Protein AF-A0A954T0S0-F1 (afdb_monomer)

Nearest PDB structures (foldseek):
  3t0p-assembly1_A  TM=7.468E-01  e=2.288E-16  Agathobacter rectalis ATCC 33656
  7ybd-assembly1_A-2  TM=7.151E-01  e=1.445E-16  Clostridioides difficile
  3t0p-assembly1_B  TM=7.329E-01  e=1.059E-15  Agathobacter rectalis ATCC 33656
  5ah2-assembly2_A  TM=7.182E-01  e=3.428E-15  Mycolicibacterium smegmatis
  4tr7-assembly1_A  TM=7.042E-01  e=6.658E-15  Mycobacterium tuberculosis CDC1551

Mean predicted aligned error: 12.74 Å

Solvent-accessible surface area (backbone atoms only — not comparable to full-atom values): 28153 Å² total; per-residue (Å²): 115,68,65,62,54,51,55,48,52,60,49,52,78,72,55,91,55,71,71,59,53,57,53,50,60,73,66,45,91,80,60,71,76,67,66,63,46,51,51,54,48,52,52,43,55,51,51,51,51,36,52,55,48,42,50,50,49,51,51,41,26,51,52,6,47,52,51,51,56,53,52,73,76,47,59,95,80,46,56,70,63,53,40,71,72,47,100,53,54,58,68,55,53,52,50,21,33,51,42,34,78,46,39,50,72,45,61,76,40,56,88,57,46,51,78,39,51,73,67,48,47,52,48,56,60,48,70,55,32,57,75,81,67,90,45,89,35,42,47,40,50,67,51,50,49,53,56,52,58,72,29,46,78,4,47,35,91,69,81,84,46,62,60,10,46,24,44,30,32,44,95,33,26,42,35,20,40,48,94,57,29,40,17,34,30,74,46,78,48,91,50,73,29,24,33,50,38,71,58,53,53,52,50,57,74,68,47,92,58,57,56,34,35,51,48,72,58,89,60,25,39,34,42,37,41,94,89,50,75,48,77,40,72,36,37,82,77,68,56,86,60,83,84,56,81,79,77,72,72,72,35,67,48,48,76,60,47,27,59,50,40,44,60,27,45,74,29,28,42,91,55,81,87,48,65,76,28,18,26,32,36,44,35,38,60,27,38,34,13,36,29,96,51,36,32,39,39,33,61,39,70,43,84,48,88,67,64,41,26,34,47,41,75,56,33,53,50,44,29,71,61,50,48,44,28,39,19,78,56,100,56,32,43,30,33,30,22,82,34,51,40,34,42,34,31,54,38,43,46,73,71,64,44,72,84,74,59,59,67,63,62,42,61,74,62,41,83,84,44,52,68,65,52,50,52,52,51,51,50,52,57,56,34,67,79,70,50,92,68,58,77,58,55,67,62,70,69,46,70,71,44,72,47,50,84,50,74,67,53,68,77,45,47,69,60,34,47,63,34,5,58,55,37,101,77,68,49,43,32,37,42,34,42,35,74,44,32,35,33,46,34,14,58,24,77,90,43,75,45,76,50,75,45,72,33,54,35,89,64,78,75,43,60,32,36,36,46,59,68,58,53,52,50,59,74,69,56,87,49,55,36,25,38,37,92,55,27,39,36,38,36,45,97,52,38,42,34,39,38,51,32,48,60,64,87,61,75,57,71,69,57,53,60,62,73,75,107

Structure (mmCIF, N/CA/C/O backbone):
data_AF-A0A954T0S0-F1
#
_entry.id   AF-A0A954T0S0-F1
#
loop_
_atom_site.group_PDB
_atom_site.id
_atom_site.type_symbol
_atom_site.label_atom_id
_atom_site.label_alt_id
_atom_site.label_comp_id
_atom_site.label_asym_id
_atom_site.label_entity_id
_atom_site.label_seq_id
_atom_site.pdbx_PDB_ins_code
_atom_site.Cartn_x
_atom_site.Cartn_y
_atom_site.Cartn_z
_atom_site.occupancy
_atom_site.B_iso_or_equiv
_atom_site.auth_seq_id
_atom_site.auth_comp_id
_atom_site.auth_asym_id
_atom_site.auth_atom_id
_atom_site.pdbx_PDB_model_num
ATOM 1 N N . MET A 1 1 ? -18.775 37.976 8.788 1.00 49.72 1 MET A N 1
ATOM 2 C CA . MET A 1 1 ? -18.351 38.132 7.376 1.00 49.72 1 MET A CA 1
ATOM 3 C C . MET A 1 1 ? -18.021 36.768 6.762 1.00 49.72 1 MET A C 1
ATOM 5 O O . MET A 1 1 ? -18.696 36.395 5.817 1.00 49.72 1 MET A O 1
ATOM 9 N N . ASN A 1 2 ? -17.138 35.961 7.373 1.00 56.69 2 ASN A N 1
ATOM 10 C CA . ASN A 1 2 ? -16.816 34.594 6.910 1.00 56.69 2 ASN A CA 1
ATOM 11 C C . ASN A 1 2 ? -17.993 33.603 6.864 1.00 56.69 2 ASN A C 1
ATOM 13 O O . ASN A 1 2 ? -18.060 32.794 5.948 1.00 56.69 2 ASN A O 1
ATOM 17 N N . GLU A 1 3 ? -18.949 33.673 7.793 1.00 63.47 3 GLU A N 1
ATOM 18 C CA . GLU A 1 3 ? -20.069 32.713 7.825 1.00 63.47 3 GLU A CA 1
ATOM 19 C C . GLU A 1 3 ? -21.028 32.851 6.635 1.00 63.47 3 GLU A C 1
ATOM 21 O O . GLU A 1 3 ? -21.560 31.854 6.158 1.00 63.47 3 GLU A O 1
ATOM 26 N N . ARG A 1 4 ? -21.211 34.070 6.104 1.00 65.56 4 ARG A N 1
ATOM 27 C CA . ARG A 1 4 ? -22.057 34.301 4.919 1.00 65.56 4 ARG A CA 1
ATOM 28 C C . ARG A 1 4 ? -21.414 33.742 3.654 1.00 65.56 4 ARG A C 1
ATOM 30 O O . ARG A 1 4 ? -22.103 33.143 2.838 1.00 65.56 4 ARG A O 1
ATOM 37 N N . PHE A 1 5 ? -20.100 33.914 3.518 1.00 63.47 5 PHE A N 1
ATOM 38 C CA . PHE A 1 5 ? -19.340 33.365 2.399 1.00 63.47 5 PHE A CA 1
ATOM 39 C C . PHE A 1 5 ? -19.268 31.832 2.467 1.00 63.47 5 PHE A C 1
ATOM 41 O O . PHE A 1 5 ? -19.479 31.168 1.459 1.00 63.47 5 PHE A O 1
ATOM 48 N N . ALA A 1 6 ? -19.081 31.259 3.662 1.00 66.62 6 ALA A N 1
ATOM 49 C CA . ALA A 1 6 ? -19.105 29.811 3.869 1.00 66.62 6 ALA A CA 1
ATOM 50 C C . ALA A 1 6 ? -20.480 29.193 3.551 1.00 66.62 6 ALA A C 1
ATOM 52 O O . ALA A 1 6 ? -20.549 28.224 2.803 1.00 66.62 6 ALA A O 1
ATOM 53 N N . ALA A 1 7 ? -21.576 29.789 4.038 1.00 69.25 7 ALA A N 1
ATOM 54 C CA . ALA A 1 7 ? -22.931 29.324 3.730 1.00 69.25 7 ALA A CA 1
ATOM 55 C C . ALA A 1 7 ? -23.251 29.401 2.226 1.00 69.25 7 ALA A C 1
ATOM 57 O O . ALA A 1 7 ? -23.952 28.543 1.695 1.00 69.25 7 ALA A O 1
ATOM 58 N N . MET A 1 8 ? -22.712 30.407 1.531 1.00 66.06 8 MET A N 1
ATOM 59 C CA . MET A 1 8 ? -22.835 30.541 0.081 1.00 66.06 8 MET A CA 1
ATOM 60 C C . MET A 1 8 ? -22.044 29.461 -0.667 1.00 66.06 8 MET A C 1
ATOM 62 O O . MET A 1 8 ? -22.587 28.882 -1.601 1.00 66.06 8 MET A O 1
ATOM 66 N N . LEU A 1 9 ? -20.808 29.149 -0.256 1.00 62.09 9 LEU A N 1
ATOM 67 C CA . LEU A 1 9 ? -20.013 28.068 -0.858 1.00 62.09 9 LEU A CA 1
ATOM 68 C C . LEU A 1 9 ? -20.718 26.711 -0.742 1.00 62.09 9 LEU A C 1
ATOM 70 O O . LEU A 1 9 ? -20.841 26.004 -1.736 1.00 62.09 9 LEU A O 1
ATOM 74 N N . THR A 1 10 ? -21.289 26.402 0.424 1.00 68.75 10 THR A N 1
ATOM 75 C CA . THR A 1 10 ? -22.089 25.182 0.623 1.00 68.75 10 THR A CA 1
ATOM 76 C C . THR A 1 10 ? -23.334 25.141 -0.279 1.00 68.75 10 THR A C 1
ATOM 78 O O . THR A 1 10 ? -23.756 24.076 -0.734 1.00 68.75 10 THR A O 1
ATOM 81 N N . LEU A 1 11 ? -23.930 26.300 -0.584 1.00 64.25 11 LEU A N 1
ATOM 82 C CA . LEU A 1 11 ? -25.062 26.392 -1.511 1.00 64.25 11 LEU A CA 1
ATOM 83 C C . LEU A 1 11 ? -24.634 26.226 -2.982 1.00 64.25 11 LEU A C 1
ATOM 85 O O . LEU A 1 11 ? -25.382 25.666 -3.777 1.00 64.25 11 LEU A O 1
ATOM 89 N N . VAL A 1 12 ? -23.439 26.704 -3.346 1.00 61.97 12 VAL A N 1
ATOM 90 C CA . VAL A 1 12 ? -22.853 26.553 -4.692 1.00 61.97 12 VAL A CA 1
ATOM 91 C C . VAL A 1 12 ? -22.516 25.093 -4.983 1.00 61.97 12 VAL A C 1
ATOM 93 O O . VAL A 1 12 ? -22.784 24.615 -6.080 1.00 61.97 12 VAL A O 1
ATOM 96 N N . GLU A 1 13 ? -21.993 24.366 -3.998 1.00 60.62 13 GLU A N 1
ATOM 97 C CA . GLU A 1 13 ? -21.667 22.940 -4.136 1.00 60.62 13 GLU A CA 1
ATOM 98 C C . GLU A 1 13 ? -22.908 22.053 -4.341 1.00 60.62 13 GLU A C 1
ATOM 100 O O . GLU A 1 13 ? -22.795 20.951 -4.875 1.00 60.62 13 GLU A O 1
ATOM 105 N N . SER A 1 14 ? -24.097 22.528 -3.954 1.00 66.56 14 SER A N 1
ATOM 106 C CA . SER A 1 14 ? -25.339 21.745 -3.965 1.00 66.56 14 SER A CA 1
ATOM 107 C C . SER A 1 14 ? -26.308 22.074 -5.109 1.00 66.56 14 SER A C 1
ATOM 109 O O . SER A 1 14 ? -27.322 21.388 -5.239 1.00 66.56 14 SER A O 1
ATOM 111 N N . ASN A 1 15 ? -26.037 23.083 -5.950 1.00 58.69 15 ASN A N 1
ATOM 112 C CA . ASN A 1 15 ? -27.026 23.600 -6.905 1.00 58.69 15 ASN A CA 1
ATOM 113 C C . ASN A 1 15 ? -26.470 23.729 -8.337 1.00 58.69 15 ASN A C 1
ATOM 115 O O . ASN A 1 15 ? -25.592 24.545 -8.605 1.00 58.69 15 ASN A O 1
ATOM 119 N N . THR A 1 16 ? -27.017 22.956 -9.280 1.00 56.66 16 THR A N 1
ATOM 120 C CA . THR A 1 16 ? -26.580 22.900 -10.693 1.00 56.66 16 THR A CA 1
ATOM 121 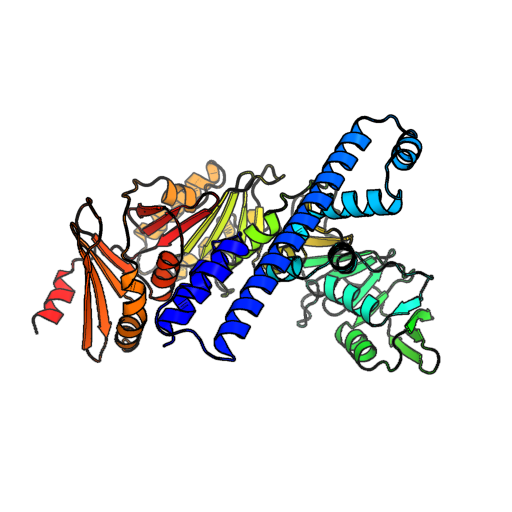C C . THR A 1 16 ? -27.235 23.951 -11.598 1.00 56.66 16 THR A C 1
ATOM 123 O O . THR A 1 16 ? -26.937 24.013 -12.788 1.00 56.66 16 THR A O 1
ATOM 126 N N . ASN A 1 17 ? -28.146 24.782 -11.074 1.00 64.62 17 ASN A N 1
ATOM 127 C CA . ASN A 1 17 ? -28.930 25.705 -11.896 1.00 64.62 17 ASN A CA 1
ATOM 128 C C . ASN A 1 17 ? -28.375 27.143 -11.887 1.00 64.62 17 ASN A C 1
ATOM 130 O O . ASN A 1 17 ? -28.616 27.922 -10.959 1.00 64.62 17 ASN A O 1
ATOM 134 N N . GLN A 1 18 ? -27.694 27.503 -12.977 1.00 59.12 18 GLN A N 1
ATOM 135 C CA . GLN A 1 18 ? -27.039 28.797 -13.210 1.00 59.12 18 GLN A CA 1
ATOM 136 C C . GLN A 1 18 ? -27.992 30.002 -13.051 1.00 59.12 18 GLN A C 1
ATOM 138 O O . GLN A 1 18 ? -27.597 31.051 -12.537 1.00 59.12 18 GLN A O 1
ATOM 143 N N . SER A 1 19 ? -29.276 29.866 -13.424 1.00 60.97 19 SER A N 1
ATOM 144 C CA . SER A 1 19 ? -30.238 30.978 -13.338 1.00 60.97 19 SER A CA 1
ATOM 145 C C . SER A 1 19 ? -30.670 31.280 -11.903 1.00 60.97 19 SER A C 1
ATOM 147 O O . SER A 1 19 ? -30.919 32.436 -11.564 1.00 60.97 19 SER A O 1
ATOM 149 N N . ALA A 1 20 ? -30.751 30.252 -11.055 1.00 66.31 20 ALA A N 1
ATOM 150 C CA . ALA A 1 20 ? -31.187 30.388 -9.670 1.00 66.31 20 ALA A CA 1
ATOM 151 C C . ALA A 1 20 ? -30.113 31.063 -8.803 1.00 66.31 20 ALA A C 1
ATOM 153 O O . ALA A 1 20 ? -30.442 31.869 -7.935 1.00 66.31 20 ALA A O 1
ATOM 154 N N . PHE A 1 21 ? -28.832 30.791 -9.074 1.00 65.94 21 PHE A N 1
ATOM 155 C CA . PHE A 1 21 ? -27.716 31.386 -8.338 1.00 65.94 21 PHE A CA 1
ATOM 156 C C . PHE A 1 21 ? -27.587 32.896 -8.583 1.00 65.94 21 PHE A C 1
ATOM 158 O O . PHE A 1 21 ? -27.499 33.669 -7.629 1.00 65.94 21 PHE A O 1
ATOM 165 N N . VAL A 1 22 ? -27.639 33.332 -9.848 1.00 62.56 22 VAL A N 1
ATOM 166 C CA . VAL A 1 22 ? -27.561 34.761 -10.208 1.00 62.56 22 VAL A CA 1
ATOM 167 C C . VAL A 1 22 ? -28.740 35.535 -9.617 1.00 62.56 22 VAL A C 1
ATOM 169 O O . VAL A 1 22 ? -28.546 36.583 -9.004 1.00 62.56 22 VAL A O 1
ATOM 172 N N . GLN A 1 23 ? -29.952 34.979 -9.712 1.00 69.31 23 GLN A N 1
ATOM 173 C CA . GLN A 1 23 ? -31.152 35.582 -9.127 1.00 69.31 23 GLN A CA 1
ATOM 174 C C . GLN A 1 23 ? -31.078 35.667 -7.596 1.00 69.31 23 GLN A C 1
ATOM 176 O O . GLN A 1 23 ? -31.499 36.667 -7.021 1.00 69.31 23 GLN A O 1
ATOM 181 N N . PHE A 1 24 ? -30.517 34.654 -6.928 1.00 69.44 24 PHE A N 1
ATOM 182 C CA . PHE A 1 24 ? -30.355 34.646 -5.473 1.00 69.44 24 PHE A CA 1
ATOM 183 C C . PHE A 1 24 ? -29.288 35.643 -4.991 1.00 69.44 24 PHE A C 1
ATOM 185 O O . PHE A 1 24 ? -29.514 36.365 -4.019 1.00 69.44 24 PHE A O 1
ATOM 192 N N . ALA A 1 25 ? -28.151 35.728 -5.688 1.00 64.75 25 ALA A N 1
ATOM 193 C CA . ALA A 1 25 ? -27.084 36.679 -5.380 1.00 64.75 25 ALA A CA 1
ATOM 194 C C . ALA A 1 25 ? -27.536 38.140 -5.552 1.00 64.75 25 ALA A C 1
ATOM 196 O O . ALA A 1 25 ? -27.150 38.998 -4.756 1.00 64.75 25 ALA A O 1
ATOM 197 N N . ASP A 1 26 ? -28.384 38.414 -6.548 1.00 66.81 26 ASP A N 1
ATOM 198 C CA . ASP A 1 26 ? -28.950 39.746 -6.793 1.00 66.81 26 ASP A CA 1
ATOM 199 C C . ASP A 1 26 ? -30.125 40.093 -5.852 1.00 66.81 26 ASP A C 1
ATOM 201 O O . ASP A 1 26 ? -30.422 41.271 -5.651 1.00 66.81 26 ASP A O 1
ATOM 205 N N . ALA A 1 27 ? -30.767 39.097 -5.228 1.00 69.62 27 ALA A N 1
ATOM 206 C CA . ALA A 1 27 ? -31.906 39.286 -4.323 1.00 69.62 27 ALA A CA 1
ATOM 207 C C . ALA A 1 27 ? -31.530 39.487 -2.837 1.00 69.62 27 ALA A C 1
ATOM 209 O O . ALA A 1 27 ? -32.401 39.809 -2.025 1.00 69.62 27 ALA A O 1
ATOM 210 N N . MET A 1 28 ? -30.262 39.306 -2.444 1.00 67.31 28 MET A N 1
ATOM 211 C CA . MET A 1 28 ? -29.833 39.461 -1.045 1.00 67.31 28 MET A CA 1
ATOM 212 C C . MET A 1 28 ? -29.738 40.944 -0.615 1.00 67.31 28 MET A C 1
ATOM 214 O O . MET A 1 28 ? -29.040 41.729 -1.264 1.00 67.31 28 MET A O 1
ATOM 218 N N . PRO A 1 29 ? -30.360 41.357 0.512 1.00 47.91 29 PRO A N 1
ATOM 219 C CA . PRO A 1 29 ? -30.262 42.729 1.016 1.00 47.91 29 PRO A CA 1
ATOM 220 C C . PRO A 1 29 ? -28.837 43.057 1.498 1.00 47.91 29 PRO A C 1
ATOM 222 O O . PRO A 1 29 ? -28.319 42.408 2.408 1.00 47.91 29 PRO A O 1
ATOM 225 N N . GLY A 1 30 ? -28.218 44.092 0.916 1.00 61.19 30 GLY A N 1
ATOM 226 C CA . GLY A 1 30 ? -26.815 44.465 1.159 1.00 61.19 30 GLY A CA 1
ATOM 227 C C . GLY A 1 30 ? -25.854 43.869 0.128 1.00 61.19 30 GLY A C 1
ATOM 228 O O . GLY A 1 30 ? -24.881 43.225 0.509 1.00 61.19 30 GLY A O 1
ATOM 229 N N . SER A 1 31 ? -26.170 44.061 -1.160 1.00 54.88 31 SER A N 1
ATOM 230 C CA . SER A 1 31 ? -25.482 43.496 -2.328 1.00 54.88 31 SER A CA 1
ATOM 231 C C . SER A 1 31 ? -23.963 43.442 -2.165 1.00 54.88 31 SER A C 1
ATOM 233 O O . SER A 1 31 ? -23.338 44.467 -1.894 1.00 54.88 31 SER A O 1
ATOM 235 N N . PHE A 1 32 ? -23.371 42.273 -2.403 1.00 57.06 32 PHE A N 1
ATOM 236 C CA . PHE A 1 32 ? -21.931 42.125 -2.590 1.00 57.06 32 PHE A CA 1
ATOM 237 C C . PHE A 1 32 ? -21.463 43.103 -3.682 1.00 57.06 32 PHE A C 1
ATOM 239 O O . PHE A 1 32 ? -21.814 42.942 -4.853 1.00 57.06 32 PHE A O 1
ATOM 246 N N . VAL A 1 33 ? -20.714 44.147 -3.315 1.00 62.25 33 VAL A N 1
ATOM 247 C CA . VAL A 1 33 ? -20.169 45.117 -4.278 1.00 62.25 33 VAL A CA 1
ATOM 248 C C . VAL A 1 33 ? -18.722 44.738 -4.590 1.00 62.25 33 VAL A C 1
ATOM 250 O O . VAL A 1 33 ? -17.891 44.639 -3.692 1.00 62.25 33 VAL A O 1
ATOM 253 N N . GLY A 1 34 ? -18.398 44.556 -5.872 1.00 75.12 34 GLY A N 1
ATOM 254 C CA . GLY A 1 34 ? -17.018 44.374 -6.336 1.00 75.12 34 GLY A CA 1
ATOM 255 C C . GLY A 1 34 ? -16.524 42.921 -6.337 1.00 75.12 34 GLY A C 1
ATOM 256 O O . GLY A 1 34 ? -17.122 42.059 -6.978 1.00 75.12 34 GLY A O 1
ATOM 257 N N . ILE A 1 35 ? -15.386 42.669 -5.678 1.00 71.12 35 ILE A N 1
ATOM 258 C CA . ILE A 1 35 ? -14.568 41.446 -5.829 1.00 71.12 35 ILE A CA 1
ATOM 259 C C . ILE A 1 35 ? -15.270 40.181 -5.309 1.00 71.12 35 ILE A C 1
ATOM 261 O O . ILE A 1 35 ? -15.116 39.117 -5.899 1.00 71.12 35 ILE A O 1
ATOM 265 N N . GLU A 1 36 ? -16.078 40.281 -4.255 1.00 72.19 36 GLU A N 1
ATOM 266 C CA . GLU A 1 36 ? -16.729 39.122 -3.621 1.00 72.19 36 GLU A CA 1
ATOM 267 C C . GLU A 1 36 ? -17.782 38.470 -4.536 1.00 72.19 36 GLU A C 1
ATOM 269 O O . GLU A 1 36 ? -17.870 37.243 -4.611 1.00 72.19 36 GLU A O 1
ATOM 274 N N . LYS A 1 37 ? -18.524 39.279 -5.312 1.00 72.94 37 LYS A N 1
ATOM 275 C CA . LYS A 1 37 ? -19.463 38.783 -6.335 1.00 72.94 37 LYS A CA 1
ATOM 276 C C . LYS A 1 37 ? -18.721 38.038 -7.448 1.00 72.94 37 LYS A C 1
ATOM 278 O O . LYS A 1 37 ? -19.163 36.972 -7.869 1.00 72.94 37 LYS A O 1
ATOM 283 N N . LEU A 1 38 ? -17.574 38.566 -7.881 1.00 72.31 38 LEU A N 1
ATOM 284 C CA . LEU A 1 38 ? -16.728 37.914 -8.884 1.00 72.31 38 LEU A CA 1
ATOM 285 C C . LEU A 1 38 ? -16.129 36.605 -8.356 1.00 72.31 38 LEU A C 1
ATOM 287 O O . LEU A 1 38 ? -16.127 35.616 -9.078 1.00 72.31 38 LEU A O 1
ATOM 291 N N . GLN A 1 39 ? -15.674 36.558 -7.101 1.00 68.75 39 GLN A N 1
ATOM 292 C CA . GLN A 1 39 ? -15.170 35.326 -6.483 1.00 68.75 39 GLN A CA 1
ATOM 293 C C . GLN A 1 39 ? -16.243 34.235 -6.433 1.00 68.75 39 GLN A C 1
ATOM 295 O O . GLN A 1 39 ? -15.970 33.096 -6.802 1.00 68.75 39 GLN A O 1
ATOM 300 N N . ALA A 1 40 ? -17.468 34.586 -6.036 1.00 69.88 40 ALA A N 1
ATOM 301 C CA . ALA A 1 40 ? -18.591 33.655 -6.005 1.00 69.88 40 ALA A CA 1
ATOM 302 C C . ALA A 1 40 ? -18.923 33.099 -7.402 1.00 69.88 40 ALA A C 1
ATOM 304 O O . ALA A 1 40 ? -19.107 31.894 -7.561 1.00 69.88 40 ALA A O 1
ATOM 305 N N . GLN A 1 41 ? -18.940 33.967 -8.421 1.00 72.75 41 GLN A N 1
ATOM 306 C CA . GLN A 1 41 ? -19.145 33.572 -9.817 1.00 72.75 41 GLN A CA 1
ATOM 307 C C . GLN A 1 41 ? -18.007 32.686 -10.340 1.00 72.75 41 GLN A C 1
ATOM 309 O O . GLN A 1 41 ? -18.283 31.673 -10.968 1.00 72.75 41 GLN A O 1
ATOM 314 N N . ILE A 1 42 ? -16.744 33.006 -10.038 1.00 74.56 42 ILE A N 1
ATOM 315 C CA . ILE A 1 42 ? -15.587 32.185 -10.431 1.00 74.56 42 ILE A CA 1
ATOM 316 C C . ILE A 1 42 ? -15.682 30.787 -9.817 1.00 74.56 42 ILE A C 1
ATOM 318 O O . ILE A 1 42 ? -15.500 29.804 -10.530 1.00 74.56 42 ILE A O 1
ATOM 322 N N . VAL A 1 43 ? -15.979 30.682 -8.517 1.00 73.44 43 VAL A N 1
ATOM 323 C CA . VAL A 1 43 ? -16.120 29.378 -7.849 1.00 73.44 43 VAL A CA 1
ATOM 324 C C . VAL A 1 43 ? -17.284 28.585 -8.442 1.00 73.44 43 VAL A C 1
ATOM 326 O O . VAL A 1 43 ? -17.141 27.386 -8.675 1.00 73.44 43 VAL A O 1
ATOM 329 N N . HIS A 1 44 ? -18.411 29.239 -8.731 1.00 76.38 44 HIS A N 1
ATOM 330 C CA . HIS A 1 44 ? -19.567 28.599 -9.354 1.00 76.38 44 HIS A CA 1
ATOM 331 C C . HIS A 1 44 ? -19.255 28.070 -10.761 1.00 76.38 44 HIS A C 1
ATOM 333 O O . HIS A 1 44 ? -19.420 26.877 -11.007 1.00 76.38 44 HIS A O 1
ATOM 339 N N . GLU A 1 45 ? -18.732 28.915 -11.653 1.00 79.12 45 GLU A N 1
ATOM 340 C CA . GLU A 1 45 ? -18.370 28.525 -13.025 1.00 79.12 45 GLU A CA 1
ATOM 341 C C . GLU A 1 45 ? -17.277 27.443 -13.036 1.00 79.12 45 GLU A C 1
ATOM 343 O O . GLU A 1 45 ? -17.344 26.494 -13.815 1.00 79.12 45 GLU A O 1
ATOM 348 N N . HIS A 1 46 ? -16.301 27.517 -12.122 1.00 77.19 46 HIS A N 1
ATOM 349 C CA . HIS A 1 46 ? -15.299 26.463 -11.947 1.00 77.19 46 HIS A CA 1
ATOM 350 C C . HIS A 1 46 ? -15.929 25.133 -11.507 1.00 77.19 46 HIS A C 1
ATOM 352 O O . HIS A 1 46 ? -15.585 24.080 -12.044 1.00 77.19 46 HIS A O 1
ATOM 358 N N . THR A 1 47 ? -16.866 25.171 -10.556 1.00 73.50 47 THR A N 1
ATOM 359 C CA . THR A 1 47 ? -17.557 23.975 -10.050 1.00 73.50 47 THR A CA 1
ATOM 360 C C . THR A 1 47 ? -18.396 23.316 -11.144 1.00 73.50 47 THR A C 1
ATOM 362 O O . THR A 1 47 ? -18.302 22.100 -11.319 1.00 73.50 47 THR A O 1
ATOM 365 N N . ILE A 1 48 ? -19.146 24.103 -11.928 1.00 77.19 48 ILE A N 1
ATOM 366 C CA . ILE A 1 48 ? -19.901 23.609 -13.091 1.00 77.19 48 ILE A CA 1
ATOM 367 C C . ILE A 1 48 ? -18.949 22.989 -14.114 1.00 77.19 48 ILE A C 1
ATOM 369 O O . ILE A 1 48 ? -19.136 21.835 -14.495 1.00 77.19 48 ILE A O 1
ATOM 373 N N . GLY A 1 49 ? -17.888 23.704 -14.503 1.00 77.62 49 GLY A N 1
ATOM 374 C CA . GLY A 1 49 ? -16.917 23.200 -15.474 1.00 77.62 49 GLY A CA 1
ATOM 375 C C . GLY A 1 49 ? -16.302 21.865 -15.045 1.00 77.62 49 GLY A C 1
ATOM 376 O O . GLY A 1 49 ? -16.204 20.939 -15.847 1.00 77.62 49 GLY A O 1
ATOM 377 N N . LYS A 1 50 ? -15.970 21.717 -13.758 1.00 77.38 50 LYS A N 1
ATOM 378 C CA . LYS A 1 50 ? -15.454 20.468 -13.181 1.00 77.38 50 LYS A CA 1
ATOM 379 C C . LYS A 1 50 ? -16.472 19.322 -13.257 1.00 77.38 50 LYS A C 1
ATOM 381 O O . LYS A 1 50 ? -16.112 18.197 -13.606 1.00 77.38 50 LYS A O 1
ATOM 386 N N . GLN A 1 51 ? -17.741 19.596 -12.950 1.00 76.38 51 GLN A N 1
ATOM 387 C CA . GLN A 1 51 ? -18.823 18.607 -13.012 1.00 76.38 51 GLN A CA 1
ATOM 388 C C . GLN A 1 51 ? -19.118 18.155 -14.448 1.00 76.38 51 GLN A C 1
ATOM 390 O O . GLN A 1 51 ? -19.240 16.953 -14.700 1.00 76.38 51 GLN A O 1
ATOM 395 N N . GLU A 1 52 ? -19.203 19.089 -15.398 1.00 82.19 52 GLU A N 1
ATOM 396 C CA . GLU A 1 52 ? -19.420 18.777 -16.816 1.00 82.19 52 GLU A CA 1
ATOM 397 C C . GLU A 1 52 ? -18.267 17.949 -17.384 1.00 82.19 52 GLU A C 1
ATOM 399 O O . GLU A 1 52 ? -18.477 16.979 -18.115 1.00 82.19 52 GLU A O 1
ATOM 404 N N . HIS A 1 53 ? -17.042 18.279 -16.985 1.00 80.06 53 HIS A N 1
ATOM 405 C CA . HIS A 1 53 ? -15.844 17.573 -17.409 1.00 80.06 53 HIS A CA 1
ATOM 406 C C . HIS A 1 53 ? -15.782 16.130 -16.890 1.00 80.06 53 HIS A C 1
ATOM 408 O O . HIS A 1 53 ? -15.528 15.195 -17.656 1.00 80.06 53 HIS A O 1
ATOM 414 N N . LEU A 1 54 ? -16.098 15.919 -15.608 1.00 79.44 54 LEU A N 1
ATOM 415 C CA . LEU A 1 54 ? -16.214 14.581 -15.021 1.00 79.44 54 LEU A CA 1
ATOM 416 C C . LEU A 1 54 ? -17.351 13.772 -15.666 1.00 79.44 54 LEU A C 1
ATOM 418 O O . LEU A 1 54 ? -17.194 12.578 -15.950 1.00 79.44 54 LEU A O 1
ATOM 422 N N . SER A 1 55 ? -18.478 14.428 -15.953 1.00 84.62 55 SER A N 1
ATOM 423 C CA . SER A 1 55 ? -19.608 13.817 -16.660 1.00 84.62 55 SER A CA 1
ATOM 424 C C . SER A 1 55 ? -19.196 13.378 -18.068 1.00 84.62 55 SER A C 1
ATOM 426 O O . SER A 1 55 ? -19.485 12.252 -18.476 1.00 84.62 55 SER A O 1
ATOM 428 N N . ALA A 1 56 ? -18.430 14.201 -18.791 1.00 88.62 56 ALA A N 1
ATOM 429 C CA . ALA A 1 56 ? -17.897 13.851 -20.105 1.00 88.62 56 ALA A CA 1
ATOM 430 C C . ALA A 1 56 ? -16.983 12.614 -20.053 1.00 88.62 56 ALA A C 1
ATOM 432 O O . ALA A 1 56 ? -17.155 11.691 -20.854 1.00 88.62 56 ALA A O 1
ATOM 433 N N . LEU A 1 57 ? -16.057 12.540 -19.087 1.00 88.69 57 LEU A N 1
ATOM 434 C CA . LEU A 1 57 ? -15.218 11.350 -18.885 1.00 88.69 57 LEU A CA 1
ATOM 435 C C . LEU A 1 57 ? -16.051 10.099 -18.578 1.00 88.69 57 LEU A C 1
ATOM 437 O O . LEU A 1 57 ? -15.783 9.036 -19.138 1.00 88.69 57 LEU A O 1
ATOM 441 N N . THR A 1 58 ? -17.090 10.234 -17.755 1.00 88.62 58 THR A N 1
ATOM 442 C CA . THR A 1 58 ? -18.017 9.140 -17.427 1.00 88.62 58 THR A CA 1
ATOM 443 C C . THR A 1 58 ? -18.750 8.631 -18.671 1.00 88.62 58 THR A C 1
ATOM 445 O O . THR A 1 58 ? -18.864 7.419 -18.884 1.00 88.62 58 THR A O 1
ATOM 448 N N . HIS A 1 59 ? -19.185 9.532 -19.556 1.00 91.56 59 HIS A N 1
ATOM 449 C CA . HIS A 1 59 ? -19.774 9.155 -20.841 1.00 91.56 59 HIS A CA 1
ATOM 450 C C . HIS A 1 59 ? -18.769 8.451 -21.761 1.00 91.56 59 HIS A C 1
ATOM 452 O O . HIS A 1 59 ? -19.113 7.440 -22.375 1.00 91.56 59 HIS A O 1
ATOM 458 N N . PHE A 1 60 ? -17.519 8.919 -21.831 1.00 94.50 60 PHE A N 1
ATOM 459 C CA . PHE A 1 60 ? -16.468 8.253 -22.609 1.00 94.50 60 PHE A CA 1
ATOM 460 C C . PHE A 1 60 ? -16.127 6.863 -22.065 1.00 94.50 60 PHE A C 1
ATOM 462 O O . PHE A 1 60 ? -15.932 5.932 -22.849 1.00 94.50 60 PHE A O 1
ATOM 469 N N . LYS A 1 61 ? -16.111 6.693 -20.739 1.00 93.88 61 LYS A N 1
ATOM 470 C CA . LYS A 1 61 ? -15.975 5.386 -20.090 1.00 93.88 61 LYS A CA 1
ATOM 471 C C . LYS A 1 61 ? -17.137 4.466 -20.456 1.00 93.88 61 LYS A C 1
ATOM 473 O O . LYS A 1 61 ? -16.895 3.356 -20.917 1.00 93.88 61 LYS A O 1
ATOM 478 N N . THR A 1 62 ? -18.374 4.947 -20.351 1.00 93.12 62 THR A N 1
ATOM 479 C CA . THR A 1 62 ? -19.579 4.172 -20.705 1.00 93.12 62 THR A CA 1
ATOM 480 C C . THR A 1 62 ? -19.551 3.739 -22.174 1.00 93.12 62 THR A C 1
ATOM 482 O O . THR A 1 62 ? -19.810 2.582 -22.498 1.00 93.12 62 THR A O 1
ATOM 485 N N . ALA A 1 63 ? -19.157 4.637 -23.084 1.00 93.19 63 ALA A N 1
ATOM 486 C CA . ALA A 1 63 ? -18.952 4.293 -24.489 1.00 93.19 63 ALA A CA 1
ATOM 487 C C . ALA A 1 63 ? -17.879 3.202 -24.658 1.00 93.19 63 ALA A C 1
ATOM 489 O O . ALA A 1 63 ? -18.044 2.292 -25.467 1.00 93.19 63 ALA A O 1
ATOM 490 N N . GLY A 1 64 ? -16.798 3.262 -23.876 1.00 94.69 64 GLY A N 1
ATOM 491 C CA . GLY A 1 64 ? -15.761 2.234 -23.831 1.00 94.69 64 GLY A CA 1
ATOM 492 C C . GLY A 1 64 ? -16.266 0.866 -23.372 1.00 94.69 64 GLY A C 1
ATOM 493 O O . GLY A 1 64 ? -15.9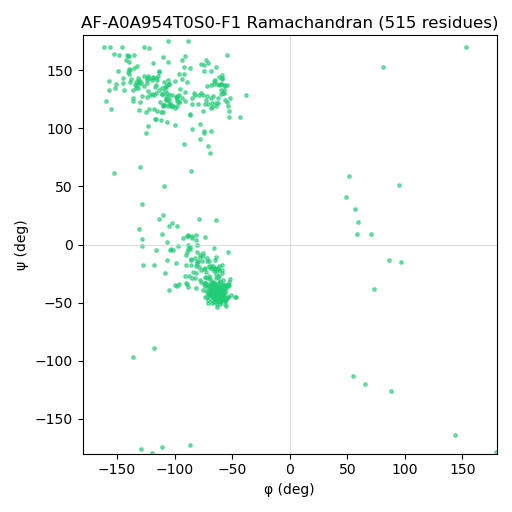06 -0.137 -23.985 1.00 94.69 64 GLY A O 1
ATOM 494 N N . GLU A 1 65 ? -17.124 0.815 -22.353 1.00 92.56 65 GLU A N 1
ATOM 495 C CA . GLU A 1 65 ? -17.754 -0.424 -21.871 1.00 92.56 65 GLU A CA 1
ATOM 496 C C . GLU A 1 65 ? -18.661 -1.047 -22.932 1.00 92.56 65 GLU A C 1
ATOM 498 O O . GLU A 1 65 ? -18.542 -2.235 -23.226 1.00 92.56 65 GLU A O 1
ATOM 503 N N . LEU A 1 66 ? -19.495 -0.234 -23.584 1.00 94.12 66 LEU A N 1
ATOM 504 C CA . LEU A 1 66 ? -20.346 -0.687 -24.687 1.00 94.12 66 LEU A CA 1
ATOM 505 C C . LEU A 1 66 ? -19.521 -1.211 -25.871 1.00 94.12 66 LEU A C 1
ATOM 507 O O . LEU A 1 66 ? -19.895 -2.196 -26.502 1.00 94.12 66 LEU A O 1
ATOM 511 N N . LEU A 1 67 ? -18.374 -0.591 -26.165 1.00 92.81 67 LEU A N 1
ATOM 512 C CA . LEU A 1 67 ? -17.451 -1.075 -27.195 1.00 92.81 67 LEU A CA 1
ATOM 513 C C . LEU A 1 67 ? -16.805 -2.416 -26.820 1.00 92.81 67 LEU A C 1
ATOM 515 O O . LEU A 1 67 ? -16.574 -3.238 -27.706 1.00 92.81 67 LEU A O 1
ATOM 519 N N . ILE A 1 68 ? -16.510 -2.647 -25.536 1.00 90.81 68 ILE A N 1
ATOM 520 C CA . ILE A 1 68 ? -15.998 -3.933 -25.035 1.00 90.81 68 ILE A CA 1
ATOM 521 C C . ILE A 1 68 ? -17.067 -5.018 -25.188 1.00 90.81 68 ILE A C 1
ATOM 523 O O . ILE A 1 68 ? -16.786 -6.033 -25.821 1.00 90.81 68 ILE A O 1
ATOM 527 N N . GLN A 1 69 ? -18.297 -4.754 -24.743 1.00 88.50 69 GLN A N 1
ATOM 528 C CA . GLN A 1 69 ? -19.428 -5.677 -24.899 1.00 88.50 69 GLN A CA 1
ATOM 529 C C . GLN A 1 69 ? -19.716 -5.992 -26.376 1.00 88.50 69 GLN A C 1
ATOM 531 O O . GLN A 1 69 ? -19.899 -7.147 -26.751 1.00 88.50 69 GLN A O 1
ATOM 536 N N . ALA A 1 70 ? -19.707 -4.978 -27.249 1.00 89.31 70 ALA A N 1
ATOM 537 C CA . ALA A 1 70 ? -19.892 -5.180 -28.686 1.00 89.31 70 ALA A CA 1
ATOM 538 C C . ALA A 1 70 ? -18.782 -6.054 -29.288 1.00 89.31 70 ALA A C 1
ATOM 540 O O . ALA A 1 70 ? -19.052 -6.897 -30.140 1.00 89.31 70 ALA A O 1
ATOM 541 N N . LYS A 1 71 ? -17.531 -5.881 -28.841 1.00 92.44 71 LYS A N 1
ATOM 542 C CA . LYS A 1 71 ? -16.398 -6.690 -29.305 1.00 92.44 71 LYS A CA 1
ATOM 543 C C . LYS A 1 71 ? -16.536 -8.165 -28.917 1.00 92.44 71 LYS A C 1
ATOM 545 O O . LYS A 1 71 ? -16.114 -9.013 -29.695 1.00 92.44 71 LYS A O 1
ATOM 550 N N . GLU A 1 72 ? -17.110 -8.464 -27.755 1.00 89.44 72 GLU A N 1
ATOM 551 C CA . GLU A 1 72 ? -17.336 -9.836 -27.271 1.00 89.44 72 GLU A CA 1
ATOM 552 C C . GLU A 1 72 ? -18.414 -10.585 -28.067 1.00 89.44 72 GLU A C 1
ATOM 554 O O . GLU A 1 72 ? -18.359 -11.806 -28.176 1.00 89.44 72 GLU A O 1
ATOM 559 N N . GLN A 1 73 ? -19.368 -9.863 -28.662 1.00 90.31 73 GLN A N 1
ATOM 560 C CA . GLN A 1 73 ? -20.456 -10.447 -29.458 1.00 90.31 73 GLN A CA 1
ATOM 561 C C . GLN A 1 73 ? -20.089 -10.689 -30.933 1.00 90.31 73 GLN A C 1
ATOM 563 O O . GLN A 1 73 ? -20.831 -11.359 -31.650 1.00 90.31 73 GLN A O 1
ATOM 568 N N . LEU A 1 74 ? -18.975 -10.126 -31.407 1.00 87.31 74 LEU A N 1
ATOM 569 C CA . LEU A 1 74 ? -18.548 -10.197 -32.807 1.00 87.31 74 LEU A CA 1
ATOM 570 C C . LEU A 1 74 ? -17.623 -11.392 -33.059 1.00 87.31 74 LEU A C 1
ATOM 572 O O . LEU A 1 74 ? -16.806 -11.755 -32.211 1.00 87.31 74 LEU A O 1
ATOM 576 N N . GLN A 1 75 ? -17.695 -11.976 -34.258 1.00 89.56 75 GLN A N 1
ATOM 577 C CA . GLN A 1 75 ? -16.798 -13.071 -34.629 1.00 89.56 75 GLN A CA 1
ATOM 578 C C . GLN A 1 75 ? -15.369 -12.563 -34.880 1.00 89.56 75 GLN A C 1
ATOM 580 O O . GLN A 1 75 ? -15.124 -11.384 -35.167 1.00 89.56 75 GLN A O 1
ATOM 585 N N . HIS A 1 76 ? -14.389 -13.469 -34.789 1.00 80.00 76 HIS A N 1
ATOM 586 C CA . HIS A 1 76 ? -12.989 -13.133 -35.039 1.00 80.00 76 HIS A CA 1
ATOM 587 C C . HIS A 1 76 ? -12.815 -12.527 -36.444 1.00 80.00 76 HIS A C 1
ATOM 589 O O . HIS A 1 76 ? -13.196 -13.129 -37.443 1.00 80.00 76 HIS A O 1
ATOM 595 N N . GLY A 1 77 ? -12.237 -11.324 -36.517 1.00 89.62 77 GLY A N 1
ATOM 596 C CA . GLY A 1 77 ? -12.031 -10.578 -37.767 1.00 89.62 77 GLY A CA 1
ATOM 597 C C . GLY A 1 77 ? -13.101 -9.526 -38.094 1.00 89.62 77 GLY A C 1
ATOM 598 O O . GLY A 1 77 ? -12.829 -8.622 -38.883 1.00 89.62 77 GLY A O 1
ATOM 599 N N . GLU A 1 78 ? -14.272 -9.546 -37.449 1.00 93.12 78 GLU A N 1
ATOM 600 C CA . GLU A 1 78 ? -15.352 -8.582 -37.736 1.00 93.12 78 GLU A CA 1
ATOM 601 C C . GLU A 1 78 ? -15.164 -7.221 -37.042 1.00 93.12 78 GLU A C 1
ATOM 603 O O . GLU A 1 78 ? -15.726 -6.205 -37.468 1.00 93.12 78 GLU A O 1
ATOM 608 N N . TRP A 1 79 ? -14.326 -7.170 -36.002 1.00 92.75 79 TRP A N 1
ATOM 609 C CA . TRP A 1 79 ? -14.124 -5.981 -35.166 1.00 92.75 79 TRP A CA 1
ATOM 610 C C . TRP A 1 79 ? -13.664 -4.742 -35.949 1.00 92.75 79 TRP A C 1
ATOM 612 O O . TRP A 1 79 ? -14.169 -3.638 -35.738 1.00 92.75 79 TRP A O 1
ATOM 622 N N . GLU A 1 80 ? -12.735 -4.904 -36.893 1.00 91.00 80 GLU A N 1
ATOM 623 C CA . GLU A 1 80 ? -12.241 -3.781 -37.701 1.00 91.00 80 GLU A CA 1
ATOM 624 C C . GLU A 1 80 ? -13.319 -3.223 -38.639 1.00 91.00 80 GLU A C 1
ATOM 626 O O . GLU A 1 80 ? -13.374 -2.015 -38.880 1.00 91.00 80 GLU A O 1
ATOM 631 N N . GLY A 1 81 ? -14.208 -4.083 -39.144 1.00 92.31 81 GLY A N 1
ATOM 632 C CA . GLY A 1 81 ? -15.363 -3.670 -39.939 1.00 92.31 81 GLY A CA 1
ATOM 633 C C . GLY A 1 81 ? -16.389 -2.906 -39.103 1.00 92.31 81 GLY A C 1
ATOM 634 O O . GLY A 1 81 ? -16.922 -1.897 -39.562 1.00 92.31 81 GLY A O 1
ATOM 635 N N . PHE A 1 82 ? -16.620 -3.345 -37.863 1.00 92.50 82 PHE A N 1
ATOM 636 C CA . PHE A 1 82 ? -17.500 -2.664 -36.916 1.00 92.50 82 PHE A CA 1
ATOM 637 C C . PHE A 1 82 ? -16.980 -1.270 -36.543 1.00 92.50 82 PHE A C 1
ATOM 639 O O . PHE A 1 82 ? -17.718 -0.295 -36.682 1.00 92.50 82 PHE A O 1
ATOM 646 N N . LYS A 1 83 ? -15.695 -1.136 -36.169 1.00 91.50 83 LYS A N 1
ATOM 647 C CA . LYS A 1 83 ? -15.095 0.165 -35.808 1.00 91.50 83 LYS A CA 1
ATOM 648 C C . LYS A 1 83 ? -15.262 1.222 -36.904 1.00 91.50 83 LYS A C 1
ATOM 650 O O . LYS A 1 83 ? -15.487 2.386 -36.595 1.00 91.50 83 LYS A O 1
ATOM 655 N N . LYS A 1 84 ? -15.182 0.830 -38.181 1.00 92.50 84 LYS A N 1
ATOM 656 C CA . LYS A 1 84 ? -15.344 1.742 -39.330 1.00 92.50 84 LYS A CA 1
ATOM 657 C C . LYS A 1 84 ? -16.767 2.286 -39.503 1.00 92.50 84 LYS A C 1
ATOM 659 O O . LYS A 1 84 ? -16.935 3.270 -40.212 1.00 92.50 84 LYS A O 1
ATOM 664 N N . LYS A 1 85 ? -17.776 1.650 -38.897 1.00 93.56 85 LYS A N 1
ATOM 665 C CA . LYS A 1 85 ? -19.179 2.096 -38.940 1.00 93.56 85 LYS A CA 1
ATOM 666 C C . LYS A 1 85 ? -19.508 3.130 -37.858 1.00 93.56 85 LYS A C 1
ATOM 668 O O . LYS A 1 85 ? -20.578 3.728 -37.908 1.00 93.56 85 LYS A O 1
ATOM 673 N N . LEU A 1 86 ? -18.627 3.320 -36.876 1.00 91.75 86 LEU A N 1
ATOM 674 C CA . LEU A 1 86 ? -18.835 4.269 -35.786 1.00 91.75 86 LEU A CA 1
ATOM 675 C C . LEU A 1 86 ? -18.625 5.712 -36.277 1.00 91.75 86 LEU A C 1
ATOM 677 O O . LEU A 1 86 ? -17.791 5.945 -37.154 1.00 91.75 86 LEU A O 1
ATOM 681 N N . PRO A 1 87 ? -19.318 6.706 -35.693 1.00 92.12 87 PRO A N 1
ATOM 682 C CA . PRO A 1 87 ? -19.191 8.112 -36.091 1.00 92.12 87 PRO A CA 1
ATOM 683 C C . PRO A 1 87 ? -17.870 8.765 -35.638 1.00 92.12 87 PRO A C 1
ATOM 685 O O . PRO A 1 87 ? -17.687 9.970 -35.786 1.00 92.12 87 PRO A O 1
ATOM 688 N N . PHE A 1 88 ? -16.945 7.991 -35.071 1.00 92.62 88 PHE A N 1
ATOM 689 C CA . PHE A 1 88 ? -15.642 8.436 -34.593 1.00 92.62 88 PHE A CA 1
ATOM 690 C C . PHE A 1 88 ? -14.545 7.461 -35.020 1.00 92.62 88 PHE A C 1
ATOM 692 O O . PHE A 1 88 ? -14.800 6.323 -35.410 1.00 92.62 88 PHE A O 1
ATOM 699 N N . SER A 1 89 ? -13.294 7.918 -34.957 1.00 94.38 89 SER A N 1
ATOM 700 C CA . SER A 1 89 ? -12.164 7.146 -35.471 1.00 94.38 89 SER A CA 1
ATOM 701 C C . SER A 1 89 ? -11.950 5.827 -34.706 1.00 94.38 89 SER A C 1
ATOM 703 O O . SER A 1 89 ? -12.199 5.771 -33.497 1.00 94.38 89 SER A O 1
ATOM 705 N N . PRO A 1 90 ? -11.374 4.789 -35.345 1.00 90.88 90 PRO A N 1
ATOM 706 C CA . PRO A 1 90 ? -10.961 3.567 -34.651 1.00 90.88 90 PRO A CA 1
ATOM 707 C C . PRO A 1 90 ? -10.043 3.834 -33.449 1.00 90.88 90 PRO A C 1
ATOM 709 O O . PRO A 1 90 ? -10.163 3.179 -32.418 1.00 90.88 90 PRO A O 1
ATOM 712 N N . ARG A 1 91 ? -9.175 4.850 -33.551 1.00 90.12 91 ARG A N 1
ATOM 713 C CA . ARG A 1 91 ? -8.298 5.287 -32.457 1.00 90.12 91 ARG A CA 1
ATOM 714 C C . ARG A 1 91 ? -9.092 5.851 -31.277 1.00 90.12 91 ARG A C 1
ATOM 716 O O . ARG A 1 91 ? -8.738 5.593 -30.134 1.00 90.12 91 ARG A O 1
ATOM 723 N N . THR A 1 92 ? -10.162 6.599 -31.541 1.00 90.94 92 THR A N 1
ATOM 724 C CA . THR A 1 92 ? -11.072 7.111 -30.505 1.00 90.94 92 THR A CA 1
ATOM 725 C C . THR A 1 92 ? -11.796 5.963 -29.802 1.00 90.94 92 THR A C 1
ATOM 727 O O . THR A 1 92 ? -11.862 5.953 -28.577 1.00 90.94 92 THR A O 1
ATOM 730 N N . ALA A 1 93 ? -12.254 4.958 -30.558 1.00 89.25 93 ALA A N 1
ATOM 731 C CA . ALA A 1 93 ? -12.861 3.754 -29.993 1.00 89.25 93 ALA A CA 1
ATOM 732 C C . ALA A 1 93 ? -11.894 3.031 -29.037 1.00 89.25 93 ALA A C 1
ATOM 734 O O . ALA A 1 93 ? -12.249 2.709 -27.907 1.00 89.25 93 ALA A O 1
ATOM 735 N N . GLU A 1 94 ? -10.642 2.839 -29.460 1.00 88.50 94 GLU A N 1
ATOM 736 C CA . GLU A 1 94 ? -9.596 2.223 -28.634 1.00 88.50 94 GLU A CA 1
ATOM 737 C C . GLU A 1 94 ? -9.274 3.046 -27.384 1.00 88.50 94 GLU A C 1
ATOM 739 O O . GLU A 1 94 ? -9.097 2.481 -26.307 1.00 88.50 94 GLU A O 1
ATOM 744 N N . SER A 1 95 ? -9.238 4.373 -27.510 1.00 89.88 95 SER A N 1
ATOM 745 C CA . SER A 1 95 ? -9.078 5.297 -26.388 1.00 89.88 95 SER A CA 1
ATOM 746 C C . SER A 1 95 ? -10.198 5.156 -25.351 1.00 89.88 95 SER A C 1
ATOM 748 O O . SER A 1 95 ? -9.904 5.086 -24.160 1.00 89.88 95 SER A O 1
ATOM 750 N N . TYR A 1 96 ? -11.461 5.061 -25.779 1.00 94.00 96 TYR A N 1
ATOM 751 C CA . TYR A 1 96 ? -12.598 4.849 -24.875 1.00 94.00 96 TYR A CA 1
ATOM 752 C C . TYR A 1 96 ? -12.550 3.486 -24.192 1.00 94.00 96 TYR A C 1
ATOM 754 O O . TYR A 1 96 ? -12.694 3.402 -22.976 1.00 94.00 96 TYR A O 1
ATOM 762 N N . MET A 1 97 ? -12.277 2.414 -24.940 1.00 92.31 97 MET A N 1
ATOM 763 C CA . MET A 1 97 ? -12.115 1.080 -24.352 1.00 92.31 97 MET A CA 1
ATOM 764 C C . MET A 1 97 ? -10.954 1.035 -23.353 1.00 92.31 97 MET A C 1
ATOM 766 O O . MET A 1 97 ? -11.042 0.367 -22.326 1.00 92.31 97 MET A O 1
ATOM 770 N N . TYR A 1 98 ? -9.853 1.733 -23.648 1.00 86.00 98 TYR A N 1
ATOM 771 C CA . TYR A 1 98 ? -8.719 1.828 -22.736 1.00 86.00 98 TYR A CA 1
ATOM 772 C C . TYR A 1 98 ? -9.098 2.558 -21.449 1.00 86.00 98 TYR A C 1
ATOM 774 O O . TYR A 1 98 ? -8.816 2.039 -20.371 1.00 86.00 98 TYR A O 1
ATOM 782 N N . LEU A 1 99 ? -9.781 3.700 -21.571 1.00 91.38 99 LEU A N 1
ATOM 783 C CA . LEU A 1 99 ? -10.313 4.452 -20.439 1.00 91.38 99 LEU A CA 1
ATOM 784 C C . LEU A 1 99 ? -11.226 3.579 -19.567 1.00 91.38 99 LEU A C 1
ATOM 786 O O . LEU A 1 99 ? -11.050 3.550 -18.357 1.00 91.38 99 LEU A O 1
ATOM 790 N N . ALA A 1 100 ? -12.145 2.823 -20.175 1.00 88.88 100 ALA A N 1
ATOM 791 C CA . ALA A 1 100 ? -13.074 1.954 -19.456 1.00 88.88 100 ALA A CA 1
ATOM 792 C C . ALA A 1 100 ? -12.369 0.857 -18.646 1.00 88.88 100 ALA A C 1
ATOM 794 O O . ALA A 1 100 ? -12.671 0.665 -17.474 1.00 88.88 100 ALA A O 1
ATOM 795 N N . ARG A 1 101 ? -11.381 0.175 -19.239 1.00 85.19 101 ARG A N 1
ATOM 796 C CA . ARG A 1 101 ? -10.630 -0.900 -18.560 1.00 85.19 101 ARG A CA 1
ATOM 797 C C . ARG A 1 101 ? -9.826 -0.426 -17.356 1.00 85.19 101 ARG A C 1
ATOM 799 O O . ARG A 1 101 ? -9.574 -1.214 -16.457 1.00 85.19 101 ARG A O 1
ATOM 806 N N . HIS A 1 102 ? -9.396 0.830 -17.370 1.00 84.62 102 HIS A N 1
ATOM 807 C CA . HIS A 1 102 ? -8.544 1.407 -16.328 1.00 84.62 102 HIS A CA 1
ATOM 808 C C . HIS A 1 102 ? -9.297 2.492 -15.554 1.00 84.62 102 HIS A C 1
ATOM 810 O O . HIS A 1 102 ? -8.682 3.370 -14.955 1.00 84.62 102 HIS A O 1
ATOM 816 N N . TRP A 1 103 ? -10.633 2.459 -15.584 1.00 88.88 103 TRP A N 1
ATOM 817 C CA . TRP A 1 103 ? -11.454 3.477 -14.941 1.00 88.88 103 TRP A CA 1
ATOM 818 C C . TRP A 1 103 ? -11.203 3.530 -13.437 1.00 88.88 103 TRP A C 1
ATOM 820 O O . TRP A 1 103 ? -11.033 4.611 -12.886 1.00 88.88 103 TRP A O 1
ATOM 830 N N . ALA A 1 104 ? -11.083 2.363 -12.803 1.00 79.00 104 ALA A N 1
ATOM 831 C CA . ALA A 1 104 ? -10.817 2.263 -11.376 1.00 79.00 104 ALA A CA 1
ATOM 832 C C . ALA A 1 104 ? -9.484 2.896 -10.954 1.00 79.00 104 ALA A C 1
ATOM 834 O O . ALA A 1 104 ? -9.427 3.563 -9.927 1.00 79.00 104 ALA A O 1
ATOM 835 N N . VAL A 1 105 ? -8.448 2.750 -11.786 1.00 75.88 105 VAL A N 1
ATOM 836 C CA . VAL A 1 105 ? -7.124 3.369 -11.595 1.00 75.88 105 VAL A CA 1
ATOM 837 C C . VAL A 1 105 ? -7.195 4.897 -11.678 1.00 75.88 105 VAL A C 1
ATOM 839 O O . VAL A 1 105 ? -6.473 5.608 -10.990 1.00 75.88 105 VAL A O 1
ATOM 842 N N . LEU A 1 106 ? -8.084 5.443 -12.511 1.00 81.75 106 LEU A N 1
ATOM 843 C CA . LEU A 1 106 ? -8.338 6.882 -12.499 1.00 81.75 106 LEU A CA 1
ATOM 844 C C . LEU A 1 106 ? -9.100 7.277 -11.229 1.00 81.75 106 LEU A C 1
ATOM 846 O O . LEU A 1 106 ? -8.693 8.196 -10.522 1.00 81.75 106 LEU A O 1
ATOM 850 N N . THR A 1 107 ? -10.194 6.585 -10.905 1.00 80.38 107 THR A N 1
ATOM 851 C CA . THR A 1 107 ? -11.055 6.959 -9.773 1.00 80.38 107 THR A CA 1
ATOM 852 C C . THR A 1 107 ? -10.423 6.734 -8.400 1.00 80.38 107 THR A C 1
ATOM 854 O O . THR A 1 107 ? -10.858 7.376 -7.450 1.00 80.38 107 THR A O 1
ATOM 857 N N . SER A 1 108 ? -9.378 5.908 -8.286 1.00 68.81 108 SER A N 1
ATOM 858 C CA . SER A 1 108 ? -8.568 5.759 -7.066 1.00 68.81 108 SER A CA 1
ATOM 859 C C . SER A 1 108 ? -7.799 7.042 -6.698 1.00 68.81 108 SER A C 1
ATOM 861 O O . SER A 1 108 ? -7.332 7.174 -5.568 1.00 68.81 108 SER A O 1
ATOM 863 N N . HIS A 1 109 ? -7.715 8.023 -7.611 1.00 65.75 109 HIS A N 1
ATOM 864 C CA . HIS A 1 109 ? -7.076 9.326 -7.395 1.00 65.75 109 HIS A CA 1
ATOM 865 C C . HIS A 1 109 ? -7.989 10.503 -7.819 1.00 65.75 109 HIS A C 1
ATOM 867 O O . HIS A 1 109 ? -7.654 11.250 -8.751 1.00 65.75 109 HIS A O 1
ATOM 873 N N . PRO A 1 110 ? -9.125 10.747 -7.125 1.00 57.34 110 PRO A N 1
ATOM 874 C CA . PRO A 1 110 ? -10.192 11.656 -7.573 1.00 57.34 110 PRO A CA 1
ATOM 875 C C . PRO A 1 110 ? -9.748 13.109 -7.772 1.00 57.34 110 PRO A C 1
ATOM 877 O O . PRO A 1 110 ? -10.263 13.808 -8.647 1.00 57.34 110 PRO A O 1
ATOM 880 N N . GLN A 1 111 ? -8.772 13.565 -6.977 1.00 57.16 111 GLN A N 1
ATOM 881 C CA . GLN A 1 111 ? -8.218 14.919 -7.078 1.00 57.16 111 GLN A CA 1
ATOM 882 C C . GLN A 1 111 ? -7.478 15.160 -8.401 1.00 57.16 111 GLN A C 1
ATOM 884 O O . GLN A 1 111 ? -7.381 16.305 -8.818 1.00 57.16 111 GLN A O 1
ATOM 889 N N . SER A 1 112 ? -7.000 14.109 -9.076 1.00 59.69 112 SER A N 1
ATOM 890 C CA . SER A 1 112 ? -6.324 14.228 -10.373 1.00 59.69 112 SER A CA 1
ATOM 891 C C . SER A 1 112 ? -7.294 14.165 -11.556 1.00 59.69 112 SER A C 1
ATOM 893 O O . SER A 1 112 ? -7.121 14.883 -12.532 1.00 59.69 112 SER A O 1
ATOM 895 N N . VAL A 1 113 ? -8.350 13.348 -11.473 1.00 62.22 113 VAL A N 1
ATOM 896 C CA . VAL A 1 113 ? -9.237 13.060 -12.618 1.00 62.22 113 VAL A CA 1
ATOM 897 C C . VAL A 1 113 ? -10.094 14.253 -13.010 1.00 62.22 113 VAL A C 1
ATOM 899 O O . VAL A 1 113 ? -10.349 14.469 -14.193 1.00 62.22 113 VAL A O 1
ATOM 902 N N . ALA A 1 114 ? -10.529 15.036 -12.028 1.00 62.06 114 ALA A N 1
ATOM 903 C CA . ALA A 1 114 ? -11.447 16.138 -12.268 1.00 62.06 114 ALA A CA 1
ATOM 904 C C . ALA A 1 114 ? -10.837 17.278 -13.109 1.00 62.06 114 ALA A C 1
ATOM 906 O O . ALA A 1 114 ? -11.581 18.042 -13.718 1.00 62.06 114 ALA A O 1
ATOM 907 N N . ASP A 1 115 ? -9.504 17.329 -13.203 1.00 70.94 115 ASP A N 1
ATOM 908 C CA . ASP A 1 115 ? -8.766 18.332 -13.975 1.00 70.94 115 ASP A CA 1
ATOM 909 C C . ASP A 1 115 ? -8.235 17.784 -15.320 1.00 70.94 115 ASP A C 1
ATOM 911 O O . ASP A 1 115 ? -7.660 18.520 -16.126 1.00 70.94 115 ASP A O 1
ATOM 915 N N . LEU A 1 116 ? -8.410 16.486 -15.607 1.00 80.75 116 LEU A N 1
ATOM 916 C CA . LEU A 1 116 ? -7.802 15.826 -16.768 1.00 80.75 116 LEU A CA 1
ATOM 917 C C . LEU A 1 116 ? -8.777 15.689 -17.930 1.00 80.75 116 LEU A C 1
ATOM 919 O O . LEU A 1 116 ? -9.760 14.964 -17.842 1.00 80.75 116 LEU A O 1
ATOM 923 N N . SER A 1 117 ? -8.505 16.319 -19.078 1.00 86.56 117 SER A N 1
ATOM 924 C CA . SER A 1 117 ? -9.231 16.011 -20.330 1.00 86.56 117 SER A CA 1
ATOM 925 C C . SER A 1 117 ? -9.184 14.523 -20.674 1.00 86.56 117 SER A C 1
ATOM 927 O O . SER A 1 117 ? -8.303 13.822 -20.198 1.00 86.56 117 SER A O 1
ATOM 929 N N . LEU A 1 118 ? -10.054 14.031 -21.566 1.00 83.44 118 LEU A N 1
ATOM 930 C CA . LEU A 1 118 ? -9.964 12.650 -22.073 1.00 83.44 118 LEU A CA 1
ATOM 931 C C . LEU A 1 118 ? -8.528 12.276 -22.479 1.00 83.44 118 LEU A C 1
ATOM 933 O O . LEU A 1 118 ? -8.036 11.206 -22.134 1.00 83.44 118 LEU A O 1
ATOM 937 N N . ASN A 1 119 ? -7.845 13.173 -23.194 1.00 84.25 119 ASN A N 1
ATOM 938 C CA . ASN A 1 119 ? -6.455 12.961 -23.585 1.00 84.25 119 ASN A CA 1
ATOM 939 C C . ASN A 1 119 ? -5.509 13.001 -22.381 1.00 84.25 119 ASN A C 1
ATOM 941 O O . ASN A 1 119 ? -4.598 12.185 -22.327 1.00 84.25 119 ASN A O 1
ATOM 945 N N . GLY A 1 120 ? -5.737 13.899 -21.419 1.00 85.44 120 GLY A N 1
ATOM 946 C CA . GLY A 1 120 ? -4.980 13.957 -20.166 1.00 85.44 120 GLY A CA 1
ATOM 947 C C . GLY A 1 120 ? -5.130 12.687 -19.324 1.00 85.44 120 GLY A C 1
ATOM 948 O O . GLY A 1 120 ? -4.132 12.141 -18.873 1.00 85.44 120 GLY A O 1
ATOM 949 N N . ALA A 1 121 ? -6.349 12.164 -19.191 1.00 84.56 121 ALA A N 1
ATOM 950 C CA . ALA A 1 121 ? -6.649 10.928 -18.477 1.00 84.56 121 ALA A CA 1
ATOM 951 C C . ALA A 1 121 ? -5.993 9.721 -19.160 1.00 84.56 121 ALA A C 1
ATOM 953 O O . ALA A 1 121 ? -5.364 8.892 -18.509 1.00 84.56 121 ALA A O 1
ATOM 954 N N . ILE A 1 122 ? -6.069 9.646 -20.493 1.00 84.06 122 ILE A N 1
ATOM 955 C CA . ILE A 1 122 ? -5.391 8.596 -21.263 1.00 84.06 122 ILE A CA 1
ATOM 956 C C . ILE A 1 122 ? -3.871 8.707 -21.146 1.00 84.06 122 ILE A C 1
ATOM 958 O O . ILE A 1 122 ? -3.200 7.678 -21.098 1.00 84.06 122 ILE A O 1
ATOM 962 N N . GLU A 1 123 ? -3.319 9.919 -21.138 1.00 81.50 123 GLU A N 1
ATOM 963 C CA . GLU A 1 123 ? -1.877 10.122 -21.023 1.00 81.50 123 GLU A CA 1
ATOM 964 C C . GLU A 1 123 ? -1.374 9.771 -19.623 1.00 81.50 123 GLU A C 1
ATOM 966 O O . GLU A 1 123 ? -0.407 9.027 -19.515 1.00 81.50 123 GLU A O 1
ATOM 971 N N . TYR A 1 124 ? -2.089 10.171 -18.570 1.00 81.50 124 TYR A N 1
ATOM 972 C CA . TYR A 1 124 ? -1.835 9.717 -17.201 1.00 81.50 124 TYR A CA 1
ATOM 973 C C . TYR A 1 124 ? -1.860 8.185 -17.104 1.00 81.50 124 TYR A C 1
ATOM 975 O O . TYR A 1 124 ? -0.911 7.555 -16.652 1.00 81.50 124 TYR A O 1
ATOM 983 N N . LEU A 1 125 ? -2.881 7.537 -17.666 1.00 80.12 125 LEU A N 1
ATOM 984 C CA . LEU A 1 125 ? -2.927 6.076 -17.722 1.00 80.12 125 LEU A CA 1
ATOM 985 C C . LEU A 1 125 ? -1.789 5.454 -18.548 1.00 80.12 125 LEU A C 1
ATOM 987 O O . LEU A 1 125 ? -1.503 4.266 -18.408 1.00 80.12 125 LEU A O 1
ATOM 991 N N . ARG A 1 126 ? -1.164 6.194 -19.467 1.00 75.94 126 ARG A N 1
ATOM 992 C CA . ARG A 1 126 ? 0.004 5.724 -20.226 1.00 75.94 126 ARG A CA 1
ATOM 993 C C . ARG A 1 126 ? 1.307 5.936 -19.480 1.00 75.94 126 ARG A C 1
ATOM 995 O O . ARG A 1 126 ? 2.204 5.129 -19.698 1.00 75.94 126 ARG A O 1
ATOM 1002 N N . THR A 1 127 ? 1.419 6.944 -18.616 1.00 69.62 127 THR A N 1
ATOM 1003 C CA . THR A 1 127 ? 2.596 7.083 -17.745 1.00 69.62 127 THR A CA 1
ATOM 1004 C C . THR A 1 127 ? 2.690 5.933 -16.744 1.00 69.62 127 THR A C 1
ATOM 1006 O O . THR A 1 127 ? 3.780 5.635 -16.272 1.00 69.62 127 THR A O 1
ATOM 1009 N N . LEU A 1 128 ? 1.572 5.251 -16.476 1.00 64.56 128 LEU A N 1
ATOM 1010 C CA . LEU A 1 128 ? 1.524 4.018 -15.686 1.00 64.56 128 LEU A CA 1
ATOM 1011 C C . LEU A 1 128 ? 1.940 2.756 -16.466 1.00 64.56 128 LEU A C 1
ATOM 1013 O O . LEU A 1 128 ? 2.186 1.725 -15.853 1.00 64.56 128 LEU A O 1
ATOM 1017 N N . ARG A 1 129 ? 2.021 2.786 -17.805 1.00 62.34 129 ARG A N 1
ATOM 1018 C CA . ARG A 1 129 ? 2.533 1.652 -18.603 1.00 62.34 129 ARG A CA 1
ATOM 1019 C C . ARG A 1 129 ? 4.063 1.604 -18.528 1.00 62.34 129 ARG A C 1
ATOM 1021 O O . ARG A 1 129 ? 4.675 2.661 -18.367 1.00 62.34 129 ARG A O 1
ATOM 1028 N N . PRO A 1 130 ? 4.715 0.438 -18.736 1.00 51.50 130 PRO A N 1
ATOM 1029 C CA . PRO A 1 130 ? 6.160 0.471 -18.876 1.00 51.50 130 PRO A CA 1
ATOM 1030 C C . PRO A 1 130 ? 6.493 1.259 -20.157 1.00 51.50 130 PRO A C 1
ATOM 1032 O O . PRO A 1 130 ? 5.763 1.154 -21.158 1.00 51.50 130 PRO A O 1
ATOM 1035 N N . PRO A 1 131 ? 7.556 2.075 -20.152 1.00 51.91 131 PRO A N 1
ATOM 1036 C CA . PRO A 1 131 ? 7.918 2.880 -21.308 1.00 51.91 131 PRO A CA 1
ATOM 1037 C C . PRO A 1 131 ? 8.143 1.997 -22.543 1.00 51.91 131 PRO A C 1
ATOM 1039 O O . PRO A 1 131 ? 8.810 0.964 -22.492 1.00 51.91 131 PRO A O 1
ATOM 1042 N N . LYS A 1 132 ? 7.554 2.392 -23.680 1.00 46.94 132 LYS A N 1
ATOM 1043 C CA . LYS A 1 132 ? 7.761 1.710 -24.966 1.00 46.94 132 LYS A CA 1
ATOM 1044 C C . LYS A 1 132 ? 9.019 2.261 -25.629 1.00 46.94 132 LYS A C 1
ATOM 1046 O O . LYS A 1 132 ? 8.953 3.301 -26.286 1.00 46.94 132 LYS A O 1
ATOM 1051 N N . PHE A 1 133 ? 10.139 1.554 -25.518 1.00 49.59 133 PHE A N 1
ATOM 1052 C CA . PHE A 1 133 ? 11.385 1.969 -26.164 1.00 49.59 133 PHE A CA 1
ATOM 1053 C C . PHE A 1 133 ? 11.242 1.870 -27.691 1.00 49.59 133 PHE A C 1
ATOM 1055 O O . PHE A 1 133 ? 10.991 0.806 -28.254 1.00 49.59 133 PHE A O 1
ATOM 1062 N N . LYS A 1 134 ? 11.369 3.002 -28.394 1.00 47.06 134 LYS A N 1
ATOM 1063 C CA . LYS A 1 134 ? 11.156 3.069 -29.853 1.00 47.06 134 LYS A CA 1
ATOM 1064 C C . LYS A 1 134 ? 12.334 2.527 -30.674 1.00 47.06 134 LYS A C 1
ATOM 1066 O O . LYS A 1 134 ? 12.190 2.381 -31.888 1.00 47.06 134 LYS A O 1
ATOM 1071 N N . ARG A 1 135 ? 13.495 2.256 -30.060 1.00 57.72 135 ARG A N 1
ATOM 1072 C CA . ARG A 1 135 ? 14.701 1.705 -30.711 1.00 57.72 135 ARG A CA 1
ATOM 1073 C C . ARG A 1 135 ? 15.515 0.876 -29.710 1.00 57.72 135 ARG A C 1
ATOM 1075 O O . ARG A 1 135 ? 15.691 1.313 -28.579 1.00 57.72 135 ARG A O 1
ATOM 1082 N N . LYS A 1 136 ? 16.031 -0.286 -30.138 1.00 65.50 136 LYS A N 1
ATOM 1083 C CA . LYS A 1 136 ? 16.840 -1.204 -29.311 1.00 65.50 136 LYS A CA 1
ATOM 1084 C C . LYS A 1 136 ? 18.013 -0.442 -28.671 1.00 65.50 136 LYS A C 1
ATOM 1086 O O . LYS A 1 136 ? 18.863 0.075 -29.391 1.00 65.50 136 LYS A O 1
ATOM 1091 N N . GLY A 1 137 ? 18.017 -0.342 -27.342 1.00 71.75 137 GLY A N 1
ATOM 1092 C CA . GLY A 1 137 ? 19.064 0.322 -26.556 1.00 71.75 137 GLY A CA 1
ATOM 1093 C C . GLY A 1 137 ? 18.918 1.836 -26.357 1.00 71.75 137 GLY A C 1
ATOM 1094 O O . GLY A 1 137 ? 19.593 2.361 -25.483 1.00 71.75 137 GLY A O 1
ATOM 1095 N N . ASN A 1 138 ? 18.045 2.550 -27.079 1.00 86.12 138 ASN A N 1
ATOM 1096 C CA . ASN A 1 138 ? 17.846 3.990 -26.845 1.00 86.12 138 ASN A CA 1
ATOM 1097 C C . ASN A 1 138 ? 16.724 4.219 -25.829 1.00 86.12 138 ASN A C 1
ATOM 1099 O O . ASN A 1 138 ? 15.624 3.693 -25.997 1.00 86.12 138 ASN A O 1
ATOM 1103 N N . THR A 1 139 ? 16.982 5.058 -24.831 1.00 92.50 139 THR A N 1
ATOM 1104 C CA . THR A 1 139 ? 16.026 5.430 -23.780 1.00 92.50 139 THR A CA 1
ATOM 1105 C C . THR A 1 139 ? 16.163 6.908 -23.445 1.00 92.50 139 THR A C 1
ATOM 1107 O O . THR A 1 139 ? 17.182 7.533 -23.756 1.00 92.50 139 THR A O 1
ATOM 1110 N N . THR A 1 140 ? 15.151 7.466 -22.787 1.00 93.69 140 THR A N 1
ATOM 1111 C CA . THR A 1 140 ? 15.331 8.716 -22.047 1.00 93.69 140 THR A CA 1
ATOM 1112 C C . THR A 1 140 ? 15.730 8.461 -20.596 1.00 93.69 140 THR A C 1
ATOM 1114 O O . THR A 1 140 ? 15.526 7.368 -20.051 1.00 93.69 140 THR A O 1
ATOM 1117 N N . ARG A 1 141 ? 16.270 9.493 -19.946 1.00 93.56 141 ARG A N 1
ATOM 1118 C CA . ARG A 1 141 ? 16.560 9.509 -18.513 1.00 93.56 141 ARG A CA 1
ATOM 1119 C C . ARG A 1 141 ? 15.298 9.254 -17.697 1.00 93.56 141 ARG A C 1
ATOM 1121 O O . ARG A 1 141 ? 15.323 8.432 -16.786 1.00 93.56 141 ARG A O 1
ATOM 1128 N N . SER A 1 142 ? 14.201 9.932 -18.032 1.00 89.19 142 SER A N 1
ATOM 1129 C CA . SER A 1 142 ? 12.919 9.779 -17.338 1.00 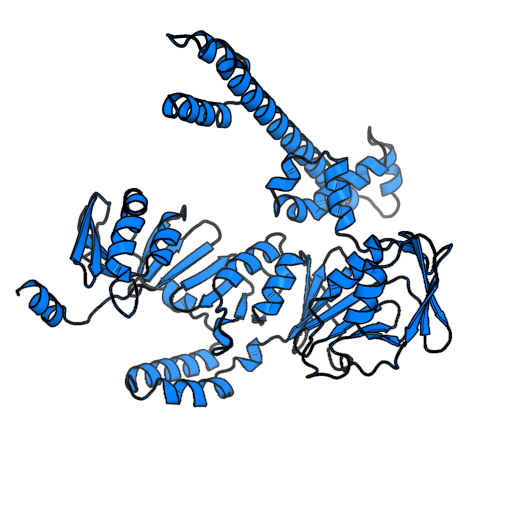89.19 142 SER A CA 1
ATOM 1130 C C . SER A 1 142 ? 12.335 8.374 -17.484 1.00 89.19 142 SER A C 1
ATOM 1132 O O . SER A 1 142 ? 11.852 7.824 -16.498 1.00 89.19 142 SER A O 1
ATOM 1134 N N . GLU A 1 143 ? 12.418 7.768 -18.672 1.00 90.56 143 GLU A N 1
ATOM 1135 C CA . GLU A 1 143 ? 11.956 6.392 -18.907 1.00 90.56 143 GLU A CA 1
ATOM 1136 C C . GLU A 1 143 ? 12.752 5.381 -18.072 1.00 90.56 143 GLU A C 1
ATOM 1138 O O . GLU A 1 143 ? 12.164 4.537 -17.390 1.00 90.56 143 GLU A O 1
ATOM 1143 N N . LEU A 1 144 ? 14.086 5.496 -18.067 1.00 94.31 144 LEU A N 1
ATOM 1144 C CA . LEU A 1 144 ? 14.937 4.609 -17.280 1.00 94.31 144 LEU A CA 1
ATOM 1145 C C . LEU A 1 144 ? 14.717 4.817 -15.776 1.00 94.31 144 LEU A C 1
ATOM 1147 O O . LEU A 1 144 ? 14.533 3.839 -15.060 1.00 94.31 144 LEU A O 1
ATOM 1151 N N . HIS A 1 145 ? 14.651 6.060 -15.287 1.00 93.69 145 HIS A N 1
ATOM 1152 C CA . HIS A 1 145 ? 14.342 6.325 -13.878 1.00 93.69 145 HIS A CA 1
ATOM 1153 C C . HIS A 1 145 ? 12.988 5.762 -13.455 1.00 93.69 145 HIS A C 1
ATOM 1155 O O . HIS A 1 145 ? 12.903 5.173 -12.380 1.00 93.69 145 HIS A O 1
ATOM 1161 N N . ALA A 1 146 ? 11.948 5.911 -14.279 1.00 89.69 146 ALA A N 1
ATOM 1162 C CA . ALA A 1 146 ? 10.637 5.342 -13.989 1.00 89.69 146 ALA A CA 1
ATOM 1163 C C . ALA A 1 146 ? 10.720 3.813 -13.865 1.00 89.69 146 ALA A C 1
ATOM 1165 O O . ALA A 1 146 ? 10.224 3.247 -12.894 1.00 89.69 146 ALA A O 1
ATOM 1166 N N . MET A 1 147 ? 11.422 3.150 -14.789 1.00 93.94 147 MET A N 1
ATOM 1167 C CA . MET A 1 147 ? 11.622 1.699 -14.753 1.00 93.94 147 MET A CA 1
ATOM 1168 C C . MET A 1 147 ? 12.414 1.243 -13.513 1.00 93.94 147 MET A C 1
ATOM 1170 O O . MET A 1 147 ? 12.014 0.286 -12.852 1.00 93.94 147 MET A O 1
ATOM 1174 N N . LEU A 1 148 ? 13.499 1.941 -13.160 1.00 96.19 148 LEU A N 1
ATOM 1175 C CA . LEU A 1 148 ? 14.290 1.659 -11.954 1.00 96.19 148 LEU A CA 1
ATOM 1176 C C . LEU A 1 148 ? 13.472 1.894 -10.672 1.00 96.19 148 LEU A C 1
ATOM 1178 O O . LEU A 1 148 ? 13.581 1.127 -9.718 1.00 96.19 148 LEU A O 1
ATOM 1182 N N . ALA A 1 149 ? 12.615 2.918 -10.654 1.00 92.94 149 ALA A N 1
ATOM 1183 C CA . ALA A 1 149 ? 11.743 3.222 -9.524 1.00 92.94 149 ALA A CA 1
ATOM 1184 C C . ALA A 1 149 ? 10.678 2.139 -9.285 1.00 92.94 149 ALA A C 1
ATOM 1186 O O . ALA A 1 149 ? 10.336 1.887 -8.131 1.00 92.94 149 ALA A O 1
ATOM 1187 N N . LEU A 1 150 ? 10.191 1.469 -10.340 1.00 93.88 150 LEU A N 1
ATOM 1188 C CA . LEU A 1 150 ? 9.240 0.354 -10.217 1.00 93.88 150 LEU A CA 1
ATOM 1189 C C . LEU A 1 150 ? 9.827 -0.834 -9.447 1.00 93.88 150 LEU A C 1
ATOM 1191 O O . LEU A 1 150 ? 9.118 -1.479 -8.682 1.00 93.88 150 LEU A O 1
ATOM 1195 N N . VAL A 1 151 ? 11.119 -1.115 -9.626 1.00 97.19 151 VAL A N 1
ATOM 1196 C CA . VAL A 1 151 ? 11.797 -2.242 -8.964 1.00 97.19 151 VAL A CA 1
ATOM 1197 C C . VAL A 1 151 ? 12.553 -1.833 -7.697 1.00 97.19 151 VAL A C 1
ATOM 1199 O O . VAL A 1 151 ? 13.100 -2.677 -6.998 1.00 97.19 151 VAL A O 1
ATOM 1202 N N . ASN A 1 152 ? 12.560 -0.550 -7.339 1.00 95.69 152 ASN A N 1
ATOM 1203 C CA . ASN A 1 152 ? 13.198 -0.069 -6.114 1.00 95.69 152 ASN A CA 1
ATOM 1204 C C . ASN A 1 152 ? 12.758 -0.793 -4.817 1.00 95.69 152 ASN A C 1
ATOM 1206 O O . ASN A 1 152 ? 13.602 -0.933 -3.937 1.00 95.69 152 ASN A O 1
ATOM 1210 N N . PRO A 1 153 ? 11.509 -1.287 -4.667 1.00 96.00 153 PRO A N 1
ATOM 1211 C CA . PRO A 1 153 ? 11.107 -2.016 -3.458 1.00 96.00 153 PRO A CA 1
ATOM 1212 C C . PRO A 1 153 ? 11.873 -3.323 -3.199 1.00 96.00 153 PRO A C 1
ATOM 1214 O O . PRO A 1 153 ? 11.882 -3.805 -2.075 1.00 96.00 153 PRO A O 1
ATOM 1217 N N . GLY A 1 154 ? 12.499 -3.909 -4.224 1.00 96.31 154 GLY A N 1
ATOM 1218 C CA . GLY A 1 154 ? 13.343 -5.098 -4.072 1.00 96.31 154 GLY A CA 1
ATOM 1219 C C . GLY A 1 154 ? 14.804 -4.772 -3.752 1.00 96.31 154 GLY A C 1
ATOM 1220 O O . GLY A 1 154 ? 15.639 -5.665 -3.793 1.00 96.31 154 GLY A O 1
ATOM 1221 N N . LEU A 1 155 ? 15.156 -3.507 -3.495 1.00 96.62 155 LEU A N 1
ATOM 1222 C CA . LEU A 1 155 ? 16.511 -3.116 -3.100 1.00 96.62 155 LEU A CA 1
ATOM 1223 C C . LEU A 1 155 ? 16.636 -2.992 -1.580 1.00 96.62 155 LEU A C 1
ATOM 1225 O O . LEU A 1 155 ? 15.723 -2.520 -0.907 1.00 96.62 155 LEU A O 1
ATOM 1229 N N . GLU A 1 156 ? 17.812 -3.318 -1.049 1.00 93.69 156 GLU A N 1
ATOM 1230 C CA . GLU A 1 156 ? 18.176 -3.065 0.346 1.00 93.69 156 GLU A CA 1
ATOM 1231 C C . GLU A 1 156 ? 19.614 -2.541 0.447 1.00 93.69 156 GLU A C 1
ATOM 1233 O O . GLU A 1 156 ? 20.517 -2.927 -0.291 1.00 93.69 156 GLU A O 1
ATOM 1238 N N . SER A 1 157 ? 19.824 -1.602 1.365 1.00 84.94 157 SER A N 1
ATOM 1239 C CA . SER A 1 157 ? 21.108 -0.963 1.640 1.00 84.94 157 SER A CA 1
ATOM 1240 C C . SER A 1 157 ? 22.021 -1.783 2.552 1.00 84.94 157 SER A C 1
ATOM 1242 O O . SER A 1 157 ? 23.245 -1.655 2.466 1.00 84.94 157 SER A O 1
ATOM 1244 N N . LYS A 1 158 ? 21.432 -2.597 3.432 1.00 84.31 158 LYS A N 1
ATOM 1245 C CA . LYS A 1 158 ? 22.137 -3.563 4.272 1.00 84.31 158 LYS A CA 1
ATOM 1246 C C . LYS A 1 158 ? 22.297 -4.855 3.480 1.00 84.31 158 LYS A C 1
ATOM 1248 O O . LYS A 1 158 ? 21.314 -5.523 3.190 1.00 84.31 158 LYS A O 1
ATOM 1253 N N . VAL A 1 159 ? 23.534 -5.195 3.132 1.00 73.00 159 VAL A N 1
ATOM 1254 C CA . VAL A 1 159 ? 23.839 -6.410 2.364 1.00 73.00 159 VAL A CA 1
ATOM 1255 C C . VAL A 1 159 ? 23.619 -7.636 3.252 1.00 73.00 159 VAL A C 1
ATOM 1257 O O . VAL A 1 159 ? 24.539 -8.102 3.917 1.00 73.00 159 VAL A O 1
ATOM 1260 N N . LEU A 1 160 ? 22.368 -8.092 3.320 1.00 81.81 160 LEU A N 1
ATOM 1261 C CA . LEU A 1 160 ? 21.967 -9.368 3.918 1.00 81.81 160 LEU A CA 1
ATOM 1262 C C . LEU A 1 160 ? 22.002 -10.485 2.871 1.00 81.81 160 LEU A C 1
ATOM 1264 O O . LEU A 1 160 ? 22.365 -11.615 3.181 1.00 81.81 160 LEU A O 1
ATOM 1268 N N . VAL A 1 161 ? 21.677 -10.129 1.627 1.00 88.56 161 VAL A N 1
ATOM 1269 C CA . VAL A 1 161 ? 21.661 -11.006 0.458 1.00 88.56 161 VAL A CA 1
ATOM 1270 C C . VAL A 1 161 ? 22.651 -10.475 -0.576 1.00 88.56 161 VAL A C 1
ATOM 1272 O O . VAL A 1 161 ? 22.787 -9.262 -0.763 1.00 88.56 161 VAL A O 1
ATOM 1275 N N . GLU A 1 162 ? 23.356 -11.383 -1.249 1.00 93.81 162 GLU A N 1
ATOM 1276 C CA . GLU A 1 162 ? 24.306 -11.025 -2.302 1.00 93.81 162 GLU A CA 1
ATOM 1277 C C . GLU A 1 162 ? 23.600 -10.212 -3.397 1.00 93.81 162 GLU A C 1
ATOM 1279 O O . GLU A 1 162 ? 22.534 -10.584 -3.882 1.00 93.81 162 GLU A O 1
ATOM 1284 N N . GLN A 1 163 ? 24.189 -9.074 -3.770 1.00 95.38 163 GLN A N 1
ATOM 1285 C CA . GLN A 1 163 ? 23.646 -8.150 -4.772 1.00 95.38 163 GLN A CA 1
ATOM 1286 C C . GLN A 1 163 ? 22.248 -7.556 -4.480 1.00 95.38 163 GLN A C 1
ATOM 1288 O O . GLN A 1 163 ? 21.647 -6.983 -5.390 1.00 95.38 163 GLN A O 1
ATOM 1293 N N . CYS A 1 164 ? 21.755 -7.560 -3.234 1.00 95.81 164 CYS A N 1
ATOM 1294 C CA . CYS A 1 164 ? 20.469 -6.922 -2.891 1.00 95.81 164 CYS A CA 1
ATOM 1295 C C . CYS A 1 164 ? 20.445 -5.390 -3.083 1.00 95.81 164 CYS A C 1
ATOM 1297 O O . CYS A 1 164 ? 19.393 -4.760 -3.027 1.00 95.81 164 CYS A O 1
ATOM 1299 N N . ASP A 1 165 ? 21.603 -4.767 -3.315 1.00 97.25 165 ASP A N 1
ATOM 1300 C CA . ASP A 1 165 ? 21.764 -3.348 -3.645 1.00 97.25 165 ASP A CA 1
ATOM 1301 C C . ASP A 1 165 ? 22.079 -3.101 -5.139 1.00 97.25 165 ASP A C 1
ATOM 1303 O O . ASP A 1 165 ? 22.554 -2.018 -5.510 1.00 97.25 165 ASP A O 1
ATOM 1307 N N . HIS A 1 166 ? 21.854 -4.097 -6.003 1.00 98.12 166 HIS A N 1
ATOM 1308 C CA . HIS A 1 166 ? 22.093 -4.026 -7.446 1.00 98.12 166 HIS A CA 1
ATOM 1309 C C . HIS A 1 166 ? 20.794 -4.097 -8.253 1.00 98.12 166 HIS A C 1
ATOM 1311 O O . HIS A 1 166 ? 19.836 -4.774 -7.896 1.00 98.12 166 HIS A O 1
ATOM 1317 N N . PHE A 1 167 ? 20.807 -3.434 -9.405 1.00 98.38 167 PHE A N 1
ATOM 1318 C CA . PHE A 1 167 ? 19.884 -3.712 -10.495 1.00 98.38 167 PHE A CA 1
ATOM 1319 C C . PHE A 1 167 ? 20.449 -4.852 -11.339 1.00 98.38 167 PHE A C 1
ATOM 1321 O O . PHE A 1 167 ? 21.583 -4.759 -11.817 1.00 98.38 167 PHE A O 1
ATOM 1328 N N . VAL A 1 168 ? 19.664 -5.907 -11.538 1.00 98.38 168 VAL A N 1
ATOM 1329 C CA . VAL A 1 168 ? 20.036 -7.059 -12.362 1.00 98.38 168 VAL A CA 1
ATOM 1330 C C . VAL A 1 168 ? 19.288 -6.998 -13.687 1.00 98.38 168 VAL A C 1
ATOM 1332 O O . VAL A 1 168 ? 18.062 -7.009 -13.714 1.00 98.38 168 VAL A O 1
ATOM 1335 N N . PHE A 1 169 ? 20.021 -6.960 -14.795 1.00 97.94 169 PHE A N 1
ATOM 1336 C CA . PHE A 1 169 ? 19.472 -7.134 -16.138 1.00 97.94 169 PHE A CA 1
ATOM 1337 C C . PHE A 1 169 ? 19.668 -8.598 -16.537 1.00 97.94 169 PHE A C 1
ATOM 1339 O O . PHE A 1 169 ? 20.798 -9.085 -16.500 1.00 97.94 169 PHE A O 1
ATOM 1346 N N . LYS A 1 170 ? 18.595 -9.323 -16.866 1.00 97.00 170 LYS A N 1
ATOM 1347 C CA . LYS A 1 170 ? 18.649 -10.728 -17.322 1.00 97.00 170 LYS A CA 1
ATOM 1348 C C . LYS A 1 170 ? 17.407 -11.060 -18.133 1.00 97.00 170 LYS A C 1
ATOM 1350 O O . LYS A 1 170 ? 16.322 -10.634 -17.745 1.00 97.00 170 LYS A O 1
ATOM 1355 N N . ASN A 1 171 ? 17.524 -11.831 -19.216 1.00 94.56 171 ASN A N 1
ATOM 1356 C CA . ASN A 1 171 ? 16.363 -12.301 -19.990 1.00 94.56 171 ASN A CA 1
ATOM 1357 C C . ASN A 1 171 ? 15.345 -11.193 -20.346 1.00 94.56 171 ASN A C 1
ATOM 1359 O O . ASN A 1 171 ? 14.135 -11.397 -20.234 1.00 94.56 171 ASN A O 1
ATOM 1363 N N . ARG A 1 172 ? 15.826 -9.998 -20.731 1.00 95.06 172 ARG A N 1
ATOM 1364 C CA . ARG A 1 172 ? 14.981 -8.819 -21.018 1.00 95.06 172 ARG A CA 1
ATOM 1365 C C . ARG A 1 172 ? 14.076 -8.400 -19.848 1.00 95.06 172 ARG A C 1
ATOM 1367 O O . ARG A 1 172 ? 12.988 -7.857 -20.044 1.00 95.06 172 ARG A O 1
ATOM 1374 N N . LYS A 1 173 ? 14.529 -8.639 -18.620 1.00 96.31 173 LYS A N 1
ATOM 1375 C CA . LYS A 1 173 ? 13.918 -8.164 -17.378 1.00 96.31 173 LYS A CA 1
ATOM 1376 C C . LYS A 1 173 ? 14.936 -7.357 -16.581 1.00 96.31 173 LYS A C 1
ATOM 1378 O O . LYS A 1 173 ? 16.127 -7.668 -16.574 1.00 96.31 173 LYS A O 1
ATOM 1383 N N . LEU A 1 174 ? 14.440 -6.335 -15.900 1.00 97.81 174 LEU A N 1
ATOM 1384 C CA . LEU A 1 174 ? 15.124 -5.668 -14.805 1.00 97.81 174 LEU A CA 1
ATOM 1385 C C . LEU A 1 174 ? 14.613 -6.275 -13.494 1.00 97.81 174 LEU A C 1
ATOM 1387 O O . LEU A 1 174 ? 13.404 -6.362 -13.296 1.00 97.81 174 LEU A O 1
ATOM 1391 N N . ILE A 1 175 ? 15.528 -6.704 -12.631 1.00 98.44 175 ILE A N 1
ATOM 1392 C CA . ILE A 1 175 ? 15.252 -7.521 -11.449 1.00 98.44 175 ILE A CA 1
ATOM 1393 C C . ILE A 1 175 ? 15.951 -6.917 -10.226 1.00 98.44 175 ILE A C 1
ATOM 1395 O O . ILE A 1 175 ? 17.095 -6.463 -10.319 1.00 98.44 175 ILE A O 1
ATOM 1399 N N . THR A 1 176 ? 15.271 -6.939 -9.083 1.00 98.31 176 THR A N 1
ATOM 1400 C CA . THR A 1 176 ? 15.816 -6.628 -7.752 1.00 98.31 176 THR A CA 1
ATOM 1401 C C . THR A 1 176 ? 15.218 -7.591 -6.727 1.00 98.31 176 THR A C 1
ATOM 1403 O O . THR A 1 176 ? 14.085 -8.049 -6.891 1.00 98.31 176 THR A O 1
ATOM 1406 N N . PHE A 1 177 ? 15.980 -7.929 -5.689 1.00 97.19 177 PHE A N 1
ATOM 1407 C CA . PHE A 1 177 ? 15.532 -8.831 -4.632 1.00 97.19 177 PHE A CA 1
ATOM 1408 C C . PHE A 1 177 ? 16.230 -8.522 -3.301 1.00 97.19 177 PHE A C 1
ATOM 1410 O O . PHE A 1 177 ? 17.449 -8.342 -3.272 1.00 97.19 177 PHE A O 1
ATOM 1417 N N . ASN A 1 178 ? 15.465 -8.480 -2.207 1.00 94.56 178 ASN A N 1
ATOM 1418 C CA . ASN A 1 178 ? 15.956 -8.154 -0.863 1.00 94.56 178 ASN A CA 1
ATOM 1419 C C . ASN A 1 178 ? 15.567 -9.190 0.204 1.00 94.56 178 ASN A C 1
ATOM 1421 O O . ASN A 1 178 ? 15.305 -8.816 1.344 1.00 94.56 178 ASN A O 1
ATOM 1425 N N . ASP A 1 179 ? 15.516 -10.472 -0.163 1.00 90.81 179 ASP A N 1
ATOM 1426 C CA . ASP A 1 179 ? 15.062 -11.597 0.681 1.00 90.81 179 ASP A CA 1
ATOM 1427 C C . ASP A 1 179 ? 13.542 -11.651 0.909 1.00 90.81 179 ASP A C 1
ATOM 1429 O O . ASP A 1 179 ? 12.937 -12.718 0.869 1.00 90.81 179 ASP A O 1
ATOM 1433 N N . ALA A 1 180 ? 12.892 -10.497 1.073 1.00 90.50 180 ALA A N 1
ATOM 1434 C CA . ALA A 1 180 ? 11.452 -10.412 1.325 1.00 90.50 180 ALA A CA 1
ATOM 1435 C C . ALA A 1 180 ? 10.618 -10.166 0.056 1.00 90.50 180 ALA A C 1
ATOM 1437 O O . ALA A 1 180 ? 9.467 -10.603 -0.048 1.00 90.50 180 ALA A O 1
ATOM 1438 N N . VAL A 1 181 ? 11.177 -9.412 -0.894 1.00 95.62 181 VAL A N 1
ATOM 1439 C CA . VAL A 1 181 ? 10.468 -8.893 -2.065 1.00 95.62 181 VAL A CA 1
ATOM 1440 C C . VAL A 1 181 ? 11.318 -9.058 -3.314 1.00 95.62 181 VAL A C 1
ATOM 1442 O O . VAL A 1 181 ? 12.422 -8.520 -3.396 1.00 95.62 181 VAL A O 1
ATOM 1445 N N . LEU A 1 182 ? 10.766 -9.741 -4.317 1.00 97.69 182 LEU A N 1
ATOM 1446 C CA . LEU A 1 182 ? 11.300 -9.813 -5.676 1.00 97.69 182 LEU A CA 1
ATOM 1447 C C . LEU A 1 182 ? 10.487 -8.891 -6.586 1.00 97.69 182 LEU A C 1
ATOM 1449 O O . LEU A 1 182 ? 9.297 -9.123 -6.805 1.00 97.69 182 LEU A O 1
ATOM 1453 N N . CYS A 1 183 ? 11.142 -7.898 -7.181 1.00 98.06 183 CYS A N 1
ATOM 1454 C CA . CYS A 1 183 ? 10.546 -7.077 -8.230 1.00 98.06 183 CYS A CA 1
ATOM 1455 C C . CYS A 1 183 ? 11.160 -7.422 -9.583 1.00 98.06 183 CYS A C 1
ATOM 1457 O O . CYS A 1 183 ? 12.380 -7.515 -9.722 1.00 98.06 183 CYS A O 1
ATOM 1459 N N . GLN A 1 184 ? 10.317 -7.556 -10.602 1.00 97.69 184 GLN A N 1
ATOM 1460 C CA . GLN A 1 184 ? 10.739 -7.775 -11.979 1.00 97.69 184 GLN A CA 1
ATOM 1461 C C . GLN A 1 184 ? 9.914 -6.894 -12.906 1.00 97.69 184 GLN A C 1
ATOM 1463 O O . GLN A 1 184 ? 8.691 -6.882 -12.815 1.00 97.69 184 GLN A O 1
ATOM 1468 N N . CYS A 1 185 ? 10.541 -6.186 -13.837 1.00 95.56 185 CYS A N 1
ATOM 1469 C CA . CYS A 1 185 ? 9.808 -5.501 -14.898 1.00 95.56 185 CYS A CA 1
ATOM 1470 C C . CYS A 1 185 ? 10.426 -5.791 -16.275 1.00 95.56 185 CYS A C 1
ATOM 1472 O O . CYS A 1 185 ? 11.649 -5.932 -16.387 1.00 95.56 185 CYS A O 1
ATOM 1474 N N . PRO A 1 186 ? 9.606 -5.925 -17.333 1.00 94.38 186 PRO A N 1
ATOM 1475 C CA . PRO A 1 186 ? 10.098 -6.079 -18.692 1.00 94.38 186 PRO A CA 1
ATOM 1476 C C . PRO A 1 186 ? 10.970 -4.900 -19.111 1.00 94.38 186 PRO A C 1
ATOM 1478 O O . PRO A 1 186 ? 10.680 -3.745 -18.798 1.00 94.38 186 PRO A O 1
ATOM 1481 N N . THR A 1 187 ? 12.007 -5.189 -19.886 1.00 93.38 187 THR A N 1
ATOM 1482 C CA . THR A 1 187 ? 12.859 -4.177 -20.496 1.00 93.38 187 THR A CA 1
ATOM 1483 C C . THR A 1 187 ? 13.226 -4.555 -21.929 1.00 93.38 187 THR A C 1
ATOM 1485 O O . THR A 1 187 ? 13.187 -5.717 -22.327 1.00 93.38 187 THR A O 1
ATOM 1488 N N . GLU A 1 188 ? 13.580 -3.561 -22.739 1.00 89.12 188 GLU A N 1
ATOM 1489 C CA . GLU A 1 188 ? 14.039 -3.766 -24.118 1.00 89.12 188 GLU A CA 1
ATOM 1490 C C . GLU A 1 188 ? 15.555 -3.997 -24.205 1.00 89.12 188 GLU A C 1
ATOM 1492 O O . GLU A 1 188 ? 16.089 -4.254 -25.289 1.00 89.12 188 GLU A O 1
ATOM 1497 N N . PHE A 1 189 ? 16.253 -3.910 -23.070 1.00 92.69 189 PHE A N 1
ATOM 1498 C CA . PHE A 1 189 ? 17.683 -4.165 -22.979 1.00 92.69 189 PHE A CA 1
ATOM 1499 C C . PHE A 1 189 ? 17.980 -5.661 -23.108 1.00 92.69 189 PHE A C 1
ATOM 1501 O O . PHE A 1 189 ? 17.458 -6.494 -22.369 1.00 92.69 189 PHE A O 1
ATOM 1508 N N . ASP A 1 190 ? 18.830 -5.981 -24.079 1.00 91.62 190 ASP A N 1
ATOM 1509 C CA . ASP A 1 190 ? 19.189 -7.340 -24.488 1.00 91.62 190 ASP A CA 1
ATOM 1510 C C . ASP A 1 190 ? 20.634 -7.648 -24.074 1.00 91.62 190 ASP A C 1
ATOM 1512 O O . ASP A 1 190 ? 21.483 -8.008 -24.886 1.00 91.62 190 ASP A O 1
ATOM 1516 N N . PHE A 1 191 ? 20.936 -7.383 -22.805 1.00 95.44 191 PHE A N 1
ATOM 1517 C CA . PHE A 1 191 ? 22.210 -7.700 -22.177 1.00 95.44 191 PHE A CA 1
ATOM 1518 C C . PHE A 1 191 ? 21.974 -8.194 -20.754 1.00 95.44 191 PHE A C 1
ATOM 1520 O O . PHE A 1 191 ? 20.923 -7.945 -20.161 1.00 95.44 191 PHE A O 1
ATOM 1527 N N . GLU A 1 192 ? 22.982 -8.863 -20.200 1.00 97.69 192 GLU A N 1
ATOM 1528 C CA . GLU A 1 192 ? 22.913 -9.405 -18.848 1.00 97.69 192 GLU A CA 1
ATOM 1529 C C . GLU A 1 192 ? 24.025 -8.883 -17.950 1.00 97.69 192 GLU A C 1
ATOM 1531 O O . GLU A 1 192 ? 25.165 -8.729 -18.400 1.00 97.69 192 GLU A O 1
ATOM 1536 N N . GLY A 1 193 ? 23.694 -8.664 -16.679 1.00 98.19 193 GLY A N 1
ATOM 1537 C CA . GLY A 1 193 ? 24.640 -8.333 -15.621 1.00 98.19 193 GLY A CA 1
ATOM 1538 C C . GLY A 1 193 ? 24.027 -7.518 -14.483 1.00 98.19 193 GLY A C 1
ATOM 1539 O O . GLY A 1 193 ? 22.898 -7.037 -14.578 1.00 98.19 193 GLY A O 1
ATOM 1540 N N . ALA A 1 194 ? 24.787 -7.363 -13.401 1.00 98.38 194 ALA A N 1
ATOM 1541 C CA . ALA A 1 194 ? 24.383 -6.631 -12.205 1.00 98.38 194 ALA A CA 1
ATOM 1542 C C . ALA A 1 194 ? 25.141 -5.301 -12.081 1.00 98.38 194 ALA A C 1
ATOM 1544 O O . ALA A 1 194 ? 26.369 -5.263 -12.186 1.00 98.38 194 ALA A O 1
ATOM 1545 N N . VAL A 1 195 ? 24.431 -4.204 -11.820 1.00 98.31 195 VAL A N 1
ATOM 1546 C CA . VAL A 1 195 ? 25.019 -2.869 -11.619 1.00 98.31 195 VAL A CA 1
ATOM 1547 C C . VAL A 1 195 ? 24.547 -2.271 -10.300 1.00 98.31 195 VAL A C 1
ATOM 1549 O O . VAL A 1 195 ? 23.372 -2.343 -9.950 1.00 98.31 195 VAL A O 1
ATOM 1552 N N . LYS A 1 196 ? 25.466 -1.664 -9.544 1.00 97.88 196 LYS A N 1
ATOM 1553 C CA . LYS A 1 196 ? 25.166 -1.103 -8.220 1.00 97.88 196 LYS A CA 1
ATOM 1554 C C . LYS A 1 196 ? 24.139 0.026 -8.322 1.00 97.88 196 LYS A C 1
ATOM 1556 O O . LYS A 1 196 ? 24.395 1.035 -8.986 1.00 97.88 196 LYS A O 1
ATOM 1561 N N . ALA A 1 197 ? 23.013 -0.113 -7.622 1.00 97.81 197 ALA A N 1
ATOM 1562 C CA . ALA A 1 197 ? 21.843 0.741 -7.808 1.00 97.81 197 ALA A CA 1
ATOM 1563 C C . ALA A 1 197 ? 22.140 2.220 -7.533 1.00 97.81 197 ALA A C 1
ATOM 1565 O O . ALA A 1 197 ? 21.888 3.078 -8.376 1.00 97.81 197 ALA A O 1
ATOM 1566 N N . LYS A 1 198 ? 22.779 2.518 -6.393 1.00 96.69 198 LYS A N 1
ATOM 1567 C CA . LYS A 1 198 ? 23.170 3.891 -6.019 1.00 96.69 198 LYS A CA 1
ATOM 1568 C C . LYS A 1 198 ? 24.093 4.549 -7.048 1.00 96.69 198 LYS A C 1
ATOM 1570 O O . LYS A 1 198 ? 23.998 5.754 -7.267 1.00 96.69 198 LYS A O 1
ATOM 1575 N N . THR A 1 199 ? 24.990 3.775 -7.658 1.00 97.81 199 THR A N 1
ATOM 1576 C CA . THR A 1 199 ? 25.923 4.288 -8.666 1.00 97.81 199 THR A CA 1
ATOM 1577 C C . THR A 1 199 ? 25.187 4.622 -9.957 1.00 97.81 199 THR A C 1
ATOM 1579 O O . THR A 1 199 ? 25.355 5.728 -10.465 1.00 97.81 199 THR A O 1
ATOM 1582 N N . LEU A 1 200 ? 24.338 3.711 -10.449 1.00 98.00 200 LEU A N 1
ATOM 1583 C CA . LEU A 1 200 ? 23.541 3.951 -11.652 1.00 98.00 200 LEU A CA 1
ATOM 1584 C C . LEU A 1 200 ? 22.625 5.168 -11.474 1.00 98.00 200 LEU A C 1
ATOM 1586 O O . LEU A 1 200 ? 22.657 6.072 -12.301 1.00 98.00 200 LEU A O 1
ATOM 1590 N N . MET A 1 201 ? 21.878 5.235 -10.367 1.00 97.00 201 MET A N 1
ATOM 1591 C CA . MET A 1 201 ? 20.960 6.348 -10.094 1.00 97.00 201 MET A CA 1
ATOM 1592 C C . MET A 1 201 ? 21.682 7.700 -10.075 1.00 97.00 201 MET A C 1
ATOM 1594 O O . MET A 1 201 ? 21.239 8.632 -10.737 1.00 97.00 201 MET A O 1
ATOM 1598 N N . ARG A 1 202 ? 22.844 7.792 -9.411 1.00 97.12 202 ARG A N 1
ATOM 1599 C CA . ARG A 1 202 ? 23.642 9.030 -9.366 1.00 97.12 202 ARG A CA 1
ATOM 1600 C C . ARG A 1 202 ? 24.152 9.452 -10.744 1.00 97.12 202 ARG A C 1
ATOM 1602 O O . ARG A 1 202 ? 24.185 10.647 -11.042 1.00 97.12 202 ARG A O 1
ATOM 1609 N N . VAL A 1 203 ? 24.576 8.489 -11.567 1.00 97.12 203 VAL A N 1
ATOM 1610 C CA . VAL A 1 203 ? 25.009 8.776 -12.941 1.00 97.12 203 VAL A CA 1
ATOM 1611 C C . VAL A 1 203 ? 23.850 9.315 -13.763 1.00 97.12 203 VAL A C 1
ATOM 1613 O O . VAL A 1 203 ? 24.035 10.317 -14.442 1.00 97.12 203 VAL A O 1
ATOM 1616 N N . LEU A 1 204 ? 22.662 8.717 -13.662 1.00 95.62 204 LEU A N 1
ATOM 1617 C CA . LEU A 1 204 ? 21.483 9.192 -14.385 1.00 95.62 204 LEU A CA 1
ATOM 1618 C C . LEU A 1 204 ? 21.064 10.599 -13.941 1.00 95.62 204 LEU A C 1
ATOM 1620 O O . LEU A 1 204 ? 20.854 11.461 -14.792 1.00 95.62 204 LEU A O 1
ATOM 1624 N N . GLU A 1 205 ? 21.033 10.870 -12.634 1.00 95.75 205 GLU A N 1
ATOM 1625 C CA . GLU A 1 205 ? 20.729 12.200 -12.082 1.00 95.75 205 GLU A CA 1
ATOM 1626 C C . GLU A 1 205 ? 21.697 13.277 -12.592 1.00 95.75 205 GLU A C 1
ATOM 1628 O O . GLU A 1 205 ? 21.283 14.392 -12.908 1.00 95.75 205 GLU A O 1
ATOM 1633 N N . SER A 1 206 ? 22.980 12.928 -12.712 1.00 95.69 206 SER A N 1
ATOM 1634 C CA . SER A 1 206 ? 24.042 13.848 -13.139 1.00 95.69 206 SER A CA 1
ATOM 1635 C C . SER A 1 206 ? 24.245 13.887 -14.658 1.00 95.69 206 SER A C 1
ATOM 1637 O O . SER A 1 206 ? 25.046 14.688 -15.140 1.00 95.69 206 SER A O 1
ATOM 1639 N N . HIS A 1 207 ? 23.565 13.025 -15.422 1.00 94.38 207 HIS A N 1
ATOM 1640 C CA . HIS A 1 207 ? 23.763 12.930 -16.864 1.00 94.38 207 HIS A CA 1
ATOM 1641 C C . HIS A 1 207 ? 23.236 14.204 -17.552 1.00 94.38 207 HIS A C 1
ATOM 1643 O O . HIS A 1 207 ? 22.075 14.572 -17.336 1.00 94.38 207 HIS A O 1
ATOM 1649 N N . PRO A 1 208 ? 24.050 14.896 -18.376 1.00 94.06 208 PRO A N 1
ATOM 1650 C CA . PRO A 1 208 ? 23.661 16.177 -18.970 1.00 94.06 208 PRO A CA 1
ATOM 1651 C C . PRO A 1 208 ? 22.610 16.029 -20.076 1.00 94.06 208 PRO A C 1
ATOM 1653 O O . PRO A 1 208 ? 21.876 16.971 -20.367 1.00 94.06 208 PRO A O 1
ATOM 1656 N N . GLU A 1 209 ? 22.532 14.851 -20.695 1.00 95.56 209 GLU A N 1
ATOM 1657 C CA . GLU A 1 209 ? 21.638 14.577 -21.816 1.00 95.56 209 GLU A CA 1
ATOM 1658 C C . GLU A 1 209 ? 20.451 13.726 -21.376 1.00 95.56 209 GLU A C 1
ATOM 1660 O O . GLU A 1 209 ? 20.610 12.755 -20.635 1.00 95.56 209 GLU A O 1
ATOM 1665 N N . ASP A 1 210 ? 19.264 14.074 -21.871 1.00 94.06 210 ASP A N 1
ATOM 1666 C CA . ASP A 1 210 ? 18.044 13.324 -21.585 1.00 94.06 210 ASP A CA 1
ATOM 1667 C C . ASP A 1 210 ? 17.935 12.042 -22.416 1.00 94.06 210 ASP A C 1
ATOM 1669 O O . ASP A 1 210 ? 17.370 11.066 -21.948 1.00 94.06 210 ASP A O 1
ATOM 1673 N N . HIS A 1 211 ? 18.495 12.025 -23.628 1.00 94.94 211 HIS A N 1
ATOM 1674 C CA . HIS A 1 211 ? 18.462 10.872 -24.525 1.00 94.94 211 HIS A CA 1
ATOM 1675 C C . HIS A 1 211 ? 19.840 10.223 -24.576 1.00 94.94 211 HIS A C 1
ATOM 1677 O O . HIS A 1 211 ? 20.834 10.902 -24.827 1.00 94.94 211 HIS A O 1
ATOM 1683 N N . PHE A 1 212 ? 19.894 8.910 -24.386 1.00 95.75 212 PHE A N 1
ATOM 1684 C CA . PHE A 1 212 ? 21.138 8.152 -24.458 1.00 95.75 212 PHE A CA 1
ATOM 1685 C C . PHE A 1 212 ? 20.875 6.705 -24.870 1.00 95.75 212 PHE A C 1
ATOM 1687 O O . PHE A 1 212 ? 19.746 6.200 -24.836 1.00 95.75 212 PHE A O 1
ATOM 1694 N N . LYS A 1 213 ? 21.946 6.034 -25.279 1.00 95.19 213 LYS A N 1
ATOM 1695 C CA . LYS A 1 213 ? 21.982 4.602 -25.523 1.00 95.19 213 LYS A CA 1
ATOM 1696 C C . LYS A 1 213 ? 22.512 3.888 -24.281 1.00 95.19 213 LYS A C 1
ATOM 1698 O O . LYS A 1 213 ? 23.521 4.302 -23.718 1.00 95.19 213 LYS A O 1
ATOM 1703 N N . LEU A 1 214 ? 21.840 2.819 -23.872 1.00 95.81 214 LEU A N 1
ATOM 1704 C CA . LEU A 1 214 ? 22.276 1.910 -22.819 1.00 95.81 214 LEU A CA 1
ATOM 1705 C C . LEU A 1 214 ? 22.661 0.567 -23.449 1.00 95.81 214 LEU A C 1
ATOM 1707 O O . LEU A 1 214 ? 21.828 -0.072 -24.096 1.00 95.81 214 LEU A O 1
ATOM 1711 N N . ASP A 1 215 ? 23.915 0.151 -23.286 1.00 95.62 215 ASP A N 1
ATOM 1712 C CA . ASP A 1 215 ? 24.436 -1.074 -23.902 1.00 95.62 215 ASP A CA 1
ATOM 1713 C C . ASP A 1 215 ? 25.509 -1.744 -23.034 1.00 95.62 215 ASP A C 1
ATOM 1715 O O . ASP A 1 215 ? 26.101 -1.114 -22.155 1.00 95.62 215 ASP A O 1
ATOM 1719 N N . ARG A 1 216 ? 25.797 -3.019 -23.300 1.00 96.25 216 ARG A N 1
ATOM 1720 C CA . ARG A 1 216 ? 26.908 -3.743 -22.671 1.00 96.25 216 ARG A CA 1
ATOM 1721 C C . ARG A 1 216 ? 28.111 -3.768 -23.608 1.00 96.25 216 ARG A C 1
ATOM 1723 O O . ARG A 1 216 ? 28.020 -4.246 -24.735 1.00 96.25 216 ARG A O 1
ATOM 1730 N N . VAL A 1 217 ? 29.267 -3.330 -23.114 1.00 96.75 217 VAL A N 1
ATOM 1731 C CA . VAL A 1 217 ? 30.544 -3.383 -23.842 1.00 96.75 217 VAL A CA 1
ATOM 1732 C C . VAL A 1 217 ? 31.562 -4.134 -22.987 1.00 96.75 217 VAL A C 1
ATOM 1734 O O . VAL A 1 217 ? 32.169 -3.569 -22.086 1.00 96.75 217 VAL A O 1
ATOM 1737 N N . GLY A 1 218 ? 31.733 -5.435 -23.230 1.00 96.06 218 GLY A N 1
ATOM 1738 C CA . GLY A 1 218 ? 32.550 -6.284 -22.354 1.00 96.06 218 GLY A CA 1
ATOM 1739 C C . GLY A 1 218 ? 31.928 -6.403 -20.959 1.00 96.06 218 GLY A C 1
ATOM 1740 O O . GLY A 1 218 ? 30.791 -6.862 -20.837 1.00 96.06 218 GLY A O 1
ATOM 1741 N N . ASP A 1 219 ? 32.654 -5.968 -19.929 1.00 97.12 219 ASP A N 1
ATOM 1742 C CA . ASP A 1 219 ? 32.222 -6.003 -18.520 1.00 97.12 219 ASP A CA 1
ATOM 1743 C C . ASP A 1 219 ? 31.758 -4.633 -17.999 1.00 97.12 219 ASP A C 1
ATOM 1745 O O . ASP A 1 219 ? 31.697 -4.398 -16.791 1.00 97.12 219 ASP A O 1
ATOM 1749 N N . VAL A 1 220 ? 31.430 -3.705 -18.905 1.00 98.00 220 VAL A N 1
ATOM 1750 C CA . VAL A 1 220 ? 30.851 -2.409 -18.543 1.00 98.00 220 VAL A CA 1
ATOM 1751 C C . VAL A 1 220 ? 29.464 -2.206 -19.145 1.00 98.00 220 VAL A C 1
ATOM 1753 O O . VAL A 1 220 ? 29.178 -2.610 -20.274 1.00 98.00 220 VAL A O 1
ATOM 1756 N N . LEU A 1 221 ? 28.604 -1.552 -18.370 1.00 98.19 221 LEU A N 1
ATOM 1757 C CA . LEU A 1 221 ? 27.362 -0.934 -18.801 1.00 98.19 221 LEU A CA 1
ATOM 1758 C C . LEU A 1 221 ? 27.679 0.478 -19.288 1.00 98.19 221 LEU A C 1
ATOM 1760 O O . LEU A 1 221 ? 28.041 1.346 -18.492 1.00 98.19 221 LEU A O 1
ATOM 1764 N N . ARG A 1 222 ? 27.549 0.696 -20.590 1.00 98.00 222 ARG A N 1
ATOM 1765 C CA . ARG A 1 222 ? 27.807 1.974 -21.243 1.00 98.00 222 ARG A CA 1
ATOM 1766 C C . ARG A 1 222 ? 26.519 2.776 -21.368 1.00 98.00 222 ARG A C 1
ATOM 1768 O O . ARG A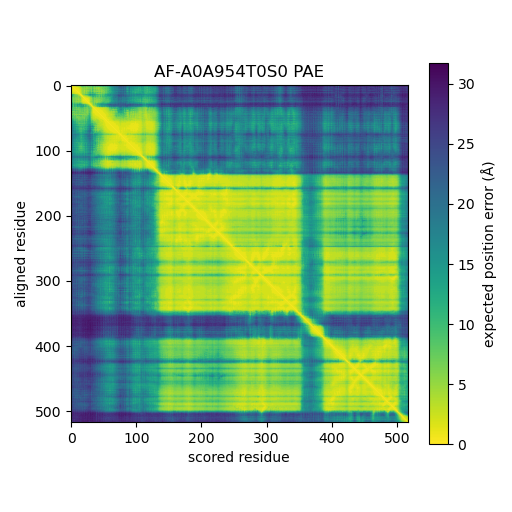 1 222 ? 25.543 2.295 -21.940 1.00 98.00 222 ARG A O 1
ATOM 1775 N N . ILE A 1 223 ? 26.555 4.005 -20.864 1.00 97.56 223 ILE A N 1
ATOM 1776 C CA . ILE A 1 223 ? 25.545 5.047 -21.054 1.00 97.56 223 ILE A CA 1
ATOM 1777 C C . ILE A 1 223 ? 26.156 6.069 -22.016 1.00 97.56 223 ILE A C 1
ATOM 1779 O O . ILE A 1 223 ? 27.072 6.800 -21.645 1.00 97.56 223 ILE A O 1
ATOM 1783 N N . GLU A 1 224 ? 25.701 6.075 -23.265 1.00 97.19 224 GLU A N 1
ATOM 1784 C CA . GLU A 1 224 ? 26.277 6.868 -24.356 1.00 97.19 224 GLU A CA 1
ATOM 1785 C C . GLU A 1 224 ? 25.266 7.905 -24.859 1.00 97.19 224 GLU A C 1
ATOM 1787 O O . GLU A 1 224 ? 24.264 7.571 -25.495 1.00 97.19 224 GLU A O 1
ATOM 1792 N N . GLY A 1 225 ? 25.519 9.173 -24.543 1.00 95.50 225 GLY A N 1
ATOM 1793 C CA . GLY A 1 225 ? 24.869 10.326 -25.157 1.00 95.50 225 GLY A CA 1
ATOM 1794 C C . GLY A 1 225 ? 25.578 10.769 -26.441 1.00 95.50 225 GLY A C 1
ATOM 1795 O O . GLY A 1 225 ? 26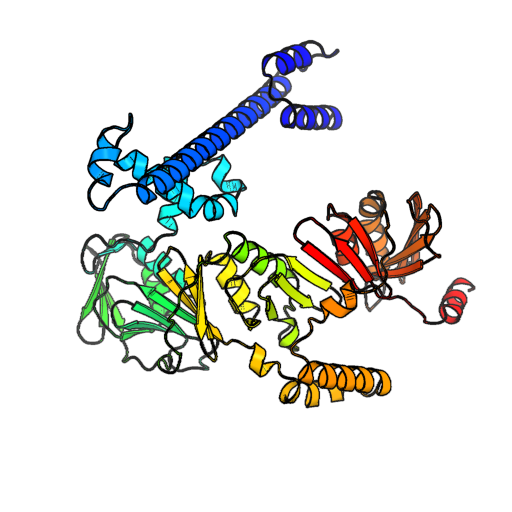.502 10.130 -26.936 1.00 95.50 225 GLY A O 1
ATOM 1796 N N . SER A 1 226 ? 25.148 11.899 -26.991 1.00 94.44 226 SER A N 1
ATOM 1797 C CA . SER A 1 226 ? 25.753 12.529 -28.171 1.00 94.44 226 SER A CA 1
ATOM 1798 C C . SER A 1 226 ? 27.101 13.204 -27.890 1.00 94.44 226 SER A C 1
ATOM 1800 O O . SER A 1 226 ? 27.934 13.311 -28.788 1.00 94.44 226 SER A O 1
ATOM 1802 N N . THR A 1 227 ? 27.320 13.661 -26.656 1.00 94.56 227 THR A N 1
ATOM 1803 C CA . THR A 1 227 ? 28.513 14.408 -26.221 1.00 94.56 227 THR A CA 1
ATOM 1804 C C . THR A 1 227 ? 29.191 13.805 -24.996 1.00 94.56 227 THR A C 1
ATOM 1806 O O . THR A 1 227 ? 30.351 14.115 -24.725 1.00 94.56 227 THR A O 1
ATOM 1809 N N . CYS A 1 228 ? 28.485 12.954 -24.251 1.00 95.56 228 CYS A N 1
ATOM 1810 C CA . CYS A 1 228 ? 28.964 12.336 -23.023 1.00 95.56 228 CYS A CA 1
ATOM 1811 C C . CYS A 1 228 ? 28.879 10.809 -23.107 1.00 95.56 228 CYS A C 1
ATOM 1813 O O . CYS A 1 228 ? 27.928 10.262 -23.657 1.00 95.56 228 CYS A O 1
ATOM 1815 N N . GLN A 1 229 ? 29.855 10.121 -22.519 1.00 97.06 229 GLN A N 1
ATOM 1816 C CA . GLN A 1 229 ? 29.826 8.676 -22.329 1.00 97.06 229 GLN A CA 1
ATOM 1817 C C . GLN A 1 229 ? 30.235 8.360 -20.892 1.00 97.06 229 GLN A C 1
ATOM 1819 O O . GLN A 1 229 ? 31.228 8.896 -20.394 1.00 97.06 229 GLN A O 1
ATOM 1824 N N . VAL A 1 230 ? 29.494 7.465 -20.242 1.00 98.06 230 VAL A N 1
ATOM 1825 C CA . VAL A 1 230 ? 29.806 6.950 -18.908 1.00 98.06 230 VAL A CA 1
ATOM 1826 C C . VAL A 1 230 ? 29.794 5.427 -18.944 1.00 98.06 230 VAL A C 1
ATOM 1828 O O . VAL A 1 230 ? 28.809 4.824 -19.359 1.00 98.06 230 VAL A O 1
ATOM 1831 N N . ASP A 1 231 ? 30.875 4.810 -18.470 1.00 98.31 231 ASP A N 1
ATOM 1832 C CA . ASP A 1 231 ? 30.996 3.357 -18.354 1.00 98.31 231 ASP A CA 1
ATOM 1833 C C . ASP A 1 231 ? 30.914 2.962 -16.869 1.00 98.31 231 ASP A C 1
ATOM 1835 O O . ASP A 1 231 ? 31.670 3.456 -16.029 1.00 98.31 231 ASP A O 1
ATOM 1839 N N . LEU A 1 232 ? 29.974 2.079 -16.534 1.00 98.38 232 LEU A N 1
ATOM 1840 C CA . LEU A 1 232 ? 29.775 1.528 -15.194 1.00 98.38 232 LEU A CA 1
ATOM 1841 C C . LEU A 1 232 ? 30.183 0.059 -15.162 1.00 98.38 232 LEU A C 1
ATOM 1843 O O . LEU A 1 232 ? 29.852 -0.687 -16.073 1.00 98.38 232 LEU A O 1
ATOM 1847 N N . ASN A 1 233 ? 30.836 -0.392 -14.092 1.00 98.00 233 ASN A N 1
ATOM 1848 C CA . ASN A 1 233 ? 31.176 -1.810 -13.950 1.00 98.00 233 ASN A CA 1
ATOM 1849 C C . ASN A 1 233 ? 29.908 -2.670 -13.886 1.00 98.00 233 ASN A C 1
ATOM 1851 O O . ASN A 1 233 ? 29.050 -2.452 -13.024 1.00 98.00 233 ASN A O 1
ATOM 1855 N N . LEU A 1 234 ? 29.834 -3.668 -14.762 1.00 97.81 234 LEU A N 1
ATOM 1856 C CA . LEU A 1 234 ? 28.773 -4.658 -14.813 1.00 97.81 234 LEU A CA 1
ATOM 1857 C C . LEU A 1 234 ? 29.316 -5.981 -14.259 1.00 97.81 234 LEU A C 1
ATOM 1859 O O . LEU A 1 234 ? 30.295 -6.530 -14.757 1.00 97.81 234 LEU A O 1
ATOM 1863 N N . ARG A 1 235 ? 28.709 -6.481 -13.184 1.00 97.75 235 ARG A N 1
ATOM 1864 C CA . ARG A 1 235 ? 29.132 -7.709 -12.500 1.00 97.75 235 ARG A CA 1
ATOM 1865 C C . ARG A 1 235 ? 28.377 -8.925 -13.024 1.00 97.75 235 ARG A C 1
ATOM 1867 O O . ARG A 1 235 ? 27.277 -8.803 -13.569 1.00 97.75 235 ARG A O 1
ATOM 1874 N N . LYS A 1 236 ? 28.953 -10.111 -12.810 1.00 97.62 236 LYS A N 1
ATOM 1875 C CA . LYS A 1 236 ? 28.232 -11.380 -12.963 1.00 97.62 236 LYS A CA 1
ATOM 1876 C C . LYS A 1 236 ? 27.027 -11.391 -12.016 1.00 97.62 236 LYS A C 1
ATOM 1878 O O . LYS A 1 236 ? 27.117 -10.868 -10.911 1.00 97.62 236 LYS A O 1
ATOM 1883 N N . ILE A 1 237 ? 25.913 -11.962 -12.461 1.00 97.88 237 ILE A N 1
ATOM 1884 C CA . ILE A 1 237 ? 24.689 -12.069 -11.662 1.00 97.88 237 ILE A CA 1
ATOM 1885 C C . ILE A 1 237 ? 24.892 -13.147 -10.593 1.00 97.88 237 ILE A C 1
ATOM 1887 O O . ILE A 1 237 ? 25.169 -14.296 -10.932 1.00 97.88 237 ILE A O 1
ATOM 1891 N N . GLU A 1 238 ? 24.757 -12.756 -9.328 1.00 96.88 238 GLU A N 1
ATOM 1892 C CA . GLU A 1 238 ? 24.869 -13.627 -8.143 1.00 96.88 238 GLU A CA 1
ATOM 1893 C C . GLU A 1 238 ? 23.658 -13.474 -7.203 1.00 96.88 238 GLU A C 1
ATOM 1895 O O . GLU A 1 238 ? 23.622 -14.072 -6.134 1.00 96.88 238 GLU A O 1
ATOM 1900 N N . LEU A 1 239 ? 22.655 -12.688 -7.614 1.00 96.25 239 LEU A N 1
ATOM 1901 C CA . LEU A 1 239 ? 21.408 -12.479 -6.880 1.00 96.25 239 LEU A CA 1
ATOM 1902 C C . LEU A 1 239 ? 20.610 -13.802 -6.778 1.00 96.25 239 LEU A C 1
ATOM 1904 O O . LEU A 1 239 ? 20.208 -14.329 -7.821 1.00 96.25 239 LEU A O 1
ATOM 1908 N N . PRO A 1 240 ? 20.332 -14.327 -5.570 1.00 94.81 240 PRO A N 1
ATOM 1909 C CA . PRO A 1 240 ? 19.715 -15.641 -5.377 1.00 94.81 240 PRO A CA 1
ATOM 1910 C C . PRO A 1 240 ? 18.180 -15.570 -5.441 1.00 94.81 240 PRO A C 1
ATOM 1912 O O . PRO A 1 240 ? 17.494 -15.816 -4.458 1.00 94.81 240 PRO A O 1
ATOM 1915 N N . TYR A 1 241 ? 17.625 -15.192 -6.595 1.00 94.44 241 TYR A N 1
ATOM 1916 C CA . TYR A 1 241 ? 16.165 -15.123 -6.790 1.00 94.44 241 TYR A CA 1
ATOM 1917 C C . TYR A 1 241 ? 15.587 -16.325 -7.553 1.00 94.44 241 TYR A C 1
ATOM 1919 O O . TYR A 1 241 ? 14.376 -16.401 -7.738 1.00 94.44 241 TYR A O 1
ATOM 1927 N N . GLU A 1 242 ? 16.436 -17.239 -8.035 1.00 92.50 242 GLU A N 1
ATOM 1928 C CA . GLU A 1 242 ? 16.019 -18.380 -8.867 1.00 92.50 242 GLU A CA 1
ATOM 1929 C C . GLU A 1 242 ? 15.202 -19.424 -8.087 1.00 92.50 242 GLU A C 1
ATOM 1931 O O . GLU A 1 242 ? 14.445 -20.174 -8.695 1.00 92.50 242 GLU A O 1
ATOM 1936 N N . ASP A 1 243 ? 15.301 -19.426 -6.755 1.00 89.25 243 ASP A N 1
ATOM 1937 C CA . ASP A 1 243 ? 14.531 -20.314 -5.875 1.00 89.25 243 ASP A CA 1
ATOM 1938 C C . ASP A 1 243 ? 13.077 -19.846 -5.669 1.00 89.25 243 ASP A C 1
ATOM 1940 O O . ASP A 1 243 ? 12.257 -20.571 -5.101 1.00 89.25 243 ASP A O 1
ATOM 1944 N N . ILE A 1 244 ? 12.734 -18.636 -6.123 1.00 93.00 244 ILE A N 1
ATOM 1945 C CA . ILE A 1 244 ? 11.373 -18.104 -6.033 1.00 93.00 244 ILE A CA 1
ATOM 1946 C C . ILE A 1 244 ? 10.540 -18.716 -7.155 1.00 93.00 244 ILE A C 1
ATOM 1948 O O . ILE A 1 244 ? 10.848 -18.542 -8.335 1.00 93.00 244 ILE A O 1
ATOM 1952 N N . ALA A 1 245 ? 9.460 -19.404 -6.779 1.00 93.12 245 ALA A N 1
ATOM 1953 C CA . ALA A 1 245 ? 8.551 -20.039 -7.724 1.00 93.12 245 ALA A CA 1
ATOM 1954 C C . ALA A 1 245 ? 8.034 -19.037 -8.773 1.00 93.12 245 ALA A C 1
ATOM 1956 O O . ALA A 1 245 ? 7.683 -17.898 -8.457 1.00 93.12 245 ALA A O 1
ATOM 1957 N N . GLU A 1 246 ? 7.983 -19.458 -10.038 1.00 93.38 246 GLU A N 1
ATOM 1958 C CA . GLU A 1 246 ? 7.420 -18.626 -11.097 1.00 93.38 246 GLU A CA 1
ATOM 1959 C C . GLU A 1 246 ? 5.895 -18.535 -10.957 1.00 93.38 246 GLU A C 1
ATOM 1961 O O . GLU A 1 246 ? 5.207 -19.531 -10.732 1.00 93.38 246 GLU A O 1
ATOM 1966 N N . ALA A 1 247 ? 5.361 -17.326 -11.131 1.00 93.94 247 ALA A N 1
ATOM 1967 C CA . ALA A 1 247 ? 3.924 -17.098 -11.158 1.00 93.94 247 ALA A CA 1
ATOM 1968 C C . ALA A 1 247 ? 3.270 -17.827 -12.344 1.00 93.94 247 ALA A C 1
ATOM 1970 O O . ALA A 1 247 ? 3.784 -17.787 -13.465 1.00 93.94 247 ALA A O 1
ATOM 1971 N N . GLY A 1 248 ? 2.112 -18.441 -12.102 1.00 89.06 248 GLY A N 1
ATOM 1972 C CA . GLY A 1 248 ? 1.396 -19.251 -13.085 1.00 89.06 248 GLY A CA 1
ATOM 1973 C C . GLY A 1 248 ? 0.025 -18.672 -13.413 1.00 89.06 248 GLY A C 1
ATOM 1974 O O . GLY A 1 248 ? -0.124 -17.890 -14.354 1.00 89.06 248 GLY A O 1
ATOM 1975 N N . ASP A 1 249 ? -0.978 -19.090 -12.643 1.00 95.19 249 ASP A N 1
ATOM 1976 C CA . ASP A 1 249 ? -2.387 -18.762 -12.863 1.00 95.19 249 ASP A CA 1
ATOM 1977 C C . ASP A 1 249 ? -2.718 -17.340 -12.380 1.00 95.19 249 ASP A C 1
ATOM 1979 O O . ASP A 1 249 ? -3.032 -17.105 -11.212 1.00 95.19 249 ASP A O 1
ATOM 1983 N N . TRP A 1 250 ? -2.590 -16.370 -13.288 1.00 97.25 250 TRP A N 1
ATOM 1984 C CA . TRP A 1 250 ? -2.907 -14.969 -13.022 1.00 97.25 250 TRP A CA 1
ATOM 1985 C C . TRP A 1 250 ? -4.417 -14.745 -13.001 1.00 97.25 250 TRP A C 1
ATOM 1987 O O . TRP A 1 250 ? -5.086 -14.831 -14.032 1.00 97.25 250 TRP A O 1
ATOM 1997 N N . LYS A 1 251 ? -4.934 -14.369 -11.835 1.00 97.56 251 LYS A N 1
ATOM 1998 C CA . LYS A 1 251 ? -6.333 -14.008 -11.625 1.00 97.56 251 LYS A CA 1
ATOM 1999 C C . LYS A 1 251 ? -6.471 -12.485 -11.491 1.00 97.56 251 LYS A C 1
ATOM 2001 O O . LYS A 1 251 ? -5.633 -11.860 -10.837 1.00 97.56 251 LYS A O 1
ATOM 2006 N N . PRO A 1 252 ? -7.495 -11.857 -12.096 1.00 96.38 252 PRO A N 1
ATOM 2007 C CA . PRO A 1 252 ? -7.716 -10.422 -11.951 1.00 96.38 252 PRO A CA 1
ATOM 2008 C C . PRO A 1 252 ? -8.078 -10.072 -10.501 1.00 96.38 252 PRO A C 1
ATOM 2010 O O . PRO A 1 252 ? -8.822 -10.801 -9.847 1.00 96.38 252 PRO A O 1
ATOM 2013 N N . LEU A 1 253 ? -7.556 -8.949 -10.013 1.00 96.38 253 LEU A N 1
ATOM 2014 C CA . LEU A 1 253 ? -7.918 -8.376 -8.719 1.00 96.38 253 LEU A CA 1
ATOM 2015 C C . LEU A 1 253 ? -9.150 -7.479 -8.849 1.00 96.38 253 LEU A C 1
ATOM 2017 O O . LEU A 1 253 ? -9.373 -6.858 -9.893 1.00 96.38 253 LEU A O 1
ATOM 2021 N N . ASP A 1 254 ? -9.918 -7.377 -7.763 1.00 95.06 254 ASP A N 1
ATOM 2022 C CA . ASP A 1 254 ? -10.974 -6.374 -7.667 1.00 95.06 254 ASP A CA 1
ATOM 2023 C C . ASP A 1 254 ? -10.366 -4.964 -7.812 1.00 95.06 254 ASP A C 1
ATOM 2025 O O . ASP A 1 254 ? -9.302 -4.693 -7.241 1.00 95.06 254 ASP A O 1
ATOM 2029 N N . PRO A 1 255 ? -11.001 -4.041 -8.554 1.00 89.12 255 PRO A N 1
ATOM 2030 C CA . PRO A 1 255 ? -10.441 -2.711 -8.748 1.00 89.12 255 PRO A CA 1
ATOM 2031 C C . PRO A 1 255 ? -10.253 -1.889 -7.458 1.00 89.12 255 PRO A C 1
ATOM 2033 O O . PRO A 1 255 ? -9.418 -0.984 -7.432 1.00 89.12 255 PRO A O 1
ATOM 2036 N N . SER A 1 256 ? -10.979 -2.217 -6.387 1.00 92.62 256 SER A N 1
ATOM 2037 C CA . SER A 1 256 ? -10.847 -1.614 -5.056 1.00 92.62 256 SER A CA 1
ATOM 2038 C C . SER A 1 256 ? -9.780 -2.291 -4.185 1.00 92.62 256 SER A C 1
ATOM 2040 O O . SER A 1 256 ? -9.489 -1.805 -3.093 1.00 92.62 256 SER A O 1
ATOM 2042 N N . PHE A 1 257 ? -9.147 -3.378 -4.648 1.00 97.19 257 PHE A N 1
ATOM 2043 C CA . PHE A 1 257 ? -8.180 -4.159 -3.865 1.00 97.19 257 PHE A CA 1
ATOM 2044 C C . PHE A 1 257 ? -7.018 -3.323 -3.332 1.00 97.19 257 PHE A C 1
ATOM 2046 O O . PHE A 1 257 ? -6.709 -3.378 -2.145 1.00 97.19 257 PHE A O 1
ATOM 2053 N N . CYS A 1 258 ? -6.382 -2.512 -4.180 1.00 96.44 258 CYS A N 1
ATOM 2054 C CA . CYS A 1 258 ? -5.237 -1.707 -3.752 1.00 96.44 258 CYS A CA 1
ATOM 2055 C C . CYS A 1 258 ? -5.618 -0.642 -2.715 1.00 96.44 258 CYS A C 1
ATOM 2057 O O . CYS A 1 258 ? -4.811 -0.347 -1.836 1.00 96.44 258 CYS A O 1
ATOM 2059 N N . GLU A 1 259 ? -6.829 -0.085 -2.794 1.00 94.88 259 GLU A N 1
ATOM 2060 C CA . GLU A 1 259 ? -7.329 0.862 -1.793 1.00 94.88 259 GLU A CA 1
ATOM 2061 C C . GLU A 1 259 ? -7.667 0.151 -0.481 1.00 94.88 259 GLU A C 1
ATOM 2063 O O . GLU A 1 259 ? -7.307 0.632 0.590 1.00 94.88 259 GLU A O 1
ATOM 2068 N N . ALA A 1 260 ? -8.262 -1.041 -0.554 1.00 97.25 260 ALA A N 1
ATOM 2069 C CA . ALA A 1 260 ? -8.517 -1.861 0.621 1.00 97.25 260 ALA A CA 1
ATOM 2070 C C . ALA A 1 260 ? -7.210 -2.251 1.336 1.00 97.25 260 ALA A C 1
ATOM 2072 O O . ALA A 1 260 ? -7.089 -2.066 2.544 1.00 97.25 260 ALA A O 1
ATOM 2073 N N . VAL A 1 261 ? -6.188 -2.699 0.597 1.00 97.81 261 VAL A N 1
ATOM 2074 C CA . VAL A 1 261 ? -4.857 -2.992 1.159 1.00 97.81 261 VAL A CA 1
ATOM 2075 C C . VAL A 1 261 ? -4.223 -1.741 1.771 1.00 97.81 261 VAL A C 1
ATOM 2077 O O . VAL A 1 261 ? -3.625 -1.830 2.839 1.00 97.81 261 VAL A O 1
ATOM 2080 N N . ARG A 1 262 ? -4.363 -0.572 1.131 1.00 96.81 262 ARG A N 1
ATOM 2081 C CA . ARG A 1 262 ? -3.861 0.707 1.658 1.00 96.81 262 ARG A CA 1
ATOM 2082 C C . ARG A 1 262 ? -4.506 1.054 2.993 1.00 96.81 262 ARG A C 1
ATOM 2084 O O . ARG A 1 262 ? -3.796 1.385 3.933 1.00 96.81 262 ARG A O 1
ATOM 2091 N N . LEU A 1 263 ? -5.829 0.945 3.072 1.00 95.75 263 LEU A N 1
ATOM 2092 C CA . LEU A 1 263 ? -6.577 1.230 4.287 1.00 95.75 263 LEU A CA 1
ATOM 2093 C C . LEU A 1 263 ? -6.256 0.216 5.396 1.00 95.75 263 LEU A C 1
ATOM 2095 O O . LEU A 1 263 ? -6.085 0.605 6.547 1.00 95.75 263 LEU A O 1
ATOM 2099 N N . ALA A 1 264 ? -6.125 -1.068 5.057 1.00 96.62 264 ALA A N 1
ATOM 2100 C CA . ALA A 1 264 ? -5.719 -2.107 5.999 1.00 96.62 264 ALA A CA 1
ATOM 2101 C C . ALA A 1 264 ? -4.282 -1.893 6.517 1.00 96.62 264 ALA A C 1
ATOM 2103 O O . ALA A 1 264 ? -4.021 -2.079 7.701 1.00 96.62 264 ALA A O 1
ATOM 2104 N N . GLU A 1 265 ? -3.354 -1.424 5.675 1.00 96.38 265 GLU A N 1
ATOM 2105 C CA . GLU A 1 265 ? -1.969 -1.110 6.068 1.00 96.38 265 GLU A CA 1
ATOM 2106 C C . GLU A 1 265 ? -1.899 -0.086 7.213 1.00 96.38 265 GLU A C 1
ATOM 2108 O O . GLU A 1 265 ? -1.049 -0.212 8.099 1.00 96.38 265 GLU A O 1
ATOM 2113 N N . GLU A 1 266 ? -2.821 0.882 7.261 1.00 93.88 266 GLU A N 1
ATOM 2114 C CA . GLU A 1 266 ? -2.890 1.887 8.333 1.00 93.88 266 GLU A CA 1
ATOM 2115 C C . GLU A 1 266 ? -3.223 1.279 9.708 1.00 93.88 266 GLU A C 1
ATOM 2117 O O . GLU A 1 266 ? -2.924 1.878 10.747 1.00 93.88 266 GLU A O 1
ATOM 2122 N N . TYR A 1 267 ? -3.793 0.071 9.708 1.00 93.31 267 TYR A N 1
ATOM 2123 C CA . TYR A 1 267 ? -4.149 -0.726 10.880 1.00 93.31 267 TYR A CA 1
ATOM 2124 C C . TYR A 1 267 ? -3.087 -1.781 11.216 1.00 93.31 267 TYR A C 1
ATOM 2126 O O . TYR A 1 267 ? -3.363 -2.686 11.991 1.00 93.31 267 TYR A O 1
ATOM 2134 N N . THR A 1 268 ? -1.874 -1.658 10.670 1.00 93.12 268 THR A N 1
ATOM 2135 C CA . THR A 1 268 ? -0.717 -2.493 11.031 1.00 93.12 268 THR A CA 1
ATOM 2136 C C . THR A 1 268 ? 0.289 -1.717 11.892 1.00 93.12 268 THR A C 1
ATOM 2138 O O . THR A 1 268 ? 0.361 -0.481 11.847 1.00 93.12 268 THR A O 1
ATOM 2141 N N . SER A 1 269 ? 1.110 -2.428 12.665 1.00 89.75 269 SER A N 1
ATOM 2142 C CA . SER A 1 269 ? 2.180 -1.879 13.498 1.00 89.75 269 SER A CA 1
ATOM 2143 C C . SER A 1 269 ? 3.321 -1.307 12.659 1.00 89.75 269 SER A C 1
ATOM 2145 O O . SER A 1 269 ? 3.731 -1.904 11.659 1.00 89.75 269 SER A O 1
ATOM 2147 N N . PRO A 1 270 ? 3.877 -0.137 13.011 1.00 88.50 270 PRO A N 1
ATOM 2148 C CA . PRO A 1 270 ? 5.158 0.303 12.469 1.00 88.50 270 PRO A CA 1
ATOM 2149 C C . PRO A 1 270 ? 6.344 -0.352 13.197 1.00 88.50 270 PRO A C 1
ATOM 2151 O O . PRO A 1 270 ? 7.465 -0.285 12.699 1.00 88.50 270 PRO A O 1
ATOM 2154 N N . ASP A 1 271 ? 6.110 -0.954 14.366 1.00 87.44 271 ASP A N 1
ATOM 2155 C CA . ASP A 1 271 ? 7.124 -1.627 15.170 1.00 87.44 271 ASP A CA 1
ATOM 2156 C C . ASP A 1 271 ? 7.358 -3.051 14.654 1.00 87.44 271 ASP A C 1
ATOM 2158 O O . ASP A 1 271 ? 6.415 -3.818 14.474 1.00 87.44 271 ASP A O 1
ATOM 2162 N N . ALA A 1 272 ? 8.627 -3.382 14.422 1.00 82.12 272 ALA A N 1
ATOM 2163 C CA . ALA A 1 272 ? 9.078 -4.685 13.946 1.00 82.12 272 ALA A CA 1
ATOM 2164 C C . ALA A 1 272 ? 9.281 -5.713 15.070 1.00 82.12 272 ALA A C 1
ATOM 2166 O O . ALA A 1 272 ? 9.792 -6.800 14.813 1.00 82.12 272 ALA A O 1
ATOM 2167 N N . SER A 1 273 ? 8.926 -5.371 16.313 1.00 79.12 273 SER A N 1
ATOM 2168 C CA . SER A 1 273 ? 8.997 -6.288 17.454 1.00 79.12 273 SER A CA 1
ATOM 2169 C C . SER A 1 273 ? 7.986 -7.437 17.366 1.00 79.12 273 SER A C 1
ATOM 2171 O O . SER A 1 273 ? 8.312 -8.550 17.767 1.00 79.12 273 SER A O 1
ATOM 2173 N N . ILE A 1 274 ? 6.797 -7.193 16.801 1.00 78.81 274 ILE A N 1
ATOM 2174 C CA . ILE A 1 274 ? 5.724 -8.185 16.660 1.00 78.81 274 ILE A CA 1
ATOM 2175 C C . ILE A 1 274 ? 5.353 -8.296 15.184 1.00 78.81 274 ILE A C 1
ATOM 2177 O O . ILE A 1 274 ? 4.650 -7.448 14.641 1.00 78.81 274 ILE A O 1
ATOM 2181 N N . PHE A 1 275 ? 5.838 -9.352 14.533 1.00 81.56 275 PHE A N 1
ATOM 2182 C CA . PHE A 1 275 ? 5.667 -9.551 13.094 1.00 81.56 275 PHE A CA 1
ATOM 2183 C C . PHE A 1 275 ? 4.189 -9.691 12.670 1.00 81.56 275 PHE A C 1
ATOM 2185 O O . PHE A 1 275 ? 3.792 -9.136 11.645 1.00 81.56 275 PHE A O 1
ATOM 2192 N N . ASP A 1 276 ? 3.360 -10.362 13.479 1.00 80.38 276 ASP A N 1
ATOM 2193 C CA . ASP A 1 276 ? 1.920 -10.552 13.212 1.00 80.38 276 ASP A CA 1
ATOM 2194 C C . ASP A 1 276 ? 1.166 -9.229 13.064 1.00 80.38 276 ASP A C 1
ATOM 2196 O O . ASP A 1 276 ? 0.310 -9.090 12.187 1.00 80.38 276 ASP A O 1
ATOM 2200 N N . ASP A 1 277 ? 1.525 -8.240 13.884 1.00 85.19 277 ASP A N 1
ATOM 2201 C CA . ASP A 1 277 ? 0.900 -6.920 13.862 1.00 85.19 277 ASP A CA 1
ATOM 2202 C C . ASP A 1 277 ? 1.317 -6.122 12.621 1.00 85.19 277 ASP A C 1
ATOM 2204 O O . ASP A 1 277 ? 0.712 -5.103 12.298 1.00 85.19 277 ASP A O 1
ATOM 2208 N N . GLN A 1 278 ? 2.362 -6.547 11.908 1.00 92.12 278 GLN A N 1
ATOM 2209 C CA . GLN A 1 278 ? 2.804 -5.926 10.664 1.00 92.12 278 GLN A CA 1
ATOM 2210 C C . GLN A 1 278 ? 2.119 -6.529 9.438 1.00 92.12 278 GLN A C 1
ATOM 2212 O O . GLN A 1 278 ? 2.523 -6.211 8.326 1.00 92.12 278 GLN A O 1
ATOM 2217 N N . CYS A 1 279 ? 1.126 -7.403 9.584 1.00 93.44 279 CYS A N 1
ATOM 2218 C CA . CYS A 1 279 ? 0.537 -8.105 8.448 1.00 93.44 279 CYS A CA 1
ATOM 2219 C C . CYS A 1 279 ? -0.849 -7.571 8.061 1.00 93.44 279 CYS A C 1
ATOM 2221 O O . CYS A 1 279 ? -1.685 -7.252 8.903 1.00 93.44 279 CYS A O 1
ATOM 2223 N N . VAL A 1 280 ? -1.091 -7.519 6.751 1.00 95.75 280 VAL A N 1
ATOM 2224 C CA . VAL A 1 280 ? -2.419 -7.412 6.141 1.00 95.75 280 VAL A CA 1
ATOM 2225 C C . VAL A 1 280 ? -2.846 -8.818 5.730 1.00 95.75 280 VAL A C 1
ATOM 2227 O O . VAL A 1 280 ? -2.140 -9.483 4.972 1.00 95.75 280 VAL A O 1
ATOM 2230 N N . TYR A 1 281 ? -3.993 -9.267 6.222 1.00 94.69 281 TYR A N 1
ATOM 2231 C CA . TYR A 1 281 ? -4.528 -10.605 5.993 1.00 94.69 281 TYR A CA 1
ATOM 2232 C C . TYR A 1 281 ? -5.553 -10.544 4.867 1.00 94.69 281 TYR A C 1
ATOM 2234 O O . TYR A 1 281 ? -6.558 -9.840 4.960 1.00 94.69 281 TYR A O 1
ATOM 2242 N N . VAL A 1 282 ? -5.295 -11.262 3.781 1.00 96.00 282 VAL A N 1
ATOM 2243 C CA . VAL A 1 282 ? -6.189 -11.310 2.624 1.00 96.00 282 VAL A CA 1
ATOM 2244 C C . VAL A 1 282 ? -6.982 -12.606 2.695 1.00 96.00 282 VAL A C 1
ATOM 2246 O O . VAL A 1 282 ? -6.404 -13.689 2.669 1.00 96.00 282 VAL A O 1
ATOM 2249 N N . HIS A 1 283 ? -8.305 -12.489 2.777 1.00 95.12 283 HIS A N 1
ATOM 2250 C CA . HIS A 1 283 ? -9.260 -13.594 2.786 1.00 95.12 283 HIS A CA 1
ATOM 2251 C C . HIS A 1 283 ? -10.067 -13.630 1.481 1.00 95.12 283 HIS A C 1
ATOM 2253 O O . HIS A 1 283 ? -10.163 -12.605 0.800 1.00 95.12 283 HIS A O 1
ATOM 2259 N N . PRO A 1 284 ? -10.713 -14.765 1.144 1.00 95.94 284 PRO A N 1
ATOM 2260 C CA . PRO A 1 284 ? -11.579 -14.867 -0.037 1.00 95.94 284 PRO A CA 1
ATOM 2261 C C . PRO A 1 284 ? -12.681 -13.796 -0.105 1.00 95.94 284 PRO A C 1
ATOM 2263 O O . PRO A 1 284 ? -13.014 -13.308 -1.180 1.00 95.94 284 PRO A O 1
ATOM 2266 N N . GLU A 1 285 ? -13.226 -13.391 1.046 1.00 96.06 285 GLU A N 1
ATOM 2267 C CA . GLU A 1 285 ? -14.382 -12.482 1.117 1.00 96.06 285 GLU A CA 1
ATOM 2268 C C . GLU A 1 285 ? -14.084 -11.129 1.781 1.00 96.06 285 GLU A C 1
ATOM 2270 O O . GLU A 1 285 ? -14.967 -10.266 1.860 1.00 96.06 285 GLU A O 1
ATOM 2275 N N . HIS A 1 286 ? -12.870 -10.937 2.304 1.00 96.00 286 HIS A N 1
ATOM 2276 C CA . HIS A 1 286 ? -12.499 -9.711 3.004 1.00 96.00 286 HIS A CA 1
ATOM 2277 C C . HIS A 1 286 ? -10.983 -9.510 3.122 1.00 96.00 286 HIS A C 1
ATOM 2279 O O . HIS A 1 286 ? -10.186 -10.401 2.846 1.00 96.00 286 HIS A O 1
ATOM 2285 N N . ILE A 1 287 ? -10.580 -8.323 3.568 1.00 97.19 287 ILE A N 1
ATOM 2286 C CA . ILE A 1 287 ? -9.212 -8.006 3.980 1.00 97.19 287 ILE A CA 1
ATOM 2287 C C . ILE A 1 287 ? -9.249 -7.532 5.427 1.00 97.19 287 ILE A C 1
ATOM 2289 O O . ILE A 1 287 ? -10.012 -6.621 5.754 1.00 97.19 287 ILE A O 1
ATOM 2293 N N . ASP A 1 288 ? -8.408 -8.130 6.263 1.00 95.25 288 ASP A N 1
ATOM 2294 C CA . ASP A 1 288 ? -8.275 -7.807 7.676 1.00 95.25 288 ASP A CA 1
ATOM 2295 C C . ASP A 1 288 ? -6.899 -7.196 7.975 1.00 95.25 288 ASP A C 1
ATOM 2297 O O . ASP A 1 288 ? -5.884 -7.539 7.369 1.00 95.25 288 ASP A O 1
ATOM 2301 N N . ALA A 1 289 ? -6.852 -6.303 8.955 1.00 92.88 289 ALA A N 1
ATOM 2302 C CA . ALA A 1 289 ? -5.618 -5.890 9.611 1.00 92.88 289 ALA A CA 1
ATOM 2303 C C . ALA A 1 289 ? -5.915 -5.529 11.062 1.00 92.88 289 ALA A C 1
ATOM 2305 O O . ALA A 1 289 ? -7.013 -5.070 11.393 1.00 92.88 289 ALA A O 1
ATOM 2306 N N . PHE A 1 290 ? -4.939 -5.743 11.935 1.00 88.06 290 PHE A N 1
ATOM 2307 C CA . PHE A 1 290 ? -5.059 -5.414 13.343 1.00 88.06 290 PHE A CA 1
ATOM 2308 C C . PHE A 1 290 ? -3.723 -4.936 13.894 1.00 88.06 290 PHE A C 1
ATOM 2310 O O . PHE A 1 290 ? -2.660 -5.441 13.541 1.00 88.06 290 PHE A O 1
ATOM 2317 N N . TRP A 1 291 ? -3.799 -3.959 14.788 1.00 84.31 291 TRP A N 1
ATOM 2318 C CA . TRP A 1 291 ? -2.665 -3.485 15.553 1.00 84.31 291 TRP A CA 1
ATOM 2319 C C . TRP A 1 291 ? -3.149 -2.813 16.829 1.00 84.31 291 TRP A C 1
ATOM 2321 O O . TRP A 1 291 ? -4.025 -1.940 16.796 1.00 84.31 291 TRP A O 1
ATOM 2331 N N . ASP A 1 292 ? -2.525 -3.178 17.947 1.00 80.31 292 ASP A N 1
ATOM 2332 C CA . ASP A 1 292 ? -2.811 -2.609 19.261 1.00 80.31 292 ASP A CA 1
ATOM 2333 C C . ASP A 1 292 ? -4.309 -2.751 19.597 1.00 80.31 292 ASP A C 1
ATOM 2335 O O . ASP A 1 292 ? -4.806 -3.870 19.737 1.00 80.31 292 ASP A O 1
ATOM 2339 N N . TRP A 1 293 ? -5.061 -1.649 19.695 1.00 81.62 293 TRP A N 1
ATOM 2340 C CA . TRP A 1 293 ? -6.509 -1.678 19.964 1.00 81.62 293 TRP A CA 1
ATOM 2341 C C . TRP A 1 293 ? -7.332 -1.254 18.752 1.00 81.62 293 TRP A C 1
ATOM 2343 O O . TRP A 1 293 ? -8.441 -0.747 18.896 1.00 81.62 293 TRP A O 1
ATOM 2353 N N . ARG A 1 294 ? -6.801 -1.409 17.542 1.00 88.06 294 ARG A N 1
ATOM 2354 C CA . ARG A 1 294 ? -7.555 -1.175 16.312 1.00 88.06 294 ARG A CA 1
ATOM 2355 C C . ARG A 1 294 ? -7.523 -2.411 15.448 1.00 88.06 294 ARG A C 1
ATOM 2357 O O . ARG A 1 294 ? -6.489 -3.047 15.283 1.00 88.06 294 ARG A O 1
ATOM 2364 N N . ALA A 1 295 ? -8.662 -2.709 14.859 1.00 91.12 295 ALA A N 1
ATOM 2365 C CA . ALA A 1 295 ? -8.771 -3.708 13.824 1.00 91.12 295 ALA A CA 1
ATOM 2366 C C . ALA A 1 295 ? -9.708 -3.198 12.736 1.00 91.12 295 ALA A C 1
ATOM 2368 O O . ALA A 1 295 ? -10.629 -2.422 13.002 1.00 91.12 295 ALA A O 1
ATOM 2369 N N . ILE A 1 296 ? -9.476 -3.630 11.509 1.00 94.38 296 ILE A N 1
ATOM 2370 C CA . ILE A 1 296 ? -10.333 -3.327 10.377 1.00 94.38 296 ILE A CA 1
ATOM 2371 C C . ILE A 1 296 ? -10.598 -4.600 9.596 1.00 94.38 296 ILE A C 1
ATOM 2373 O O . ILE A 1 296 ? -9.697 -5.407 9.397 1.00 94.38 296 ILE A O 1
ATOM 2377 N N . ARG A 1 297 ? -11.842 -4.729 9.146 1.00 96.62 297 ARG A N 1
ATOM 2378 C CA . ARG A 1 297 ? -12.283 -5.657 8.118 1.00 96.62 297 ARG A CA 1
ATOM 2379 C C . ARG A 1 297 ? -12.876 -4.874 6.964 1.00 96.62 297 ARG A C 1
ATOM 2381 O O . ARG A 1 297 ? -13.764 -4.044 7.164 1.00 96.62 297 ARG A O 1
ATOM 2388 N N . ILE A 1 298 ? -12.418 -5.165 5.760 1.00 97.38 298 ILE A N 1
ATOM 2389 C CA . ILE A 1 298 ? -12.901 -4.570 4.518 1.00 97.38 298 ILE A CA 1
ATOM 2390 C C . ILE A 1 298 ? -13.531 -5.692 3.709 1.00 97.38 298 ILE A C 1
ATOM 2392 O O . ILE A 1 298 ? -12.842 -6.632 3.326 1.00 97.38 298 ILE A O 1
ATOM 2396 N N . LYS A 1 299 ? -14.839 -5.620 3.477 1.00 97.00 299 LYS A N 1
ATOM 2397 C CA . LYS A 1 299 ? -15.562 -6.588 2.654 1.00 97.00 299 LYS A CA 1
ATOM 2398 C C . LYS A 1 299 ? -15.104 -6.423 1.214 1.00 97.00 299 LYS A C 1
ATOM 2400 O O . LYS A 1 299 ? -15.283 -5.364 0.622 1.00 97.00 299 LYS A O 1
ATOM 2405 N N . LEU A 1 300 ? -14.497 -7.466 0.669 1.00 96.31 300 LEU A N 1
ATOM 2406 C CA . LEU A 1 300 ? -13.961 -7.446 -0.680 1.00 96.31 300 LEU A CA 1
ATOM 2407 C C . LEU A 1 300 ? -13.796 -8.879 -1.166 1.00 96.31 300 LEU A C 1
ATOM 2409 O O . LEU A 1 300 ? -13.088 -9.663 -0.543 1.00 96.31 300 LEU A O 1
ATOM 2413 N N . GLN A 1 301 ? -14.421 -9.210 -2.291 1.00 96.81 301 GLN A N 1
ATOM 2414 C CA . GLN A 1 301 ? -14.209 -10.507 -2.925 1.00 96.81 301 GLN A CA 1
ATOM 2415 C C . GLN A 1 301 ? -12.817 -10.539 -3.557 1.00 96.81 301 GLN A C 1
ATOM 2417 O O . GLN A 1 301 ? -12.449 -9.647 -4.323 1.00 96.81 301 GLN A O 1
ATOM 2422 N N . THR A 1 302 ? -12.039 -11.564 -3.237 1.00 96.69 302 THR A N 1
ATOM 2423 C CA . THR A 1 302 ? -10.681 -11.745 -3.744 1.00 96.69 302 THR A CA 1
ATOM 2424 C C . THR A 1 302 ? -10.596 -13.049 -4.544 1.00 96.69 302 THR A C 1
ATOM 2426 O O . THR A 1 302 ? -11.412 -13.951 -4.366 1.00 96.69 302 THR A O 1
ATOM 2429 N N . PRO A 1 303 ? -9.636 -13.186 -5.474 1.00 96.00 303 PRO A N 1
ATOM 2430 C CA . PRO A 1 303 ? -9.568 -14.364 -6.341 1.00 96.00 303 PRO A CA 1
ATOM 2431 C C . PRO A 1 303 ? -8.890 -15.589 -5.688 1.00 96.00 303 PRO A C 1
ATOM 2433 O O . PRO A 1 303 ? -8.580 -16.567 -6.379 1.00 96.00 303 PRO A O 1
ATOM 2436 N N . ILE A 1 304 ? -8.600 -15.526 -4.387 1.00 95.06 304 ILE A N 1
ATOM 2437 C CA . ILE A 1 304 ? -7.932 -16.591 -3.631 1.00 95.06 304 ILE A CA 1
ATOM 2438 C C . ILE A 1 304 ? -8.949 -17.544 -3.003 1.00 95.06 304 ILE A C 1
ATOM 2440 O O . ILE A 1 304 ? -10.078 -17.169 -2.706 1.00 95.06 304 ILE A O 1
ATOM 2444 N N . GLU A 1 305 ? -8.522 -18.784 -2.793 1.00 91.62 305 GLU A N 1
ATOM 2445 C CA . GLU A 1 305 ? -9.328 -19.824 -2.140 1.00 91.62 305 GLU A CA 1
ATOM 2446 C C . GLU A 1 305 ? -8.935 -19.987 -0.670 1.00 91.62 305 GLU A C 1
ATOM 2448 O O . GLU A 1 305 ? -9.790 -20.201 0.188 1.00 91.62 305 GLU A O 1
ATOM 2453 N N . GLU A 1 306 ? -7.647 -19.816 -0.373 1.00 90.00 306 GLU A N 1
ATOM 2454 C CA . GLU A 1 306 ? -7.085 -19.881 0.970 1.00 90.00 306 GLU A CA 1
ATOM 2455 C C . GLU A 1 306 ? -6.519 -18.515 1.369 1.00 90.00 306 GLU A C 1
ATOM 2457 O O . GLU A 1 306 ? -5.965 -17.816 0.514 1.00 90.00 306 GLU A O 1
ATOM 2462 N N . PRO A 1 307 ? -6.674 -18.108 2.641 1.00 90.62 307 PRO A N 1
ATOM 2463 C CA . PRO A 1 307 ? -6.167 -16.833 3.117 1.00 90.62 307 PRO A CA 1
ATOM 2464 C C . PRO A 1 307 ? -4.639 -16.798 3.150 1.00 90.62 307 PRO A C 1
ATOM 2466 O O . PRO A 1 307 ? -3.997 -17.810 3.414 1.00 90.62 307 PRO A O 1
ATOM 2469 N N . PHE A 1 308 ? -4.075 -15.608 2.949 1.00 93.38 308 PHE A N 1
ATOM 2470 C CA . PHE A 1 308 ? -2.631 -15.382 3.009 1.00 93.38 308 PHE A CA 1
ATOM 2471 C C . PHE A 1 308 ? -2.297 -14.061 3.714 1.00 93.38 308 PHE A C 1
ATOM 2473 O O . PHE A 1 308 ? -3.161 -13.190 3.869 1.00 93.38 308 PHE A O 1
ATOM 2480 N N . ALA A 1 309 ? -1.048 -13.898 4.157 1.00 92.62 309 ALA A N 1
ATOM 2481 C CA . ALA A 1 309 ? -0.608 -12.711 4.894 1.00 92.62 309 ALA A CA 1
ATOM 2482 C C . ALA A 1 309 ? 0.463 -11.926 4.126 1.00 92.62 309 ALA A C 1
ATOM 2484 O O . ALA A 1 309 ? 1.476 -12.475 3.693 1.00 92.62 309 ALA A O 1
ATOM 2485 N N . ILE A 1 310 ? 0.253 -10.614 4.001 1.00 95.44 310 ILE A N 1
ATOM 2486 C CA . ILE A 1 310 ? 1.166 -9.673 3.349 1.00 95.44 310 ILE A CA 1
ATOM 2487 C C . ILE A 1 310 ? 1.807 -8.794 4.415 1.00 95.44 310 ILE A C 1
ATOM 2489 O O . ILE A 1 310 ? 1.126 -8.016 5.082 1.00 95.44 310 ILE A O 1
ATOM 2493 N N . HIS A 1 311 ? 3.130 -8.836 4.524 1.00 95.19 311 HIS A N 1
ATOM 2494 C CA . HIS A 1 311 ? 3.848 -7.922 5.406 1.00 95.19 311 HIS A CA 1
ATOM 2495 C C . HIS A 1 311 ? 3.640 -6.451 4.989 1.00 95.19 311 HIS A C 1
ATOM 2497 O O . HIS A 1 311 ? 3.629 -6.118 3.802 1.00 95.19 311 HIS A O 1
ATOM 2503 N N . ARG A 1 312 ? 3.556 -5.541 5.963 1.00 95.25 312 ARG A N 1
ATOM 2504 C CA . ARG A 1 312 ? 3.256 -4.106 5.818 1.00 95.25 312 ARG A CA 1
ATOM 2505 C C . ARG A 1 312 ? 4.080 -3.443 4.726 1.00 95.25 312 ARG A C 1
ATOM 2507 O O . ARG A 1 312 ? 3.565 -2.669 3.918 1.00 95.25 312 ARG A O 1
ATOM 2514 N N . TYR A 1 313 ? 5.376 -3.747 4.708 1.00 94.38 313 TYR A N 1
ATOM 2515 C CA . TYR A 1 313 ? 6.296 -3.229 3.701 1.00 94.38 313 TYR A CA 1
ATOM 2516 C C . TYR A 1 313 ? 5.824 -3.572 2.281 1.00 94.38 313 TYR A C 1
ATOM 2518 O O . TYR A 1 313 ? 5.743 -2.688 1.428 1.00 94.38 313 TYR A O 1
ATOM 2526 N N . ALA A 1 314 ? 5.449 -4.831 2.049 1.00 96.06 314 ALA A N 1
ATOM 2527 C CA . ALA A 1 314 ? 4.938 -5.286 0.767 1.00 96.06 314 ALA A CA 1
ATOM 2528 C C . ALA A 1 314 ? 3.556 -4.703 0.461 1.00 96.06 314 ALA A C 1
ATOM 2530 O O . ALA A 1 314 ? 3.352 -4.176 -0.634 1.00 96.06 314 ALA A O 1
ATOM 2531 N N . ALA A 1 315 ? 2.645 -4.698 1.440 1.00 96.94 315 ALA A N 1
ATOM 2532 C CA . ALA A 1 315 ? 1.297 -4.142 1.309 1.00 96.94 315 ALA A CA 1
ATOM 2533 C C . ALA A 1 315 ? 1.324 -2.688 0.808 1.00 96.94 315 ALA A C 1
ATOM 2535 O O . ALA A 1 315 ? 0.635 -2.334 -0.151 1.00 96.94 315 ALA A O 1
ATOM 2536 N N . ARG A 1 316 ? 2.211 -1.860 1.377 1.00 95.62 316 ARG A N 1
ATOM 2537 C CA . ARG A 1 316 ? 2.409 -0.467 0.957 1.00 95.62 316 ARG A CA 1
ATOM 2538 C C . ARG A 1 316 ? 2.805 -0.344 -0.514 1.00 95.62 316 ARG A C 1
ATOM 2540 O O . ARG A 1 316 ? 2.323 0.548 -1.213 1.00 95.62 316 ARG A O 1
ATOM 2547 N N . HIS A 1 317 ? 3.702 -1.204 -0.989 1.00 95.75 317 HIS A N 1
ATOM 2548 C CA . HIS A 1 317 ? 4.167 -1.172 -2.373 1.00 95.75 317 HIS A CA 1
ATOM 2549 C C . HIS A 1 317 ? 3.133 -1.734 -3.349 1.00 95.75 317 HIS A C 1
ATOM 2551 O O . HIS A 1 317 ? 2.926 -1.135 -4.402 1.00 95.75 317 HIS A O 1
ATOM 2557 N N . ILE A 1 318 ? 2.432 -2.804 -2.977 1.00 96.75 318 ILE A N 1
ATOM 2558 C CA . ILE A 1 318 ? 1.303 -3.359 -3.732 1.00 96.75 318 ILE A CA 1
ATOM 2559 C C . ILE A 1 318 ? 0.237 -2.278 -3.952 1.00 96.75 318 ILE A C 1
ATOM 2561 O O . ILE A 1 318 ? -0.123 -1.990 -5.093 1.00 96.75 318 ILE A O 1
ATOM 2565 N N . ALA A 1 319 ? -0.181 -1.594 -2.883 1.00 95.50 319 ALA A N 1
ATOM 2566 C CA . ALA A 1 319 ? -1.179 -0.530 -2.950 1.00 95.50 319 ALA A CA 1
ATOM 2567 C C . ALA A 1 319 ? -0.719 0.706 -3.746 1.00 95.50 319 ALA A C 1
ATOM 2569 O O . ALA A 1 319 ? -1.532 1.382 -4.378 1.00 95.50 319 ALA A O 1
ATOM 2570 N N . ARG A 1 320 ? 0.578 1.038 -3.700 1.00 92.75 320 ARG A N 1
ATOM 2571 C CA . ARG A 1 320 ? 1.155 2.193 -4.410 1.00 92.75 320 ARG A CA 1
ATOM 2572 C C . ARG A 1 320 ? 1.350 1.941 -5.905 1.00 92.75 320 ARG A C 1
ATOM 2574 O O . ARG A 1 320 ? 1.285 2.887 -6.683 1.00 92.75 320 ARG A O 1
ATOM 2581 N N . HIS A 1 321 ? 1.644 0.705 -6.296 1.00 93.00 321 HIS A N 1
ATOM 2582 C CA . HIS A 1 321 ? 1.904 0.335 -7.689 1.00 93.00 321 HIS A CA 1
ATOM 2583 C C . HIS A 1 321 ? 0.658 -0.142 -8.443 1.00 93.00 321 HIS A C 1
ATOM 2585 O O . HIS A 1 321 ? 0.796 -0.552 -9.597 1.00 93.00 321 HIS A O 1
ATOM 2591 N N . GLU A 1 322 ? -0.520 -0.065 -7.813 1.00 91.00 322 GLU A N 1
ATOM 2592 C CA . GLU A 1 322 ? -1.825 -0.357 -8.419 1.00 91.00 322 GLU A CA 1
ATOM 2593 C C . GLU A 1 322 ? -1.842 -1.720 -9.119 1.00 91.00 322 GLU A C 1
ATOM 2595 O O . GLU A 1 322 ? -2.044 -1.839 -10.329 1.00 91.00 322 GLU A O 1
ATOM 2600 N N . MET A 1 323 ? -1.555 -2.764 -8.341 1.00 96.69 323 MET A N 1
ATOM 2601 C CA . MET A 1 323 ? -1.588 -4.144 -8.815 1.00 96.69 323 MET A CA 1
ATOM 2602 C C . MET A 1 323 ? -2.986 -4.517 -9.314 1.00 96.69 323 MET A C 1
ATOM 2604 O O . MET A 1 323 ? -3.995 -4.178 -8.697 1.00 96.69 323 MET A O 1
ATOM 2608 N N . THR A 1 324 ? -3.033 -5.229 -10.436 1.00 96.69 324 THR A N 1
ATOM 2609 C CA . THR A 1 324 ? -4.267 -5.571 -11.158 1.00 96.69 324 THR A CA 1
ATOM 2610 C C . THR A 1 324 ? -4.519 -7.071 -11.235 1.00 96.69 324 THR A C 1
ATOM 2612 O O . THR A 1 324 ? -5.630 -7.488 -11.542 1.00 96.69 324 THR A O 1
ATOM 2615 N N . GLU A 1 325 ? -3.497 -7.890 -11.001 1.00 97.88 325 GLU A N 1
ATOM 2616 C CA . GLU A 1 325 ? -3.572 -9.347 -11.082 1.00 97.88 325 GLU A CA 1
ATOM 2617 C C . GLU A 1 325 ? -2.784 -9.985 -9.933 1.00 97.88 325 GLU A C 1
ATOM 2619 O O . GLU A 1 325 ? -1.796 -9.415 -9.459 1.00 97.88 325 GLU A O 1
ATOM 2624 N N . LEU A 1 326 ? -3.213 -11.177 -9.520 1.00 98.25 326 LEU A N 1
ATOM 2625 C CA . LEU A 1 326 ? -2.638 -11.985 -8.447 1.00 98.25 326 LEU A CA 1
ATOM 2626 C C . LEU A 1 326 ? -2.425 -13.424 -8.927 1.00 98.25 326 LEU A C 1
ATOM 2628 O O . LEU A 1 326 ? -3.282 -13.991 -9.597 1.00 98.25 326 LEU A O 1
ATOM 2632 N N . SER A 1 327 ? -1.302 -14.022 -8.556 1.00 97.50 327 SER A N 1
ATOM 2633 C CA . SER A 1 327 ? -1.031 -15.456 -8.660 1.00 97.50 327 SER A CA 1
ATOM 2634 C C . SER A 1 327 ? -0.467 -15.912 -7.321 1.00 97.50 327 SER A C 1
ATOM 2636 O O . SER A 1 327 ? 0.426 -15.265 -6.781 1.00 97.50 327 SER A O 1
ATOM 2638 N N . ILE A 1 328 ? -0.956 -17.032 -6.799 1.00 95.56 328 ILE A N 1
ATOM 2639 C CA . ILE A 1 328 ? -0.446 -17.640 -5.565 1.00 95.56 328 ILE A CA 1
ATOM 2640 C C . ILE A 1 328 ? 0.349 -18.895 -5.931 1.00 95.56 328 ILE A C 1
ATOM 2642 O O . ILE A 1 328 ? -0.059 -19.658 -6.807 1.00 95.56 328 ILE A O 1
ATOM 2646 N N . THR A 1 329 ? 1.497 -19.082 -5.290 1.00 94.19 329 THR A N 1
ATOM 2647 C CA . THR A 1 329 ? 2.260 -20.338 -5.280 1.00 94.19 329 THR A CA 1
ATOM 2648 C C . THR A 1 329 ? 2.384 -20.830 -3.838 1.00 94.19 329 THR A C 1
ATOM 2650 O O . THR A 1 329 ? 1.884 -20.182 -2.927 1.00 94.19 329 THR A O 1
ATOM 2653 N N . GLU A 1 330 ? 3.054 -21.963 -3.607 1.00 88.75 330 GLU A N 1
ATOM 2654 C CA . GLU A 1 330 ? 3.150 -22.586 -2.274 1.00 88.75 330 GLU A CA 1
ATOM 2655 C C . GLU A 1 330 ? 3.650 -21.632 -1.175 1.00 88.75 330 GLU A C 1
ATOM 2657 O O . GLU A 1 330 ? 3.215 -21.734 -0.036 1.00 88.75 330 GLU A O 1
ATOM 2662 N N . LYS A 1 331 ? 4.561 -20.706 -1.504 1.00 91.06 331 LYS A N 1
ATOM 2663 C CA . LYS A 1 331 ? 5.204 -19.815 -0.519 1.00 91.06 331 LYS A CA 1
ATOM 2664 C C . LYS A 1 331 ? 5.137 -18.337 -0.863 1.00 91.06 331 LYS A C 1
ATOM 2666 O O . LYS A 1 331 ? 5.692 -17.525 -0.127 1.00 91.06 331 LYS A O 1
ATOM 2671 N N . TYR A 1 332 ? 4.547 -17.972 -1.997 1.00 95.06 332 TYR A N 1
ATOM 2672 C CA . TYR A 1 332 ? 4.614 -16.603 -2.491 1.00 95.06 332 TYR A CA 1
ATOM 2673 C C . TYR A 1 332 ? 3.279 -16.133 -3.046 1.00 95.06 332 TYR A C 1
ATOM 2675 O O . TYR A 1 332 ? 2.600 -16.836 -3.797 1.00 95.06 332 TYR A O 1
ATOM 2683 N N . ALA A 1 333 ? 2.974 -14.874 -2.749 1.00 97.06 333 ALA A N 1
ATOM 2684 C CA . ALA A 1 333 ? 1.975 -14.101 -3.457 1.00 97.06 333 ALA A CA 1
ATOM 2685 C C . ALA A 1 333 ? 2.669 -13.243 -4.521 1.00 97.06 333 ALA A C 1
ATOM 2687 O O . ALA A 1 333 ? 3.555 -12.433 -4.224 1.00 97.06 333 ALA A O 1
ATOM 2688 N N . HIS A 1 334 ? 2.263 -13.421 -5.775 1.00 98.06 334 HIS A N 1
ATOM 2689 C CA . HIS A 1 334 ? 2.767 -12.682 -6.923 1.00 98.06 334 HIS A CA 1
ATOM 2690 C C . HIS A 1 334 ? 1.706 -11.707 -7.409 1.00 98.06 334 HIS A C 1
ATOM 2692 O O . HIS A 1 334 ? 0.584 -12.093 -7.714 1.00 98.06 334 HIS A O 1
ATOM 2698 N N . PHE A 1 335 ? 2.084 -10.449 -7.556 1.00 98.25 335 PHE A N 1
ATOM 2699 C CA . PHE A 1 335 ? 1.233 -9.386 -8.056 1.00 98.25 335 PHE A CA 1
ATOM 2700 C C . PHE A 1 335 ? 1.765 -8.883 -9.386 1.00 98.25 335 PHE A C 1
ATOM 2702 O O . PHE A 1 335 ? 2.980 -8.816 -9.588 1.00 98.25 335 PHE A O 1
ATOM 2709 N N . ARG A 1 336 ? 0.865 -8.502 -10.290 1.00 97.62 336 ARG A N 1
ATOM 2710 C CA . ARG A 1 336 ? 1.222 -7.840 -11.543 1.00 97.62 336 ARG A CA 1
ATOM 2711 C C . ARG A 1 336 ? 0.342 -6.625 -11.767 1.00 97.62 336 ARG A C 1
ATOM 2713 O O . ARG A 1 336 ? -0.864 -6.686 -11.540 1.00 97.62 336 ARG A O 1
ATOM 2720 N N . ASN A 1 337 ? 0.937 -5.522 -12.208 1.00 94.94 337 ASN A N 1
ATOM 2721 C CA . ASN A 1 337 ? 0.196 -4.323 -12.598 1.00 94.94 337 ASN A CA 1
ATOM 2722 C C . ASN A 1 337 ? 0.161 -4.135 -14.124 1.00 94.94 337 ASN A C 1
ATOM 2724 O O . ASN A 1 337 ? 0.845 -4.824 -14.886 1.00 94.94 337 ASN A O 1
ATOM 2728 N N . ALA A 1 338 ? -0.584 -3.124 -14.577 1.00 88.38 338 ALA A N 1
ATOM 2729 C CA . ALA A 1 338 ? -0.661 -2.745 -15.990 1.00 88.38 338 ALA A CA 1
ATOM 2730 C C . ALA A 1 338 ? 0.693 -2.302 -16.589 1.00 88.38 338 ALA A C 1
ATOM 2732 O O . ALA A 1 338 ? 0.862 -2.301 -17.814 1.00 88.38 338 ALA A O 1
ATOM 2733 N N . ALA A 1 339 ? 1.662 -1.945 -15.735 1.00 84.06 339 ALA A N 1
ATOM 2734 C CA . ALA A 1 339 ? 3.030 -1.630 -16.126 1.00 84.06 339 ALA A CA 1
ATOM 2735 C C . ALA A 1 339 ? 3.854 -2.889 -16.478 1.00 84.06 339 ALA A C 1
ATOM 2737 O O . ALA A 1 339 ? 5.001 -2.780 -16.900 1.00 84.06 339 ALA A O 1
ATOM 2738 N N . GLY A 1 340 ? 3.319 -4.092 -16.257 1.00 90.62 340 GLY A N 1
ATOM 2739 C CA . GLY A 1 340 ? 4.080 -5.335 -16.343 1.00 90.62 340 GLY A CA 1
ATOM 2740 C C . GLY A 1 340 ? 5.086 -5.520 -15.203 1.00 90.62 340 GLY A C 1
ATOM 2741 O O . GLY A 1 340 ? 5.883 -6.451 -15.272 1.00 90.62 340 GLY A O 1
ATOM 2742 N N . LEU A 1 341 ? 5.066 -4.669 -14.167 1.00 96.12 341 LEU A N 1
ATOM 2743 C CA . LEU A 1 341 ? 5.804 -4.931 -12.934 1.00 96.12 341 LEU A CA 1
ATOM 2744 C C . LEU A 1 341 ? 5.204 -6.181 -12.298 1.00 96.12 341 LEU A C 1
ATOM 2746 O O . LEU A 1 341 ? 4.018 -6.197 -11.984 1.00 96.12 341 LEU A O 1
ATOM 2750 N N . GLN A 1 342 ? 6.036 -7.193 -12.104 1.00 97.69 342 GLN A N 1
ATOM 2751 C CA . GLN A 1 342 ? 5.765 -8.346 -11.270 1.00 97.69 342 GLN A CA 1
ATOM 2752 C C . GLN A 1 342 ? 6.419 -8.121 -9.906 1.00 97.69 342 GLN A C 1
ATOM 2754 O O . GLN A 1 342 ? 7.609 -7.820 -9.819 1.00 97.69 342 GLN A O 1
ATOM 2759 N N . TYR A 1 343 ? 5.636 -8.270 -8.848 1.00 97.81 343 TYR A N 1
ATOM 2760 C CA . TYR A 1 343 ? 6.039 -8.078 -7.463 1.00 97.81 343 TYR A CA 1
ATOM 2761 C C . TYR A 1 343 ? 5.714 -9.349 -6.692 1.00 97.81 343 TYR A C 1
ATOM 2763 O O . TYR A 1 343 ? 4.548 -9.703 -6.566 1.00 97.81 343 TYR A O 1
ATOM 2771 N N . SER A 1 344 ? 6.725 -10.053 -6.202 1.00 97.94 344 SER A N 1
ATOM 2772 C CA . SER A 1 344 ? 6.542 -11.300 -5.458 1.00 97.94 344 SER A CA 1
ATOM 2773 C C . SER A 1 344 ? 6.972 -11.089 -4.018 1.00 97.94 344 SER A C 1
ATOM 2775 O O . SER A 1 344 ? 8.040 -10.531 -3.774 1.00 97.94 344 SER A O 1
ATOM 2777 N N . THR A 1 345 ? 6.151 -11.530 -3.075 1.00 96.31 345 THR A N 1
ATOM 2778 C CA . THR A 1 345 ? 6.443 -11.464 -1.642 1.00 96.31 345 THR A CA 1
ATOM 2779 C C . THR A 1 345 ? 6.077 -12.783 -0.983 1.00 96.31 345 THR A C 1
ATOM 2781 O O . THR A 1 345 ? 5.227 -13.511 -1.500 1.00 96.31 345 THR A O 1
ATOM 2784 N N . TYR A 1 346 ? 6.766 -13.115 0.105 1.00 91.75 346 TYR A N 1
ATOM 2785 C CA . TYR A 1 346 ? 6.508 -14.343 0.844 1.00 91.75 346 TYR A CA 1
ATOM 2786 C C . TYR A 1 346 ? 5.075 -14.334 1.388 1.00 91.75 346 TYR A C 1
ATOM 2788 O O . TYR A 1 346 ? 4.606 -13.310 1.890 1.00 91.75 346 TYR A O 1
ATOM 2796 N N . ASP A 1 347 ? 4.388 -15.466 1.280 1.00 86.81 347 ASP A N 1
ATOM 2797 C CA . ASP A 1 347 ? 3.169 -15.692 2.038 1.00 86.81 347 ASP A CA 1
ATOM 2798 C C . ASP A 1 347 ? 3.551 -16.062 3.467 1.00 86.81 347 ASP A C 1
ATOM 2800 O O . ASP A 1 347 ? 3.979 -17.178 3.773 1.00 86.81 347 ASP A O 1
ATOM 2804 N N . TYR A 1 348 ? 3.396 -15.098 4.364 1.00 80.12 348 TYR A N 1
ATOM 2805 C CA . TYR A 1 348 ? 3.768 -15.305 5.749 1.00 80.12 348 TYR A CA 1
ATOM 2806 C C . TYR A 1 348 ? 2.777 -16.175 6.512 1.00 80.12 348 TYR A C 1
ATOM 2808 O O . TYR A 1 348 ? 3.118 -16.612 7.608 1.00 80.12 348 TYR A O 1
ATOM 2816 N N . PHE A 1 349 ? 1.610 -16.499 5.959 1.00 71.81 349 PHE A N 1
ATOM 2817 C CA . PHE A 1 349 ? 0.545 -17.193 6.678 1.00 71.81 349 PHE A CA 1
ATOM 2818 C C . PHE A 1 349 ? 0.997 -18.524 7.292 1.00 71.81 349 PHE A C 1
ATOM 2820 O O . PHE A 1 349 ? 0.665 -18.834 8.437 1.00 71.81 349 PHE A O 1
ATOM 2827 N N . GLU A 1 350 ? 1.840 -19.283 6.588 1.00 62.19 350 GLU A N 1
ATOM 2828 C CA . GLU A 1 350 ? 2.426 -20.510 7.133 1.00 62.19 350 GLU A CA 1
ATOM 2829 C C . GLU A 1 350 ? 3.406 -20.260 8.284 1.00 62.19 350 GLU A C 1
ATOM 2831 O O . GLU A 1 350 ? 3.441 -21.039 9.239 1.00 62.19 350 GLU A O 1
ATOM 2836 N N . SER A 1 351 ? 4.178 -19.172 8.214 1.00 58.69 351 SER A N 1
ATOM 2837 C CA . SER A 1 351 ? 5.125 -18.776 9.265 1.00 58.69 351 SER A CA 1
ATOM 2838 C C . SER A 1 351 ? 4.440 -18.202 10.509 1.00 58.69 351 SER A C 1
ATOM 2840 O O . SER A 1 351 ? 5.016 -18.255 11.593 1.00 58.69 351 SER A O 1
ATOM 2842 N N . LEU A 1 352 ? 3.188 -17.742 10.381 1.00 58.44 352 LEU A N 1
ATOM 2843 C CA . LEU A 1 352 ? 2.357 -17.301 11.508 1.00 58.44 352 LEU A CA 1
ATOM 2844 C C . LEU A 1 352 ? 1.695 -18.469 12.255 1.00 58.44 352 LEU A C 1
ATOM 2846 O O . LEU A 1 352 ? 0.976 -18.261 13.235 1.00 58.44 352 LEU A O 1
ATOM 2850 N N . LYS A 1 353 ? 1.915 -19.726 11.832 1.00 55.19 353 LYS A N 1
ATOM 2851 C CA . LYS A 1 353 ? 1.412 -20.884 12.579 1.00 55.19 353 LYS A CA 1
ATOM 2852 C C . LYS A 1 353 ? 1.992 -20.823 14.011 1.00 55.19 353 LYS A C 1
ATOM 2854 O O . LYS A 1 353 ? 3.209 -20.739 14.162 1.00 55.19 353 LYS A O 1
ATOM 2859 N N . PRO A 1 354 ? 1.166 -20.955 15.074 1.00 45.16 354 PRO A N 1
ATOM 2860 C CA . PRO A 1 354 ? 1.519 -20.684 16.481 1.00 45.16 354 PRO A CA 1
ATOM 2861 C C . PRO A 1 354 ? 2.761 -21.372 17.080 1.00 45.16 354 PRO A C 1
ATOM 2863 O O . PRO A 1 354 ? 3.092 -21.137 18.241 1.00 45.16 354 PRO A O 1
ATOM 2866 N N . GLN A 1 355 ? 3.397 -22.287 16.351 1.00 46.38 355 GLN A N 1
ATOM 2867 C CA . GLN A 1 355 ? 4.451 -23.163 16.858 1.00 46.38 355 GLN A CA 1
ATOM 2868 C C . GLN A 1 355 ? 5.766 -22.411 17.103 1.00 46.38 355 GLN A C 1
ATOM 2870 O O . GLN A 1 355 ? 6.475 -22.772 18.040 1.00 46.38 355 GLN A O 1
ATOM 2875 N N . ASP A 1 356 ? 6.038 -21.338 16.350 1.00 42.88 356 ASP A N 1
ATOM 2876 C CA . ASP A 1 356 ? 7.351 -20.679 16.369 1.00 42.88 356 ASP A CA 1
ATOM 2877 C C . ASP A 1 356 ? 7.375 -19.301 17.060 1.00 42.88 356 ASP A C 1
ATOM 2879 O O . ASP A 1 356 ? 8.411 -18.914 17.602 1.00 42.88 356 ASP A O 1
ATOM 2883 N N . MET A 1 357 ? 6.249 -18.579 17.146 1.00 40.53 357 MET A N 1
ATOM 2884 C CA . MET A 1 357 ? 6.234 -17.203 17.683 1.00 40.53 357 MET A CA 1
ATOM 2885 C C . MET A 1 357 ? 5.808 -17.091 19.158 1.00 40.53 357 MET A C 1
ATOM 2887 O O . MET A 1 357 ? 6.383 -16.316 19.924 1.00 40.53 357 MET A O 1
ATOM 2891 N N . HIS A 1 358 ? 4.872 -17.922 19.629 1.00 43.78 358 HIS A N 1
ATOM 2892 C CA . HIS A 1 358 ? 4.336 -17.813 20.998 1.00 43.78 358 HIS A CA 1
ATOM 2893 C C . HIS A 1 358 ? 5.204 -18.456 22.089 1.00 43.78 358 HIS A C 1
ATOM 2895 O O . HIS A 1 358 ? 4.798 -18.503 23.247 1.00 43.78 358 HIS A O 1
ATOM 2901 N N . ALA A 1 359 ? 6.384 -18.991 21.780 1.00 42.81 359 ALA A N 1
ATOM 2902 C CA . ALA A 1 359 ? 7.238 -19.558 22.825 1.00 42.81 359 ALA A CA 1
ATOM 2903 C C . ALA A 1 359 ? 8.052 -18.480 23.563 1.00 42.81 359 ALA A C 1
ATOM 2905 O O . ALA A 1 359 ? 8.213 -18.575 24.773 1.00 42.81 359 ALA A O 1
ATOM 2906 N N . LYS A 1 360 ? 8.536 -17.444 22.861 1.00 41.28 360 LYS A N 1
ATOM 2907 C CA . LYS A 1 360 ? 9.510 -16.481 23.416 1.00 41.28 360 LYS A CA 1
ATOM 2908 C C . LYS A 1 360 ? 8.916 -15.121 23.791 1.00 41.28 360 LYS A C 1
ATOM 2910 O O . LYS A 1 360 ? 9.265 -14.584 24.839 1.00 41.28 360 LYS A O 1
ATOM 2915 N N . GLU A 1 361 ? 7.994 -14.580 22.992 1.00 43.56 361 GLU A N 1
ATOM 2916 C CA . GLU A 1 361 ? 7.309 -13.309 23.306 1.00 43.56 361 GLU A CA 1
ATOM 2917 C C . GLU A 1 361 ? 6.320 -13.488 24.475 1.00 43.56 361 GLU A C 1
ATOM 2919 O O . GLU A 1 361 ? 6.162 -12.630 25.343 1.00 43.56 361 GLU A O 1
ATOM 2924 N N . PHE A 1 362 ? 5.703 -14.668 24.542 1.00 38.81 362 PHE A N 1
ATOM 2925 C CA . PHE A 1 362 ? 4.718 -15.035 25.556 1.00 38.81 362 PHE A CA 1
ATOM 2926 C C . PHE A 1 362 ? 5.367 -15.247 26.928 1.00 38.81 362 PHE A C 1
ATOM 2928 O O . PHE A 1 362 ? 4.804 -14.811 27.924 1.00 38.81 362 PHE A O 1
ATOM 2935 N N . GLU A 1 363 ? 6.590 -15.793 27.003 1.00 41.09 363 GLU A N 1
ATOM 2936 C CA . GLU A 1 363 ? 7.355 -15.863 28.260 1.00 41.09 363 GLU A CA 1
ATOM 2937 C C . GLU A 1 363 ? 7.575 -14.469 28.880 1.00 41.09 363 GLU A C 1
ATOM 2939 O O . GLU A 1 363 ? 7.461 -14.330 30.097 1.00 41.09 363 GLU A O 1
ATOM 2944 N N . ARG A 1 364 ? 7.775 -13.418 28.066 1.00 41.75 364 ARG A N 1
ATOM 2945 C CA . ARG A 1 364 ? 7.965 -12.031 28.539 1.00 41.75 364 ARG A CA 1
ATOM 2946 C C . ARG A 1 364 ? 6.694 -11.350 29.045 1.00 41.75 364 ARG A C 1
ATOM 2948 O O . ARG A 1 364 ? 6.775 -10.546 29.970 1.00 41.75 364 ARG A O 1
ATOM 2955 N N . VAL A 1 365 ? 5.534 -11.657 28.467 1.00 43.03 365 VAL A N 1
ATOM 2956 C CA . VAL A 1 365 ? 4.233 -11.113 28.912 1.00 43.03 365 VAL A CA 1
ATOM 2957 C C . VAL A 1 365 ? 3.629 -11.960 30.057 1.00 43.03 365 VAL A C 1
ATOM 2959 O O . VAL A 1 365 ? 2.786 -11.483 30.818 1.00 43.03 365 VAL A O 1
ATOM 2962 N N . SER A 1 366 ? 4.108 -13.197 30.254 1.00 43.62 366 SER A N 1
ATOM 2963 C CA . SER A 1 366 ? 3.483 -14.209 31.125 1.00 43.62 366 SER A CA 1
ATOM 2964 C C . SER A 1 366 ? 3.806 -14.185 32.622 1.00 43.62 366 SER A C 1
ATOM 2966 O O . SER A 1 366 ? 3.342 -15.080 33.322 1.00 43.62 366 SER A O 1
ATOM 2968 N N . GLU A 1 367 ? 4.511 -13.205 33.191 1.00 42.94 367 GLU A N 1
ATOM 2969 C CA . GLU A 1 367 ? 4.569 -13.152 34.667 1.00 42.94 367 GLU A CA 1
ATOM 2970 C C . GLU A 1 367 ? 3.329 -12.501 35.291 1.00 42.94 367 GLU A C 1
ATOM 2972 O O . GLU A 1 367 ? 2.983 -12.821 36.427 1.00 42.94 367 GLU A O 1
ATOM 2977 N N . ARG A 1 368 ? 2.606 -11.641 34.556 1.00 43.09 368 ARG A N 1
ATOM 2978 C CA . ARG A 1 368 ? 1.495 -10.861 35.129 1.00 43.09 368 ARG A CA 1
ATOM 2979 C C . ARG A 1 368 ? 0.091 -11.416 34.891 1.00 43.09 368 ARG A C 1
ATOM 2981 O O . ARG A 1 368 ? -0.799 -10.997 35.611 1.00 43.09 368 ARG A O 1
ATOM 2988 N N . ASN A 1 369 ? -0.114 -12.343 33.949 1.00 50.53 369 ASN A N 1
ATOM 2989 C CA . ASN A 1 369 ? -1.439 -12.910 33.633 1.00 50.53 369 ASN A CA 1
ATOM 2990 C C . ASN A 1 369 ? -1.340 -14.338 33.050 1.00 50.53 369 ASN A C 1
ATOM 2992 O O . ASN A 1 369 ? -1.737 -14.579 31.911 1.00 50.53 369 ASN A O 1
ATOM 2996 N N . LYS A 1 370 ? -0.790 -15.295 33.812 1.00 44.09 370 LYS A N 1
ATOM 2997 C CA . LYS A 1 370 ? -0.623 -16.693 33.357 1.00 44.09 370 LYS A CA 1
ATOM 2998 C C . LYS A 1 370 ? -1.925 -17.363 32.908 1.00 44.09 370 LYS A C 1
ATOM 3000 O O . LYS A 1 370 ? -1.922 -18.048 31.896 1.00 44.09 370 LYS A O 1
ATOM 3005 N N . GLU A 1 371 ? -3.030 -17.122 33.607 1.00 49.31 371 GLU A N 1
ATOM 3006 C CA . GLU A 1 371 ? -4.302 -17.816 33.349 1.00 49.31 371 GLU A CA 1
ATOM 3007 C C . GLU A 1 371 ? -4.968 -17.365 32.036 1.00 49.31 371 GLU A C 1
ATOM 3009 O O . GLU A 1 371 ? -5.328 -18.198 31.209 1.00 49.31 371 GLU A O 1
ATOM 3014 N N . LEU A 1 372 ? -5.033 -16.053 31.771 1.00 46.03 372 LEU A N 1
ATOM 3015 C CA . LEU A 1 372 ? -5.554 -15.515 30.502 1.00 46.03 372 LEU A CA 1
ATOM 3016 C C . LEU A 1 372 ? -4.692 -15.920 29.300 1.00 46.03 372 LEU A C 1
ATOM 3018 O O . LEU A 1 372 ? -5.199 -16.177 28.210 1.00 46.03 372 LEU A O 1
ATOM 3022 N N . ALA A 1 373 ? -3.378 -15.969 29.505 1.00 44.19 373 ALA A N 1
ATOM 3023 C CA . ALA A 1 373 ? -2.417 -16.359 28.489 1.00 44.19 373 ALA A CA 1
ATOM 3024 C C . ALA A 1 373 ? -2.585 -17.849 28.112 1.00 44.19 373 ALA A C 1
ATOM 3026 O O . ALA A 1 373 ? -2.553 -18.199 26.931 1.00 44.19 373 ALA A O 1
ATOM 3027 N N . GLU A 1 374 ? -2.822 -18.723 29.094 1.00 50.81 374 GLU A N 1
ATOM 3028 C CA . GLU A 1 374 ? -3.099 -20.147 28.874 1.00 50.81 374 GLU A CA 1
ATOM 3029 C C . GLU A 1 374 ? -4.464 -20.392 28.212 1.00 50.81 374 GLU A C 1
ATOM 3031 O O . GLU A 1 374 ? -4.538 -21.205 27.288 1.00 50.81 374 GLU A O 1
ATOM 3036 N N . GLU A 1 375 ? -5.513 -19.649 28.582 1.00 55.25 375 GLU A N 1
ATOM 3037 C CA . GLU A 1 375 ? -6.819 -19.713 27.906 1.00 55.25 375 GLU A CA 1
ATOM 3038 C C . GLU A 1 375 ? -6.728 -19.293 26.435 1.00 55.25 375 GLU A C 1
ATOM 3040 O O . GLU A 1 375 ? -7.245 -19.981 25.552 1.00 55.25 375 GLU A O 1
ATOM 3045 N N . TRP A 1 376 ? -6.026 -18.196 26.141 1.00 50.53 376 TRP A N 1
ATOM 3046 C CA . TRP A 1 376 ? -5.864 -17.718 24.766 1.00 50.53 376 TRP A CA 1
ATOM 3047 C C . TRP A 1 376 ? -5.014 -18.676 23.935 1.00 50.53 376 TRP A C 1
ATOM 3049 O O . TRP A 1 376 ? -5.312 -18.904 22.763 1.00 50.53 376 TRP A O 1
ATOM 3059 N N . ARG A 1 377 ? -3.996 -19.298 24.543 1.00 46.34 377 ARG A N 1
ATOM 3060 C CA . ARG A 1 377 ? -3.173 -20.326 23.899 1.00 46.34 377 ARG A CA 1
ATOM 3061 C C . ARG A 1 377 ? -3.970 -21.598 23.610 1.00 46.34 377 ARG A C 1
ATOM 3063 O O . ARG A 1 377 ? -3.816 -22.161 22.529 1.00 46.34 377 ARG A O 1
ATOM 3070 N N . ALA A 1 378 ? -4.817 -22.041 24.539 1.00 57.03 378 ALA A N 1
ATOM 3071 C CA . ALA A 1 378 ? -5.681 -23.205 24.353 1.00 57.03 378 ALA A CA 1
ATOM 3072 C C . ALA A 1 378 ? -6.733 -22.962 23.260 1.00 57.03 378 ALA A C 1
ATOM 3074 O O . ALA A 1 378 ? -6.939 -23.819 22.403 1.00 57.03 378 ALA A O 1
ATOM 3075 N N . GLU A 1 379 ? -7.334 -21.773 23.228 1.00 52.69 379 GLU A N 1
ATOM 3076 C CA . GLU A 1 379 ? -8.310 -21.393 22.206 1.00 52.69 379 GLU A CA 1
ATOM 3077 C C . GLU A 1 379 ? -7.657 -21.206 20.826 1.00 52.69 379 GLU A C 1
ATOM 3079 O O . GLU A 1 379 ? -8.201 -21.652 19.818 1.00 52.69 379 GLU A O 1
ATOM 3084 N N . ALA A 1 380 ? -6.451 -20.632 20.762 1.00 49.12 380 ALA A N 1
ATOM 3085 C CA . ALA A 1 380 ? -5.672 -20.547 19.527 1.00 49.12 380 ALA A CA 1
ATOM 3086 C C . ALA A 1 380 ? -5.266 -21.937 19.000 1.00 49.12 380 ALA A C 1
ATOM 3088 O O . ALA A 1 380 ? -5.361 -22.189 17.798 1.00 49.12 380 ALA A O 1
ATOM 3089 N N . LEU A 1 381 ? -4.876 -22.872 19.880 1.00 49.62 381 LEU A N 1
ATOM 3090 C CA . LEU A 1 381 ? -4.605 -24.266 19.499 1.00 49.62 381 LEU A CA 1
ATOM 3091 C C . LEU A 1 381 ? -5.867 -25.000 19.033 1.00 49.62 381 LEU A C 1
ATOM 3093 O O . LEU A 1 381 ? -5.796 -25.800 18.107 1.00 49.62 381 LEU A O 1
ATOM 3097 N N . ARG A 1 382 ? -7.019 -24.723 19.642 1.00 54.78 382 ARG A N 1
ATOM 3098 C CA . ARG A 1 382 ? -8.303 -25.294 19.225 1.00 54.78 382 ARG A CA 1
ATOM 3099 C C . ARG A 1 382 ? -8.742 -24.757 17.859 1.00 54.78 382 ARG A C 1
ATOM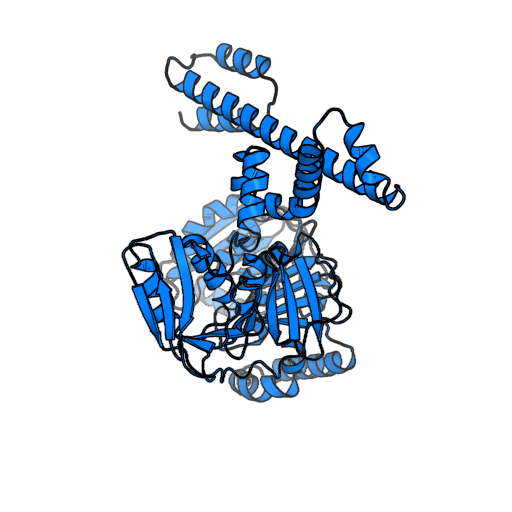 3101 O O . ARG A 1 382 ? -9.239 -25.511 17.030 1.00 54.78 382 ARG A O 1
ATOM 3108 N N . LYS A 1 383 ? -8.493 -23.473 17.591 1.00 53.16 383 LYS A N 1
ATOM 3109 C CA . LYS A 1 383 ? -8.733 -22.828 16.289 1.00 53.16 383 LYS A CA 1
ATOM 3110 C C . LYS A 1 383 ? -7.764 -23.304 15.204 1.00 53.16 383 LYS A C 1
ATOM 3112 O O . LYS A 1 383 ? -8.152 -23.406 14.049 1.00 53.16 383 LYS A O 1
ATOM 3117 N N . LYS A 1 384 ? -6.542 -23.706 15.571 1.00 45.94 384 LYS A N 1
ATOM 3118 C CA . LYS A 1 384 ? -5.573 -24.354 14.668 1.00 45.94 384 LYS A CA 1
ATOM 3119 C C . LYS A 1 384 ? -6.109 -25.652 14.040 1.00 45.94 384 LYS A C 1
ATOM 3121 O O . LYS A 1 384 ? -5.729 -25.966 12.917 1.00 45.94 384 LYS A O 1
ATOM 3126 N N . GLU A 1 385 ? -6.988 -26.388 14.724 1.00 51.75 385 GLU A N 1
ATOM 3127 C CA . GLU A 1 385 ? -7.648 -27.588 14.177 1.00 51.75 385 GLU A CA 1
ATOM 3128 C C . GLU A 1 385 ? -8.881 -27.268 13.305 1.00 51.75 385 GLU A C 1
ATOM 3130 O O . GLU A 1 385 ? -9.365 -28.144 12.593 1.00 51.75 385 GLU A O 1
ATOM 3135 N N . LEU A 1 386 ? -9.376 -26.022 13.320 1.00 49.09 386 LEU A N 1
ATOM 3136 C CA . LEU A 1 386 ? -10.616 -25.585 12.657 1.00 49.09 386 LEU A CA 1
ATOM 3137 C C . LEU A 1 386 ? -10.400 -24.729 11.395 1.00 49.09 386 LEU A C 1
ATOM 3139 O O . LEU A 1 386 ? -11.374 -24.300 10.781 1.00 49.09 386 LEU A O 1
ATOM 3143 N N . GLY A 1 387 ? -9.150 -24.496 10.991 1.00 58.38 387 GLY A N 1
ATOM 3144 C CA . GLY A 1 387 ? -8.825 -23.456 10.014 1.00 58.38 387 GLY A CA 1
ATOM 3145 C C . GLY A 1 387 ? -8.757 -22.085 10.690 1.00 58.38 387 GLY A C 1
ATOM 3146 O O . GLY A 1 387 ? -9.341 -21.860 11.749 1.00 58.38 387 GLY A O 1
ATOM 3147 N N . TYR A 1 388 ? -7.972 -21.173 10.125 1.00 59.81 388 TYR A N 1
ATOM 3148 C CA . TYR A 1 388 ? -7.793 -19.837 10.689 1.00 59.81 388 TYR A CA 1
ATOM 3149 C C . TYR A 1 388 ? -9.145 -19.142 10.887 1.00 59.81 388 TYR A C 1
ATOM 3151 O O . TYR A 1 388 ? -9.904 -18.955 9.938 1.00 59.81 388 TYR A O 1
ATOM 3159 N N . VAL A 1 389 ? -9.418 -18.748 12.128 1.00 62.47 389 VAL A N 1
ATOM 3160 C CA . VAL A 1 389 ? -10.536 -17.877 12.487 1.00 62.47 389 VAL A CA 1
ATOM 3161 C C . VAL A 1 389 ? -9.930 -16.506 12.719 1.00 62.47 389 VAL A C 1
ATOM 3163 O O . VAL A 1 389 ? -9.078 -16.368 13.603 1.00 62.47 389 VAL A O 1
ATOM 3166 N N . SER A 1 390 ? -10.344 -15.511 11.936 1.00 74.62 390 SER A N 1
ATOM 3167 C CA . SER A 1 390 ? -9.827 -14.157 12.100 1.00 74.62 390 SER A CA 1
ATOM 3168 C C . SER A 1 390 ? -10.086 -13.692 13.537 1.00 74.62 390 SER A C 1
ATOM 3170 O O . SER A 1 390 ? -11.187 -13.906 14.063 1.00 74.62 390 SER A O 1
ATOM 3172 N N . PRO A 1 391 ? -9.121 -13.033 14.207 1.00 70.25 391 PRO A N 1
ATOM 3173 C CA . PRO A 1 391 ? -9.359 -12.424 15.514 1.00 70.25 391 PRO A CA 1
ATOM 3174 C C . PRO A 1 391 ? -10.591 -11.505 15.520 1.00 70.25 391 PRO A C 1
ATOM 3176 O O . PRO A 1 391 ? -11.281 -11.397 16.540 1.00 70.25 391 PRO A O 1
ATOM 3179 N N . LEU A 1 392 ? -10.912 -10.895 14.370 1.00 81.31 392 LEU A N 1
ATOM 3180 C CA . LEU A 1 392 ? -12.105 -10.074 14.205 1.00 81.31 392 LEU A CA 1
ATOM 3181 C C . LEU A 1 392 ? -13.403 -10.880 14.233 1.00 81.31 392 LEU A C 1
ATOM 3183 O O . LEU A 1 392 ? -14.396 -10.337 14.701 1.00 81.31 392 LEU A O 1
ATOM 3187 N N . ASP A 1 393 ? -13.433 -12.150 13.822 1.00 84.25 393 ASP A N 1
ATOM 3188 C CA . ASP A 1 393 ? -14.674 -12.942 13.818 1.00 84.25 393 ASP A CA 1
ATOM 3189 C C . ASP A 1 393 ? -15.271 -13.033 15.224 1.00 84.25 393 ASP A C 1
ATOM 3191 O O . ASP A 1 393 ? -16.462 -12.800 15.423 1.00 84.25 393 ASP A O 1
ATOM 3195 N N . HIS A 1 394 ? -14.425 -13.280 16.228 1.00 81.19 394 HIS A N 1
ATOM 3196 C CA . HIS A 1 394 ? -14.858 -13.313 17.624 1.00 81.19 394 HIS A CA 1
ATOM 3197 C C . HIS A 1 394 ? -15.338 -11.938 18.110 1.00 81.19 394 HIS A C 1
ATOM 3199 O O . HIS A 1 394 ? -16.302 -11.851 18.865 1.00 81.19 394 HIS A O 1
ATOM 3205 N N . LEU A 1 395 ? -14.654 -10.852 17.738 1.00 82.62 395 LEU A N 1
ATOM 3206 C CA . LEU A 1 395 ? -15.045 -9.496 18.145 1.00 82.62 395 LEU A CA 1
ATOM 3207 C C . LEU A 1 395 ? -16.367 -9.075 17.492 1.00 82.62 395 LEU A C 1
ATOM 3209 O O . LEU A 1 395 ? -17.229 -8.505 18.155 1.00 82.62 395 LEU A O 1
ATOM 3213 N N . LEU A 1 396 ? -16.538 -9.398 16.212 1.00 87.62 396 LEU A N 1
ATOM 3214 C CA . LEU A 1 396 ? -17.698 -9.035 15.409 1.00 87.62 396 LEU A CA 1
ATOM 3215 C C . LEU A 1 396 ? -18.927 -9.906 15.705 1.00 87.62 396 LEU A C 1
ATOM 3217 O O . LE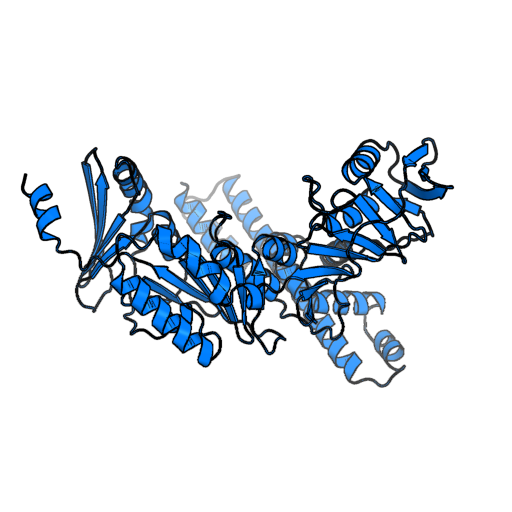U A 1 396 ? -20.037 -9.449 15.432 1.00 87.62 396 LEU A O 1
ATOM 3221 N N . ALA A 1 397 ? -18.753 -11.107 16.265 1.00 90.19 397 ALA A N 1
ATOM 3222 C CA . ALA A 1 397 ? -19.842 -11.999 16.672 1.00 90.19 397 ALA A CA 1
ATOM 3223 C C . ALA A 1 397 ? -20.484 -11.644 18.029 1.00 90.19 397 ALA A C 1
ATOM 3225 O O . ALA A 1 397 ? -21.465 -12.275 18.414 1.00 90.19 397 ALA A O 1
ATOM 3226 N N . GLN A 1 398 ? -19.938 -10.674 18.771 1.00 89.12 398 GLN A N 1
ATOM 3227 C CA . GLN A 1 398 ? -20.493 -10.249 20.061 1.00 89.12 398 GLN A CA 1
ATOM 3228 C C . GLN A 1 398 ? -21.814 -9.494 19.898 1.00 89.12 398 GLN A C 1
ATOM 3230 O O . GLN A 1 398 ? -22.051 -8.862 18.866 1.00 89.12 398 GLN A O 1
ATOM 3235 N N . ASP A 1 399 ? -22.626 -9.501 20.958 1.00 92.56 399 ASP A N 1
ATOM 3236 C CA . ASP A 1 399 ? -23.825 -8.670 21.048 1.00 92.56 399 ASP A CA 1
ATOM 3237 C C . ASP A 1 399 ? -23.474 -7.190 20.863 1.00 92.56 399 ASP A C 1
ATOM 3239 O O . ASP A 1 399 ? -22.488 -6.688 21.415 1.00 92.56 399 ASP A O 1
ATOM 3243 N N . ARG A 1 400 ? -24.296 -6.501 20.065 1.00 93.81 400 ARG A N 1
ATOM 3244 C CA . ARG A 1 400 ? -24.058 -5.127 19.625 1.00 93.81 400 ARG A CA 1
ATOM 3245 C C . ARG A 1 400 ? -25.149 -4.198 20.125 1.00 93.81 400 ARG A C 1
ATOM 3247 O O . ARG A 1 400 ? -26.332 -4.456 19.908 1.00 93.81 400 ARG A O 1
ATOM 3254 N N . VAL A 1 401 ? -24.751 -3.096 20.753 1.00 91.62 401 VAL A N 1
ATOM 3255 C CA . VAL A 1 401 ? -25.674 -2.050 21.212 1.00 91.62 401 VAL A CA 1
ATOM 3256 C C . VAL A 1 401 ? -25.445 -0.785 20.384 1.00 91.62 401 VAL A C 1
ATOM 3258 O O . VAL A 1 401 ? -24.363 -0.204 20.479 1.00 91.62 401 VAL A O 1
ATOM 3261 N N . PRO A 1 402 ? -26.407 -0.334 19.562 1.00 93.00 402 PRO A N 1
ATOM 3262 C CA . PRO A 1 402 ? -26.226 0.858 18.740 1.00 93.00 402 PRO A CA 1
ATOM 3263 C C . PRO A 1 402 ? -26.092 2.110 19.614 1.00 93.00 402 PRO A C 1
ATOM 3265 O O . PRO A 1 402 ? -26.845 2.294 20.571 1.00 93.00 402 PRO A O 1
ATOM 3268 N N . ILE A 1 403 ? -25.158 2.993 19.258 1.00 92.81 403 ILE A N 1
ATOM 3269 C CA . ILE A 1 403 ? -24.933 4.269 19.943 1.00 92.81 403 ILE A CA 1
ATOM 3270 C C . ILE A 1 403 ? -24.816 5.428 18.966 1.00 92.81 403 ILE A C 1
ATOM 3272 O O . ILE A 1 403 ? -24.388 5.276 17.826 1.00 92.81 403 ILE A O 1
ATOM 3276 N N . THR A 1 404 ? -25.146 6.629 19.439 1.00 93.12 404 THR A N 1
ATOM 3277 C CA . THR A 1 404 ? -24.865 7.869 18.709 1.00 93.12 404 THR A CA 1
ATOM 3278 C C . THR A 1 404 ? -23.904 8.731 19.513 1.00 93.12 404 THR A C 1
ATOM 3280 O O . THR A 1 404 ? -24.289 9.329 20.517 1.00 93.12 404 THR A O 1
ATOM 3283 N N . LEU A 1 405 ? -22.653 8.832 19.058 1.00 93.44 405 LEU A N 1
ATOM 3284 C CA . LEU A 1 405 ? -21.671 9.719 19.679 1.00 93.44 405 LEU A CA 1
ATOM 3285 C C . LEU A 1 405 ? -21.890 11.178 19.231 1.00 93.44 405 LEU A C 1
ATOM 3287 O O . LEU A 1 405 ? -21.946 11.452 18.028 1.00 93.44 405 LEU A O 1
ATOM 3291 N N . PRO A 1 406 ? -21.987 12.149 20.159 1.00 93.81 406 PRO A N 1
ATOM 3292 C CA . PRO A 1 406 ? -22.215 13.543 19.789 1.00 93.81 406 PRO A CA 1
ATOM 3293 C C . PRO A 1 406 ? -21.025 14.153 19.037 1.00 93.81 406 PRO A C 1
ATOM 3295 O O . PRO A 1 406 ? -19.901 14.185 19.540 1.00 93.81 406 PRO A O 1
ATOM 3298 N N . LYS A 1 407 ? -21.266 14.755 17.863 1.00 94.00 407 LYS A N 1
ATOM 3299 C CA . LYS A 1 407 ? -20.219 15.443 17.071 1.00 94.00 407 LYS A CA 1
ATOM 3300 C C . LYS A 1 407 ? -19.536 16.586 17.840 1.00 94.00 407 LYS A C 1
ATOM 3302 O O . LYS A 1 407 ? -18.410 16.966 17.522 1.00 94.00 407 LYS A O 1
ATOM 3307 N N . GLN A 1 408 ? -20.192 17.133 18.865 1.00 96.12 408 GLN A N 1
ATOM 3308 C CA . GLN A 1 408 ? -19.647 18.159 19.756 1.00 96.12 408 GLN A CA 1
ATOM 3309 C C . GLN A 1 408 ? -18.408 17.671 20.518 1.00 96.12 408 GLN A C 1
ATOM 3311 O O . GLN A 1 408 ? -17.542 18.497 20.807 1.00 96.12 408 GLN A O 1
ATOM 3316 N N . LEU A 1 409 ? -18.271 16.359 20.765 1.00 95.44 409 LEU A N 1
ATOM 3317 C CA . LEU A 1 409 ? -17.085 15.777 21.401 1.00 95.44 409 LEU A CA 1
ATOM 3318 C C . LEU A 1 409 ? -15.802 16.156 20.653 1.00 95.44 409 LEU A C 1
ATOM 3320 O O . LEU A 1 409 ? -14.795 16.474 21.279 1.00 95.44 409 LEU A O 1
ATOM 3324 N N . LYS A 1 410 ? -15.852 16.254 19.317 1.00 95.31 410 LYS A N 1
ATOM 3325 C CA . LYS A 1 410 ? -14.703 16.648 18.487 1.00 95.31 410 LYS A CA 1
ATOM 3326 C C . LYS A 1 410 ? -14.134 18.020 18.866 1.00 95.31 410 LYS A C 1
ATOM 3328 O O . LYS A 1 410 ? -12.926 18.219 18.789 1.00 95.31 410 LYS A O 1
ATOM 3333 N N . LYS A 1 411 ? -14.984 18.960 19.301 1.00 96.06 411 LYS A N 1
ATOM 3334 C CA . LYS A 1 411 ? -14.559 20.299 19.753 1.00 96.06 411 LYS A CA 1
ATOM 3335 C C . LYS A 1 411 ? -13.904 20.270 21.138 1.00 96.06 411 LYS A C 1
ATOM 3337 O O . LYS A 1 411 ? -13.171 21.192 21.474 1.00 96.06 411 LYS A O 1
ATOM 3342 N N . MET A 1 412 ? -14.174 19.229 21.923 1.00 96.19 412 MET A N 1
ATOM 3343 C CA . MET A 1 412 ? -13.691 19.062 23.295 1.00 96.19 412 MET A CA 1
ATOM 3344 C C . MET A 1 412 ? -12.359 18.309 23.353 1.00 96.19 412 MET A C 1
ATOM 3346 O O . MET A 1 412 ? -11.574 18.549 24.268 1.00 96.19 412 MET A O 1
ATOM 3350 N N . LEU A 1 413 ? -12.074 17.455 22.359 1.00 95.69 413 LEU A N 1
ATOM 3351 C CA . LEU A 1 413 ? -10.844 16.658 22.305 1.00 95.69 413 LEU A CA 1
ATOM 3352 C C . LEU A 1 413 ? -9.557 17.471 22.506 1.00 95.69 413 LEU A C 1
ATOM 3354 O O . LEU A 1 413 ? -8.716 16.992 23.257 1.00 95.69 413 LEU A O 1
ATOM 3358 N N . PRO A 1 414 ? -9.358 18.668 21.909 1.00 95.25 414 PRO A N 1
ATOM 3359 C CA . PRO A 1 414 ? -8.123 19.423 22.127 1.00 95.25 414 PRO A CA 1
ATOM 3360 C C . PRO A 1 414 ? -7.916 19.844 23.586 1.00 95.25 414 PRO A C 1
ATOM 3362 O O . PRO A 1 414 ? -6.789 19.834 24.064 1.00 95.25 414 PRO A O 1
ATOM 3365 N N . VAL A 1 415 ? -8.991 20.193 24.303 1.00 95.25 415 VAL A N 1
ATOM 3366 C CA . VAL A 1 415 ? -8.909 20.603 25.715 1.00 95.25 415 VAL A CA 1
ATOM 3367 C C . VAL A 1 415 ? -8.636 19.390 26.601 1.00 95.25 415 VAL A C 1
ATOM 3369 O O . VAL A 1 415 ? -7.751 19.438 27.451 1.00 95.25 415 VAL A O 1
ATOM 3372 N N . ALA A 1 416 ? -9.349 18.287 26.358 1.00 94.25 416 ALA A N 1
ATOM 3373 C CA . ALA A 1 416 ? -9.149 17.039 27.087 1.00 94.25 416 ALA A CA 1
ATOM 3374 C C . ALA A 1 416 ? -7.726 16.474 26.887 1.00 94.25 416 ALA A C 1
ATOM 3376 O O . ALA A 1 416 ? -7.095 15.995 27.827 1.00 94.25 416 ALA A O 1
ATOM 3377 N N . ASP A 1 417 ? -7.188 16.596 25.668 1.00 91.38 417 ASP A N 1
ATOM 3378 C CA . ASP A 1 417 ? -5.835 16.162 25.309 1.00 91.38 417 ASP A CA 1
ATOM 3379 C C . ASP A 1 417 ? -4.758 16.914 26.101 1.00 91.38 417 ASP A C 1
ATOM 3381 O O . ASP A 1 417 ? -3.866 16.279 26.663 1.00 91.38 417 ASP A O 1
ATOM 3385 N N . VAL A 1 418 ? -4.871 18.248 26.210 1.00 93.00 418 VAL A N 1
ATOM 3386 C CA . VAL A 1 418 ? -3.935 19.081 26.990 1.00 93.00 418 VAL A CA 1
ATOM 3387 C C . VAL A 1 418 ? -3.851 18.603 28.436 1.00 93.00 418 VAL A C 1
ATOM 3389 O O . VAL A 1 418 ? -2.749 18.442 28.950 1.00 93.00 418 VAL A O 1
ATOM 3392 N N . ILE A 1 419 ? -4.995 18.320 29.063 1.00 92.38 419 ILE A N 1
ATOM 3393 C CA . ILE A 1 419 ? -5.034 17.818 30.439 1.00 92.38 419 ILE A CA 1
ATOM 3394 C C . ILE A 1 419 ? -4.434 16.410 30.518 1.00 92.38 419 ILE A C 1
ATOM 3396 O O . ILE A 1 419 ? -3.530 16.175 31.313 1.00 92.38 419 ILE A O 1
ATOM 3400 N N . SER A 1 420 ? -4.862 15.482 29.657 1.00 87.38 420 SER A N 1
ATOM 3401 C CA . SER A 1 420 ? -4.427 14.074 29.716 1.00 87.38 420 SER A CA 1
ATOM 3402 C C . SER A 1 420 ? -2.922 13.858 29.495 1.00 87.38 420 SER A C 1
ATOM 3404 O O . SER A 1 420 ? -2.355 12.900 30.017 1.00 87.38 420 SER A O 1
ATOM 3406 N N . LYS A 1 421 ? -2.259 14.751 28.749 1.00 86.88 421 LYS A N 1
ATOM 3407 C CA . LYS A 1 421 ? -0.819 14.677 28.447 1.00 86.88 421 LYS A CA 1
ATOM 3408 C C . LYS A 1 421 ? 0.092 14.958 29.635 1.00 86.88 421 LYS A C 1
ATOM 3410 O O . LYS A 1 421 ? 1.282 14.677 29.551 1.00 86.88 421 LYS A O 1
ATOM 3415 N N . THR A 1 422 ? -0.447 15.517 30.711 1.00 81.12 422 THR A N 1
ATOM 3416 C CA . THR A 1 422 ? 0.329 15.796 31.924 1.00 81.12 422 THR A CA 1
ATOM 3417 C C . THR A 1 422 ? 0.587 14.527 32.742 1.00 81.12 422 THR A C 1
ATOM 3419 O O . THR A 1 422 ? 1.488 14.519 33.563 1.00 81.12 422 THR A O 1
ATOM 3422 N N . ASN A 1 423 ? -0.109 13.415 32.465 1.00 76.06 423 ASN A N 1
ATOM 3423 C CA . ASN A 1 423 ? 0.216 12.118 33.061 1.00 76.06 423 ASN A CA 1
ATOM 3424 C C . ASN A 1 423 ? 1.440 11.481 32.381 1.00 76.06 423 ASN A C 1
ATOM 3426 O O . ASN A 1 423 ? 1.447 11.297 31.163 1.00 76.06 423 ASN A O 1
ATOM 3430 N N . MET A 1 424 ? 2.423 11.031 33.171 1.00 66.62 424 MET A N 1
ATOM 3431 C CA . MET A 1 424 ? 3.675 10.378 32.724 1.00 66.62 424 MET A CA 1
ATOM 3432 C C . MET A 1 424 ? 3.522 9.014 31.997 1.00 66.62 424 MET A C 1
ATOM 3434 O O . MET A 1 424 ? 4.468 8.230 31.947 1.00 66.62 424 MET A O 1
ATOM 3438 N N . GLY A 1 425 ? 2.355 8.686 31.437 1.00 71.88 425 GLY A N 1
ATOM 3439 C CA . GLY A 1 425 ? 2.085 7.390 30.808 1.00 71.88 425 GLY A CA 1
ATOM 3440 C C . GLY A 1 425 ? 1.353 7.515 29.478 1.00 71.88 425 GLY A C 1
ATOM 3441 O O . GLY A 1 425 ? 1.966 7.708 28.432 1.00 71.88 425 GLY A O 1
ATOM 3442 N N . MET A 1 426 ? 0.027 7.367 29.518 1.00 74.81 426 MET A N 1
ATOM 3443 C CA . MET A 1 426 ? -0.835 7.369 28.338 1.00 74.81 426 MET A CA 1
ATOM 3444 C C . MET A 1 426 ? -1.920 8.436 28.473 1.00 74.81 426 MET A C 1
ATOM 3446 O O . MET A 1 426 ? -2.659 8.455 29.455 1.00 74.81 426 MET A O 1
ATOM 3450 N N . ALA A 1 427 ? -2.026 9.301 27.462 1.00 85.25 427 ALA A N 1
ATOM 3451 C CA . ALA A 1 427 ? -3.092 10.288 27.324 1.00 85.25 427 ALA A CA 1
ATOM 3452 C C . ALA A 1 427 ? -4.432 9.581 27.028 1.00 85.25 427 ALA A C 1
ATOM 3454 O O . ALA A 1 427 ? -4.864 9.468 25.876 1.00 85.25 427 ALA A O 1
ATOM 3455 N N . LEU A 1 428 ? -5.045 9.029 28.077 1.00 90.31 428 LEU A N 1
ATOM 3456 C CA . LEU A 1 428 ? -6.335 8.349 28.022 1.00 90.31 428 LEU A CA 1
ATOM 3457 C C . LEU A 1 428 ? -7.469 9.323 28.345 1.00 90.31 428 LEU A C 1
ATOM 3459 O O . LEU A 1 428 ? -7.361 10.190 29.213 1.00 90.31 428 LEU A O 1
ATOM 3463 N N . LEU A 1 429 ? -8.572 9.145 27.632 1.00 93.81 429 LEU A N 1
ATOM 3464 C CA . LEU A 1 429 ? -9.834 9.837 27.822 1.00 93.81 429 LEU A CA 1
ATOM 3465 C C . LEU A 1 429 ? -10.858 8.833 28.339 1.00 93.81 429 LEU A C 1
ATOM 3467 O O . LEU A 1 429 ? -10.979 7.733 27.806 1.00 93.81 429 LEU A O 1
ATOM 3471 N N . GLU A 1 430 ? -11.614 9.227 29.350 1.00 94.81 430 GLU A N 1
ATOM 3472 C CA . GLU A 1 430 ? -12.754 8.483 29.862 1.00 94.81 430 GLU A CA 1
ATOM 3473 C C . GLU A 1 430 ? -14.020 8.936 29.129 1.00 94.81 430 GLU A C 1
ATOM 3475 O O . GLU A 1 430 ? -14.359 10.121 29.116 1.00 94.81 430 GLU A O 1
ATOM 3480 N N . ILE A 1 431 ? -14.725 7.987 28.517 1.00 95.12 431 ILE A N 1
ATOM 3481 C CA . ILE A 1 431 ? -16.065 8.175 27.967 1.00 95.12 431 ILE A CA 1
ATOM 3482 C C . ILE A 1 431 ? -17.042 7.461 28.891 1.00 95.12 431 ILE A C 1
ATOM 3484 O O . ILE A 1 431 ? -16.928 6.256 29.122 1.00 95.12 431 ILE A O 1
ATOM 3488 N N . LYS A 1 432 ? -18.027 8.202 29.387 1.00 95.12 432 LYS A N 1
ATOM 3489 C CA . LYS A 1 432 ? -19.165 7.661 30.124 1.00 95.12 432 LYS A CA 1
ATOM 3490 C C . LYS A 1 432 ? -20.433 7.858 29.300 1.00 95.12 432 LYS A C 1
ATOM 3492 O O . LYS A 1 432 ? -20.747 8.988 28.932 1.00 95.12 432 LYS A O 1
ATOM 3497 N N . LEU A 1 433 ? -21.139 6.772 29.011 1.00 94.50 433 LEU A N 1
ATOM 3498 C CA . LEU A 1 433 ? -22.423 6.768 28.317 1.00 94.50 433 LEU A CA 1
ATOM 3499 C C . LEU A 1 433 ? -23.516 6.392 29.314 1.00 94.50 433 LEU A C 1
ATOM 3501 O O . LEU A 1 433 ? -23.486 5.319 29.909 1.00 94.50 433 LEU A O 1
ATOM 3505 N N . GLU A 1 434 ? -24.464 7.297 29.496 1.00 95.12 434 GLU A N 1
ATOM 3506 C CA . GLU A 1 434 ? -25.672 7.140 30.300 1.00 95.12 434 GLU A CA 1
ATOM 3507 C C . GLU A 1 434 ? -26.882 7.487 29.432 1.00 95.12 434 GLU A C 1
ATOM 3509 O O . GLU A 1 434 ? -26.730 8.012 28.324 1.00 95.12 434 GLU A O 1
ATOM 3514 N N . GLN A 1 435 ? -28.087 7.206 29.929 1.00 94.44 435 GLN A N 1
ATOM 3515 C CA . GLN A 1 435 ? -29.308 7.530 29.201 1.00 94.44 435 GLN A CA 1
ATOM 3516 C C . GLN A 1 435 ? -29.322 9.017 28.816 1.00 94.44 435 GLN A C 1
ATOM 3518 O O . GLN A 1 435 ? -29.248 9.901 29.669 1.00 94.44 435 GLN A O 1
ATOM 3523 N N . ASP A 1 436 ? -29.373 9.272 27.509 1.00 93.12 436 ASP A N 1
ATOM 3524 C CA . ASP A 1 436 ? -29.328 10.593 26.875 1.00 93.12 436 ASP A CA 1
ATOM 3525 C C . ASP A 1 436 ? -28.088 11.472 27.158 1.00 93.12 436 ASP A C 1
ATOM 3527 O O . ASP A 1 436 ? -28.064 12.642 26.757 1.00 93.12 436 ASP A O 1
ATOM 3531 N N . VAL A 1 437 ? -27.035 10.960 27.807 1.00 95.94 437 VAL A N 1
ATOM 3532 C CA . VAL A 1 437 ? -25.858 11.756 28.201 1.00 95.94 437 VAL A CA 1
ATOM 3533 C C . VAL A 1 437 ? -24.550 11.020 27.916 1.00 95.94 437 VAL A C 1
ATOM 3535 O O . VAL A 1 437 ? -24.297 9.930 28.414 1.00 95.94 437 VAL A O 1
ATOM 3538 N N . CYS A 1 438 ? -23.660 11.678 27.174 1.00 96.50 438 CYS A N 1
ATOM 3539 C CA . CYS A 1 438 ? -22.277 11.265 26.980 1.00 96.50 438 CYS A CA 1
ATOM 3540 C C . CYS A 1 438 ? -21.354 12.245 27.707 1.00 96.50 438 CYS A C 1
ATOM 3542 O O . CYS A 1 438 ? -21.309 13.427 27.363 1.00 96.50 438 CYS A O 1
ATOM 3544 N N . THR A 1 439 ? -20.583 11.763 28.676 1.00 97.06 439 THR A N 1
ATOM 3545 C CA . THR A 1 439 ? -19.578 12.550 29.396 1.00 97.06 439 THR A CA 1
ATOM 3546 C C . THR A 1 439 ? -18.181 12.166 28.923 1.00 97.06 439 THR A C 1
ATOM 3548 O O . THR A 1 439 ? -17.831 10.990 28.898 1.00 97.06 439 THR A O 1
ATOM 3551 N N . LEU A 1 440 ? -17.384 13.165 28.551 1.00 97.31 440 LEU A N 1
ATOM 3552 C CA . LEU A 1 440 ? -15.960 13.042 28.263 1.00 97.31 440 LEU A CA 1
ATOM 3553 C C . LEU A 1 440 ? -15.177 13.608 29.446 1.00 97.31 440 LEU A C 1
ATOM 3555 O O . LEU A 1 440 ? -15.338 14.783 29.784 1.00 97.31 440 LEU A O 1
ATOM 3559 N N . ARG A 1 441 ? -14.320 12.789 30.050 1.00 96.31 441 ARG A N 1
ATOM 3560 C CA . ARG A 1 441 ? -13.451 13.171 31.163 1.00 96.31 441 ARG A CA 1
ATOM 3561 C C . ARG A 1 441 ? -11.992 12.891 30.812 1.00 96.31 441 ARG A C 1
ATOM 3563 O O . ARG A 1 441 ? -11.667 11.882 30.197 1.00 96.31 441 ARG A O 1
ATOM 3570 N N . SER A 1 442 ? -11.099 13.781 31.215 1.00 94.94 442 SER A N 1
ATOM 3571 C CA . SER A 1 442 ? -9.652 13.562 31.183 1.00 94.94 442 SER A CA 1
ATOM 3572 C C . SER A 1 442 ? -9.048 14.013 32.502 1.00 94.94 442 SER A C 1
ATOM 3574 O O . SER A 1 442 ? -9.407 15.075 33.014 1.00 94.94 442 SER A O 1
ATOM 3576 N N . ILE A 1 443 ? -8.125 13.220 33.027 1.00 90.06 443 ILE A N 1
ATOM 3577 C CA . ILE A 1 443 ? -7.426 13.480 34.286 1.00 90.06 443 ILE A CA 1
ATOM 3578 C C . ILE A 1 443 ? -5.949 13.660 33.956 1.00 90.06 443 ILE A C 1
ATOM 3580 O O . ILE A 1 443 ? -5.416 12.909 33.140 1.00 90.06 443 ILE A O 1
ATOM 3584 N N . GLY A 1 444 ? -5.313 14.645 34.574 1.00 89.69 444 GLY A N 1
ATOM 3585 C CA . GLY A 1 444 ? -3.895 14.942 34.451 1.00 89.69 444 GLY A CA 1
ATOM 3586 C C . GLY A 1 444 ? -3.321 15.477 35.764 1.00 89.69 444 GLY A C 1
ATOM 3587 O O . GLY A 1 444 ? -4.080 15.807 36.674 1.00 89.69 444 GLY A O 1
ATOM 3588 N N . GLU A 1 445 ? -1.997 15.600 35.855 1.00 89.50 445 GLU A N 1
ATOM 3589 C CA . GLU A 1 445 ? -1.304 16.193 37.011 1.00 89.50 445 GLU A CA 1
ATOM 3590 C C . GLU A 1 445 ? -1.772 17.633 37.286 1.00 89.50 445 GLU A C 1
ATOM 3592 O O . GLU A 1 445 ? -1.919 18.031 38.440 1.00 89.50 445 GLU A O 1
ATOM 3597 N N . ASP A 1 446 ? -2.079 18.389 36.228 1.00 89.00 446 ASP A N 1
ATOM 3598 C CA . ASP A 1 446 ? -2.484 19.797 36.319 1.00 89.00 446 ASP A CA 1
ATOM 3599 C C . ASP A 1 446 ? -4.002 19.998 36.507 1.00 89.00 446 ASP A C 1
ATOM 3601 O O . ASP A 1 446 ? -4.476 21.136 36.589 1.00 89.00 446 ASP A O 1
ATOM 3605 N N . GLY A 1 447 ? -4.791 18.918 36.564 1.00 92.69 447 GLY A N 1
ATOM 3606 C CA . GLY A 1 447 ? -6.215 18.988 36.888 1.00 92.69 447 GLY A CA 1
ATOM 3607 C C . GLY A 1 447 ? -7.109 18.001 36.141 1.00 92.69 447 GLY A C 1
ATOM 3608 O O . GLY A 1 447 ? -6.672 17.017 35.546 1.00 92.69 447 GLY A O 1
ATOM 3609 N N . VAL A 1 448 ? -8.413 18.280 36.180 1.00 93.94 448 VAL A N 1
ATOM 3610 C CA . VAL A 1 448 ? -9.457 17.448 35.573 1.00 93.94 448 VAL A CA 1
ATOM 3611 C C . VAL A 1 448 ? -10.263 18.287 34.590 1.00 93.94 448 VAL A C 1
ATOM 3613 O O . VAL A 1 448 ? -10.725 19.379 34.917 1.00 93.94 448 VAL A O 1
ATOM 3616 N N . PHE A 1 449 ? -10.475 17.757 33.390 1.00 95.75 449 PHE A N 1
ATOM 3617 C CA . PHE A 1 449 ? -11.463 18.276 32.450 1.00 95.75 449 PHE A CA 1
ATOM 3618 C C . PHE A 1 449 ? -12.632 17.301 32.368 1.00 95.75 449 PHE A C 1
ATOM 3620 O O . PHE A 1 449 ? -12.442 16.089 32.281 1.00 95.75 449 PHE A O 1
ATOM 3627 N N . MET A 1 450 ? -13.847 17.841 32.392 1.00 97.25 450 MET A N 1
ATOM 3628 C CA . MET A 1 450 ? -15.077 17.076 32.254 1.00 97.25 450 MET A CA 1
ATOM 3629 C C . MET A 1 450 ? -16.088 17.891 31.458 1.00 97.25 450 MET A C 1
ATOM 3631 O O . MET A 1 450 ? -16.302 19.075 31.724 1.00 97.25 450 MET A O 1
ATOM 3635 N N . SER A 1 451 ? -16.721 17.258 30.478 1.00 97.06 451 SER A N 1
ATOM 3636 C CA . SER A 1 451 ? -17.792 17.869 29.705 1.00 97.06 451 SER A CA 1
ATOM 3637 C C . SER A 1 451 ? -18.839 16.830 29.344 1.00 97.06 451 SER A C 1
ATOM 3639 O O . SER A 1 451 ? -18.494 15.711 28.974 1.00 97.06 451 SER A O 1
ATOM 3641 N N . SER A 1 452 ? -20.110 17.208 29.431 1.00 97.19 452 SER A N 1
ATOM 3642 C CA . SER A 1 452 ? -21.239 16.328 29.136 1.00 97.19 452 SER A CA 1
ATOM 3643 C C . SER A 1 452 ? -22.022 16.882 27.955 1.00 97.19 452 SER A C 1
ATOM 3645 O O . SER A 1 452 ? -22.291 18.082 27.869 1.00 97.19 452 SER A O 1
ATOM 3647 N N . VAL A 1 453 ? -22.392 16.000 27.034 1.00 97.00 453 VAL A N 1
ATOM 3648 C CA . VAL A 1 453 ? -23.150 16.322 25.828 1.00 97.00 453 VAL A CA 1
ATOM 3649 C C . VAL A 1 453 ? -24.335 15.380 25.729 1.00 97.00 453 VAL A C 1
ATOM 3651 O O . VAL A 1 453 ? -24.201 14.183 25.968 1.00 97.00 453 VAL A O 1
ATOM 3654 N N . LYS A 1 454 ? -25.494 15.911 25.334 1.00 94.31 454 LYS A N 1
ATOM 3655 C CA . LYS A 1 454 ? -26.667 15.086 25.050 1.00 94.31 454 LYS A CA 1
ATOM 3656 C C . LYS A 1 454 ? -26.358 14.088 23.926 1.00 94.31 454 LYS A C 1
ATOM 3658 O O . LYS A 1 454 ? -25.875 14.502 22.871 1.00 94.31 454 LYS A O 1
ATOM 3663 N N . CYS A 1 455 ? -26.655 12.812 24.138 1.00 92.38 455 CYS A N 1
ATOM 3664 C CA . CYS A 1 455 ? -26.527 11.747 23.140 1.00 92.38 455 CYS A CA 1
ATOM 3665 C C . CYS A 1 455 ? -27.824 10.931 23.048 1.00 92.38 455 CYS A C 1
ATOM 3667 O O . CYS A 1 455 ? -28.805 11.275 23.695 1.00 92.38 455 CYS A O 1
ATOM 3669 N N . THR A 1 456 ? -27.834 9.876 22.234 1.00 87.94 456 THR A N 1
ATOM 3670 C CA . THR A 1 456 ? -28.890 8.853 22.246 1.00 87.94 456 THR A CA 1
ATOM 3671 C C . THR A 1 456 ? -28.229 7.535 22.614 1.00 87.94 456 THR A C 1
ATOM 3673 O O . THR A 1 456 ? -27.322 7.083 21.908 1.00 87.94 456 THR A O 1
ATOM 3676 N N . TYR A 1 457 ? -28.630 6.986 23.758 1.00 91.88 457 TYR A N 1
ATOM 3677 C CA . TYR A 1 457 ? -28.099 5.751 24.315 1.00 91.88 457 TYR A CA 1
ATOM 3678 C C . TYR A 1 457 ? -29.149 5.111 25.227 1.00 91.88 457 TYR A C 1
ATOM 3680 O O . TYR A 1 457 ? -29.516 5.705 26.237 1.00 91.88 457 TYR A O 1
ATOM 3688 N N . ASP A 1 458 ? -29.610 3.917 24.856 1.00 88.38 458 ASP A N 1
ATOM 3689 C CA . ASP A 1 458 ? -30.663 3.174 25.567 1.00 88.38 458 ASP A CA 1
ATOM 3690 C C . ASP A 1 458 ? -30.124 1.908 26.266 1.00 88.38 458 ASP A C 1
ATOM 3692 O O . ASP A 1 458 ? -30.895 1.066 26.724 1.00 88.38 458 ASP A O 1
ATOM 3696 N N . GLY A 1 459 ? -28.797 1.742 26.312 1.00 89.00 459 GLY A N 1
ATOM 3697 C CA . GLY A 1 459 ? -28.141 0.624 26.990 1.00 89.00 459 GLY A CA 1
ATOM 3698 C C . GLY A 1 459 ? -27.857 0.895 28.470 1.00 89.00 459 GLY A C 1
ATOM 3699 O O . GLY A 1 459 ? -28.047 2.002 28.974 1.00 89.00 459 GLY A O 1
ATOM 3700 N N . GLU A 1 460 ? -27.345 -0.122 29.164 1.00 91.12 460 GLU A N 1
ATOM 3701 C CA . GLU A 1 460 ? -26.841 0.009 30.539 1.00 91.12 460 GLU A CA 1
ATOM 3702 C C . GLU A 1 460 ? -25.712 1.047 30.619 1.00 91.12 460 GLU A C 1
ATOM 3704 O O . GLU A 1 460 ? -24.930 1.132 29.675 1.00 91.12 460 GLU A O 1
ATOM 3709 N N . PRO A 1 461 ? -25.561 1.824 31.706 1.00 92.44 461 PRO A N 1
ATOM 3710 C CA . PRO A 1 461 ? -24.472 2.788 31.831 1.00 92.44 461 PRO A CA 1
ATOM 3711 C C . PRO A 1 461 ? -23.096 2.163 31.568 1.00 92.44 461 PRO A C 1
ATOM 3713 O O . PRO A 1 461 ? -22.715 1.188 32.216 1.00 92.44 461 PRO A O 1
ATOM 3716 N N . ILE A 1 462 ? -22.330 2.742 30.641 1.00 91.25 462 ILE A N 1
ATOM 3717 C CA . ILE A 1 462 ? -20.976 2.278 30.315 1.00 91.25 462 ILE A CA 1
ATOM 3718 C C . ILE A 1 462 ? -19.960 3.350 30.648 1.00 91.25 462 ILE A C 1
ATOM 3720 O O . ILE A 1 462 ? -20.179 4.545 30.454 1.00 91.25 462 ILE A O 1
ATOM 3724 N N . LYS A 1 463 ? -18.809 2.886 31.120 1.00 90.69 463 LYS A N 1
ATOM 3725 C CA . LYS A 1 463 ? -17.626 3.687 31.365 1.00 90.69 463 LYS A CA 1
ATOM 3726 C C . LYS A 1 463 ? -16.432 3.007 30.709 1.00 90.69 463 LYS A C 1
ATOM 3728 O O . LYS A 1 463 ? -16.142 1.855 31.018 1.00 90.69 463 LYS A O 1
ATOM 3733 N N . ALA A 1 464 ? -15.752 3.716 29.819 1.00 89.50 464 ALA A N 1
ATOM 3734 C CA . ALA A 1 464 ? -14.651 3.167 29.041 1.00 89.50 464 ALA A CA 1
ATOM 3735 C C . ALA A 1 464 ? -13.500 4.167 28.911 1.00 89.50 464 ALA A C 1
ATOM 3737 O O . ALA A 1 464 ? -13.736 5.373 28.825 1.00 89.50 464 ALA A O 1
ATOM 3738 N N . LEU A 1 465 ? -12.258 3.677 28.862 1.00 89.50 465 LEU A N 1
ATOM 3739 C CA . LEU A 1 465 ? -11.102 4.504 28.501 1.00 89.50 465 LEU A CA 1
ATOM 3740 C C . LEU A 1 465 ? -10.715 4.280 27.039 1.00 89.50 465 LEU A C 1
ATOM 3742 O O . LEU A 1 465 ? -10.711 3.149 26.551 1.00 89.50 465 LEU A O 1
ATOM 3746 N N . THR A 1 466 ? -10.339 5.355 26.356 1.00 91.06 466 THR A N 1
ATOM 3747 C CA . THR A 1 466 ? -9.853 5.341 24.972 1.00 91.06 466 THR A CA 1
ATOM 3748 C C . THR A 1 466 ? -8.729 6.351 24.789 1.00 91.06 466 THR A C 1
ATOM 3750 O O . THR A 1 466 ? -8.631 7.331 25.526 1.00 91.06 466 THR A O 1
ATOM 3753 N N . ARG A 1 467 ? -7.899 6.176 23.761 1.00 90.25 467 ARG A N 1
ATOM 3754 C CA . ARG A 1 467 ? -6.996 7.244 23.324 1.00 90.25 467 ARG A CA 1
ATOM 3755 C C . ARG A 1 467 ? -7.748 8.343 22.582 1.00 90.25 467 ARG A C 1
ATOM 3757 O O . ARG A 1 467 ? -8.788 8.113 21.955 1.00 90.25 467 ARG A O 1
ATOM 3764 N N . ARG A 1 468 ? -7.166 9.541 22.610 1.00 92.00 468 ARG A N 1
ATOM 3765 C CA . ARG A 1 468 ? -7.673 10.725 21.908 1.00 92.00 468 ARG A CA 1
ATOM 3766 C C . ARG A 1 468 ? -7.718 10.553 20.390 1.00 92.00 468 ARG A C 1
ATOM 3768 O O . ARG A 1 468 ? -8.691 10.972 19.772 1.00 92.00 468 ARG A O 1
ATOM 3775 N N . ASP A 1 469 ? -6.688 9.964 19.792 1.00 91.00 469 ASP A N 1
ATOM 3776 C CA . ASP A 1 469 ? -6.616 9.731 18.344 1.00 91.00 469 ASP A CA 1
ATOM 3777 C C . ASP A 1 469 ? -7.652 8.707 17.865 1.00 91.00 469 ASP A C 1
ATOM 3779 O O . ASP A 1 469 ? -8.320 8.958 16.867 1.00 91.00 469 ASP A O 1
ATOM 3783 N N . MET A 1 470 ? -7.868 7.628 18.621 1.00 91.44 470 MET A N 1
ATOM 3784 C CA . MET A 1 470 ? -8.938 6.656 18.357 1.00 91.44 470 MET A CA 1
ATOM 3785 C C . MET A 1 470 ? -10.327 7.293 18.417 1.00 91.44 470 MET A C 1
ATOM 3787 O O . MET A 1 470 ? -11.122 7.125 17.498 1.00 91.44 470 MET A O 1
ATOM 3791 N N . LEU A 1 471 ? -10.620 8.071 19.467 1.00 94.25 471 LEU A N 1
ATOM 3792 C CA . LEU A 1 471 ? -11.906 8.763 19.573 1.00 94.25 471 LEU A CA 1
ATOM 3793 C C . LEU A 1 471 ? -12.088 9.787 18.444 1.00 94.25 471 LEU A C 1
ATOM 3795 O O . LEU A 1 471 ? -13.180 9.921 17.896 1.00 94.25 471 LEU A O 1
ATOM 3799 N N . GLU A 1 472 ? -11.025 10.499 18.065 1.00 94.50 472 GLU A N 1
ATOM 3800 C CA . GLU A 1 472 ? -11.061 11.401 16.915 1.00 94.50 472 GLU A CA 1
ATOM 3801 C C . GLU A 1 472 ? -11.360 10.654 15.608 1.00 94.50 472 GLU A C 1
ATOM 3803 O O . GLU A 1 472 ? -12.126 11.160 14.786 1.00 94.50 472 GLU A O 1
ATOM 3808 N N . GLU A 1 473 ? -10.765 9.477 15.414 1.00 93.50 473 GLU A N 1
ATOM 3809 C CA . GLU A 1 473 ? -10.997 8.614 14.257 1.00 93.50 473 GLU A CA 1
ATOM 3810 C C . GLU A 1 473 ? -12.452 8.137 14.207 1.00 93.50 473 GLU A C 1
ATOM 3812 O O . GLU A 1 473 ? -13.123 8.376 13.206 1.00 93.50 473 GLU A O 1
ATOM 3817 N N . ILE A 1 474 ? -12.982 7.590 15.308 1.00 94.50 474 ILE A N 1
ATOM 3818 C CA . ILE A 1 474 ? -14.388 7.167 15.422 1.00 94.50 474 ILE A CA 1
ATOM 3819 C C . ILE A 1 474 ? -15.337 8.313 15.041 1.00 94.50 474 ILE A C 1
ATOM 3821 O O . ILE A 1 474 ? -16.261 8.123 14.257 1.00 94.50 474 ILE A O 1
ATOM 3825 N N . LEU A 1 475 ? -15.087 9.528 15.542 1.00 94.75 475 LEU A N 1
ATOM 3826 C CA . LEU A 1 475 ? -15.926 10.706 15.278 1.00 94.75 475 LEU A CA 1
ATOM 3827 C C . LEU A 1 475 ? -15.819 11.256 13.843 1.00 94.75 475 LEU A C 1
ATOM 3829 O O . LEU A 1 475 ? -16.595 12.146 13.480 1.00 94.75 475 LEU A O 1
ATOM 3833 N N . LYS A 1 476 ? -14.838 10.810 13.048 1.00 94.00 476 LYS A N 1
ATOM 3834 C CA . LYS A 1 476 ? -14.694 11.165 11.624 1.00 94.00 476 LYS A CA 1
ATOM 3835 C C . LYS A 1 476 ? -15.425 10.195 10.700 1.00 94.00 476 LYS A C 1
ATOM 3837 O O . LYS A 1 476 ? -15.624 10.545 9.542 1.00 94.00 476 LYS A O 1
ATOM 3842 N N . LEU A 1 477 ? -15.776 9.007 11.182 1.00 92.56 477 LEU A N 1
ATOM 3843 C CA . LEU A 1 477 ? -16.393 7.972 10.368 1.00 92.56 477 LEU A CA 1
ATOM 3844 C C . LEU A 1 477 ? -17.901 8.198 10.254 1.00 92.56 477 LEU A C 1
ATOM 3846 O O . LEU A 1 477 ? -18.596 8.375 11.253 1.00 92.56 477 LEU A O 1
ATOM 3850 N N . ASP A 1 478 ? -18.402 8.149 9.024 1.00 88.31 478 ASP A N 1
ATOM 3851 C CA . ASP A 1 478 ? -19.829 8.176 8.724 1.00 88.31 478 ASP A CA 1
ATOM 3852 C C . ASP A 1 478 ? -20.338 6.726 8.658 1.00 88.31 478 ASP A C 1
ATOM 3854 O O . ASP A 1 478 ? -20.340 6.092 7.604 1.00 88.31 478 ASP A O 1
ATOM 3858 N N . GLY A 1 479 ? -20.706 6.166 9.813 1.00 92.56 479 GLY A N 1
ATOM 3859 C CA . GLY A 1 479 ? -21.154 4.777 9.929 1.00 92.56 479 GLY A CA 1
ATOM 3860 C C . GLY A 1 479 ? -22.036 4.527 11.149 1.00 92.56 479 GLY A C 1
ATOM 3861 O O . GLY A 1 479 ? -22.173 5.380 12.029 1.00 92.56 479 GLY A O 1
ATOM 3862 N N . GLN A 1 480 ? -22.639 3.341 11.201 1.00 95.19 480 GLN A N 1
ATOM 3863 C CA . GLN A 1 480 ? -23.345 2.867 12.386 1.00 95.19 480 GLN A CA 1
ATOM 3864 C C . GLN A 1 480 ? -22.314 2.544 13.468 1.00 95.19 480 GLN A C 1
ATOM 3866 O O . GLN A 1 480 ? -21.426 1.718 13.257 1.00 95.19 480 GLN A O 1
ATOM 3871 N N . ILE A 1 481 ? -22.431 3.208 14.616 1.00 95.06 481 ILE A N 1
ATOM 3872 C CA . ILE A 1 481 ? -21.561 2.984 15.767 1.00 95.06 481 ILE A CA 1
ATOM 3873 C C . ILE A 1 481 ? -22.285 2.042 16.723 1.00 95.06 481 ILE A C 1
ATOM 3875 O O . ILE A 1 481 ? -23.426 2.286 17.111 1.00 95.06 481 ILE A O 1
ATOM 3879 N N . GLU A 1 482 ? -21.621 0.961 17.098 1.00 94.50 482 GLU A N 1
ATOM 3880 C CA . GLU A 1 482 ? -22.152 -0.072 17.974 1.00 94.50 482 GLU A CA 1
ATOM 3881 C C . GLU A 1 482 ? -21.142 -0.356 19.084 1.00 94.50 482 GLU A C 1
ATOM 3883 O O . GLU A 1 482 ? -19.936 -0.382 18.852 1.00 94.50 482 GLU A O 1
ATOM 3888 N N . LEU A 1 483 ? -21.613 -0.574 20.302 1.00 91.88 483 LEU A N 1
ATOM 3889 C CA . LEU A 1 483 ? -20.790 -1.060 21.402 1.00 91.88 483 LEU A CA 1
ATOM 3890 C C . LEU A 1 483 ? -20.790 -2.580 21.417 1.00 91.88 483 LEU A C 1
ATOM 3892 O O . LEU A 1 483 ? -21.839 -3.201 21.257 1.00 91.88 483 LEU A O 1
ATOM 3896 N N . ILE A 1 484 ? -19.619 -3.147 21.683 1.00 89.00 484 ILE A N 1
ATOM 3897 C CA . ILE A 1 484 ? -19.416 -4.558 22.016 1.00 89.00 484 ILE A CA 1
ATOM 3898 C C . ILE A 1 484 ? -18.736 -4.656 23.386 1.00 89.00 484 ILE A C 1
ATOM 3900 O O . ILE A 1 484 ? -18.227 -3.668 23.920 1.00 89.00 484 ILE A O 1
ATOM 3904 N N . SER A 1 485 ? -18.661 -5.860 23.959 1.00 83.19 485 SER A N 1
ATOM 3905 C CA . SER A 1 485 ? -18.159 -6.060 25.330 1.00 83.19 485 SER A CA 1
ATOM 3906 C C . SER A 1 485 ? -16.719 -5.582 25.574 1.00 83.19 485 SER A C 1
ATOM 3908 O O . SER A 1 485 ? -16.327 -5.403 26.726 1.00 83.19 485 SER A O 1
ATOM 3910 N N . LYS A 1 486 ? -15.921 -5.375 24.517 1.00 81.94 486 LYS A N 1
ATOM 3911 C CA . LYS A 1 486 ? -14.512 -4.944 24.593 1.00 81.94 486 LYS A CA 1
ATOM 3912 C C . LYS A 1 486 ? -14.167 -3.763 23.679 1.00 81.94 486 LYS A C 1
ATOM 3914 O O . LYS A 1 486 ? -12.989 -3.505 23.441 1.00 81.94 486 LYS A O 1
ATOM 3919 N N . GLY A 1 487 ? -15.151 -3.062 23.117 1.00 90.19 487 GLY A N 1
ATOM 3920 C CA . GLY A 1 487 ? -14.850 -2.072 22.087 1.00 90.19 487 GLY A CA 1
ATOM 3921 C C . GLY A 1 487 ? -16.044 -1.340 21.504 1.00 90.19 487 GLY A C 1
ATOM 3922 O O . GLY A 1 487 ? -17.195 -1.559 21.872 1.00 90.19 487 GLY A O 1
ATOM 3923 N N . ILE A 1 488 ? -15.724 -0.479 20.549 1.00 92.06 488 ILE A N 1
ATOM 3924 C CA . ILE A 1 488 ? -16.660 0.184 19.653 1.00 92.06 488 ILE A CA 1
ATOM 3925 C C . ILE A 1 488 ? -16.439 -0.392 18.258 1.00 92.06 488 ILE A C 1
ATOM 3927 O O . ILE A 1 488 ? -15.311 -0.431 17.768 1.00 92.06 488 ILE A O 1
ATOM 3931 N N . VAL A 1 489 ? -17.513 -0.816 17.609 1.00 94.69 489 VAL A N 1
ATOM 3932 C CA . VAL A 1 489 ? -17.528 -1.198 16.202 1.00 94.69 489 VAL A CA 1
ATOM 3933 C C . VAL A 1 489 ? -18.134 -0.052 15.406 1.00 94.69 489 VAL A C 1
ATOM 3935 O O . VAL A 1 489 ? -19.218 0.427 15.726 1.00 94.69 489 VAL A O 1
ATOM 3938 N N . VAL A 1 490 ? -17.445 0.390 14.360 1.00 95.94 490 VAL A N 1
ATOM 3939 C CA . VAL A 1 490 ? -17.992 1.320 13.373 1.00 95.94 490 VAL A CA 1
ATOM 3940 C C . VAL A 1 490 ? -18.192 0.562 12.071 1.00 95.94 490 VAL A C 1
ATOM 3942 O O . VAL A 1 490 ? -17.224 0.117 11.451 1.00 95.94 490 VAL A O 1
ATOM 3945 N N . THR A 1 491 ? -19.451 0.405 11.671 1.00 96.50 491 THR A N 1
ATOM 3946 C CA . THR A 1 491 ? -19.847 -0.295 10.447 1.00 96.50 491 THR A CA 1
ATOM 3947 C C . THR A 1 491 ? -20.261 0.715 9.378 1.00 96.50 491 THR A C 1
ATOM 3949 O O . THR A 1 491 ? -21.143 1.546 9.588 1.00 96.50 491 THR A O 1
ATOM 3952 N N . THR A 1 492 ? -19.626 0.623 8.217 1.00 94.75 492 THR A N 1
ATOM 3953 C CA . THR A 1 492 ? -20.003 1.310 6.970 1.00 94.75 492 THR A CA 1
ATOM 3954 C C . THR A 1 492 ? -20.503 0.270 5.959 1.00 94.75 492 THR A C 1
ATOM 3956 O O . THR A 1 492 ? -20.637 -0.903 6.310 1.00 94.75 492 THR A O 1
ATOM 3959 N N . GLU A 1 493 ? -20.781 0.674 4.717 1.00 92.56 493 GLU A N 1
ATOM 3960 C CA . GLU A 1 493 ? -21.182 -0.254 3.647 1.00 92.56 493 GLU A CA 1
ATOM 3961 C C . GLU A 1 493 ? -20.144 -1.379 3.463 1.00 92.56 493 GLU A C 1
ATOM 3963 O O . GLU A 1 493 ? -20.464 -2.564 3.628 1.00 92.56 493 GLU A O 1
ATOM 3968 N N . ASP A 1 494 ? -18.879 -0.989 3.282 1.00 93.00 494 ASP A N 1
ATOM 3969 C CA . ASP A 1 494 ? -17.802 -1.913 2.913 1.00 93.00 494 ASP A CA 1
ATOM 3970 C C . ASP A 1 494 ? -16.826 -2.222 4.051 1.00 93.00 494 ASP A C 1
ATOM 3972 O O . ASP A 1 494 ? -16.043 -3.162 3.952 1.00 93.00 494 ASP A O 1
ATOM 3976 N N . THR A 1 495 ? -16.841 -1.462 5.151 1.00 95.06 495 THR A N 1
ATOM 3977 C CA . THR A 1 495 ? -15.858 -1.635 6.237 1.00 95.06 495 THR A CA 1
ATOM 3978 C C . THR A 1 495 ? -16.494 -1.827 7.604 1.00 95.06 495 THR A C 1
ATOM 3980 O O . THR A 1 495 ? -17.514 -1.216 7.927 1.00 95.06 495 THR A O 1
ATOM 3983 N N . GLN A 1 496 ? -15.853 -2.654 8.425 1.00 94.00 496 GLN A N 1
ATOM 3984 C CA . GLN A 1 496 ? -16.112 -2.807 9.850 1.00 94.00 496 GLN A CA 1
ATOM 3985 C C . GLN A 1 496 ? -14.814 -2.515 10.594 1.00 94.00 496 GLN A C 1
ATOM 3987 O O . GLN A 1 496 ? -13.821 -3.215 10.419 1.00 94.00 496 GLN A O 1
ATOM 3992 N N . ARG A 1 497 ? -14.805 -1.468 11.414 1.00 93.62 497 ARG A N 1
ATOM 3993 C CA . ARG A 1 497 ? -13.638 -1.071 12.208 1.00 93.62 497 ARG A CA 1
ATOM 3994 C C . ARG A 1 497 ? -13.929 -1.334 13.669 1.00 93.62 497 ARG A C 1
ATOM 3996 O O . ARG A 1 497 ? -14.968 -0.909 14.162 1.00 93.62 497 ARG A O 1
ATOM 4003 N N . VAL A 1 498 ? -13.027 -2.018 14.352 1.00 89.69 498 VAL A N 1
ATOM 4004 C CA . VAL A 1 498 ? -13.113 -2.273 15.786 1.00 89.69 498 VAL A CA 1
ATOM 4005 C C . VAL A 1 498 ? -12.075 -1.412 16.485 1.00 89.69 498 VAL A C 1
ATOM 4007 O O . VAL A 1 498 ? -10.888 -1.479 16.180 1.00 89.69 498 VAL A O 1
ATOM 4010 N N . PHE A 1 499 ? -12.535 -0.621 17.442 1.00 88.94 499 PHE A N 1
ATOM 4011 C CA . PHE A 1 499 ? -11.712 0.170 18.337 1.00 88.94 499 PHE A CA 1
ATOM 4012 C C . PHE A 1 499 ? -11.857 -0.431 19.727 1.00 88.94 499 PHE A C 1
ATOM 4014 O O . PHE A 1 499 ? -12.915 -0.335 20.351 1.00 88.94 499 PHE A O 1
ATOM 4021 N N . GLY A 1 500 ? -10.814 -1.107 20.192 1.00 81.69 500 GLY A N 1
ATOM 4022 C CA . GLY A 1 500 ? -10.741 -1.606 21.551 1.00 81.69 500 GLY A CA 1
ATOM 4023 C C . GLY A 1 500 ? -10.839 -0.444 22.530 1.00 81.69 500 GLY A C 1
ATOM 4024 O O . GLY A 1 500 ? -10.179 0.584 22.379 1.00 81.69 500 GLY A O 1
ATOM 4025 N N . ILE A 1 501 ? -11.693 -0.619 23.529 1.00 73.19 501 ILE A N 1
ATOM 4026 C CA . ILE A 1 501 ? -11.829 0.309 24.646 1.00 73.19 501 ILE A CA 1
ATOM 4027 C C . ILE A 1 501 ? -11.474 -0.449 25.916 1.00 73.19 501 ILE A C 1
ATOM 4029 O O . ILE A 1 501 ? -11.794 -1.634 26.056 1.00 73.19 501 ILE A O 1
ATOM 4033 N N . PHE A 1 502 ? -10.839 0.221 26.871 1.00 62.75 502 PHE A N 1
ATOM 4034 C CA . PHE A 1 502 ? -10.671 -0.380 28.185 1.00 62.75 502 PHE A CA 1
ATOM 4035 C C . PHE A 1 502 ? -12.009 -0.326 28.905 1.00 62.75 502 PHE A C 1
ATOM 4037 O O . PHE A 1 502 ? -12.363 0.688 29.511 1.00 62.75 502 PHE A O 1
ATOM 4044 N N . ASN A 1 503 ? -12.742 -1.434 28.859 1.00 48.88 503 ASN A N 1
ATOM 4045 C CA . ASN A 1 503 ? -13.780 -1.686 29.841 1.00 48.88 503 ASN A CA 1
ATOM 4046 C C . ASN A 1 503 ? -13.082 -2.080 31.141 1.00 48.88 503 ASN A C 1
ATOM 4048 O O . ASN A 1 503 ? -12.689 -3.230 31.342 1.00 48.88 503 ASN A O 1
ATOM 4052 N N . HIS A 1 504 ? -12.886 -1.103 32.023 1.00 43.59 504 HIS A N 1
ATOM 4053 C CA . HIS A 1 504 ? -12.512 -1.399 33.395 1.00 43.59 504 HIS A CA 1
ATOM 4054 C C . HIS A 1 504 ? -13.699 -2.079 34.089 1.00 43.59 504 HIS A C 1
ATOM 4056 O O . HIS A 1 504 ? -14.571 -1.421 34.638 1.00 43.59 504 HIS A O 1
ATOM 4062 N N . TRP A 1 505 ? -13.666 -3.412 34.145 1.00 34.12 505 TRP A N 1
ATOM 4063 C CA . TRP A 1 505 ? -14.201 -4.176 35.282 1.00 34.12 505 TRP A CA 1
ATOM 4064 C C . TRP A 1 505 ? -13.217 -4.160 36.472 1.00 34.12 505 TRP A C 1
ATOM 4066 O O . TRP A 1 505 ? -13.247 -5.031 37.335 1.00 34.12 505 TRP A O 1
ATOM 4076 N N . TYR A 1 506 ? -12.311 -3.178 36.522 1.00 35.41 506 TYR A N 1
ATOM 4077 C CA . TYR A 1 506 ? -11.518 -2.901 37.711 1.00 35.41 506 TYR A CA 1
ATOM 4078 C C . TYR A 1 506 ? -12.335 -1.992 38.623 1.00 35.41 506 TYR A C 1
ATOM 4080 O O . TYR A 1 506 ? -12.761 -0.912 38.219 1.00 35.41 506 TYR A O 1
ATOM 4088 N N . ASN A 1 507 ? -12.573 -2.482 39.839 1.00 37.12 507 ASN A N 1
ATOM 4089 C CA . ASN A 1 507 ? -13.257 -1.796 40.927 1.00 37.12 507 ASN A CA 1
ATOM 4090 C C . ASN A 1 507 ? -12.787 -0.335 41.033 1.00 37.12 507 ASN A C 1
ATOM 4092 O O . ASN A 1 507 ? -11.666 -0.055 41.452 1.00 37.12 507 ASN A O 1
ATOM 4096 N N . PHE A 1 508 ? -13.668 0.601 40.678 1.00 39.97 508 PHE A N 1
ATOM 4097 C CA . PHE A 1 508 ? -13.419 2.045 40.740 1.00 39.97 508 PHE A CA 1
ATOM 4098 C C . PHE A 1 508 ? -13.244 2.579 42.173 1.00 39.97 508 PHE A C 1
ATOM 4100 O O . PHE A 1 508 ? -12.924 3.753 42.353 1.00 39.97 508 PHE A O 1
ATOM 4107 N N . SER A 1 509 ? -13.393 1.726 43.191 1.00 47.53 509 SER A N 1
ATOM 4108 C CA . SER A 1 509 ? -13.238 2.086 44.601 1.00 47.53 509 SER A CA 1
ATOM 4109 C C . SER A 1 509 ? -11.853 2.648 44.947 1.00 47.53 509 SER A C 1
ATOM 4111 O O . SER A 1 509 ? -11.740 3.405 45.904 1.00 47.53 509 SER A O 1
ATOM 4113 N N . GLU A 1 510 ? -10.801 2.329 44.183 1.00 42.38 510 GLU A N 1
ATOM 4114 C CA . GLU A 1 510 ? -9.458 2.896 44.412 1.00 42.38 510 GLU A CA 1
ATOM 4115 C C . GLU A 1 510 ? -9.250 4.274 43.758 1.00 42.38 510 GLU A C 1
ATOM 4117 O O . GLU A 1 510 ? -8.437 5.057 44.243 1.00 42.38 510 GLU A O 1
ATOM 4122 N N . PHE A 1 511 ? -10.007 4.619 42.708 1.00 43.94 511 PHE A N 1
ATOM 4123 C CA . PHE A 1 511 ? -9.923 5.936 42.059 1.00 43.94 511 PHE A CA 1
ATOM 4124 C C . PHE A 1 511 ? -10.888 6.956 42.675 1.00 43.94 511 PHE A C 1
ATOM 4126 O O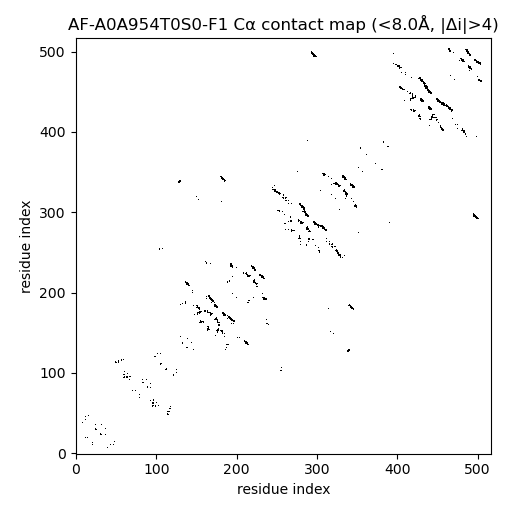 . PHE A 1 511 ? -10.546 8.129 42.786 1.00 43.94 511 PHE A O 1
ATOM 4133 N N . GLU A 1 512 ? -12.060 6.526 43.154 1.00 48.38 512 GLU A N 1
ATOM 4134 C CA . GLU A 1 512 ? -12.942 7.397 43.949 1.00 48.38 512 GLU A CA 1
ATOM 4135 C C . GLU A 1 512 ? -12.295 7.808 45.283 1.00 48.38 512 GLU A C 1
ATOM 4137 O O . GLU A 1 512 ? -12.565 8.893 45.790 1.00 48.38 512 GLU A O 1
ATOM 4142 N N . ALA A 1 513 ? -11.365 7.003 45.811 1.00 50.38 513 ALA A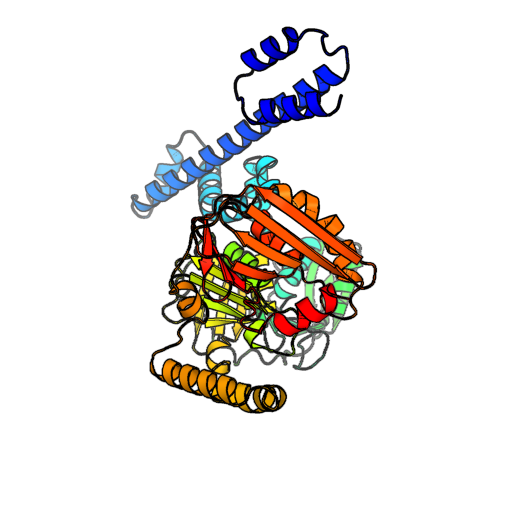 N 1
ATOM 4143 C CA . ALA A 1 513 ? -10.556 7.369 46.973 1.00 50.38 513 ALA A CA 1
ATOM 4144 C C . ALA A 1 513 ? -9.565 8.522 46.698 1.00 50.38 513 ALA A C 1
ATOM 4146 O O . ALA A 1 513 ? -9.142 9.183 47.644 1.00 50.38 513 ALA A O 1
ATOM 4147 N N . LEU A 1 514 ? -9.219 8.787 45.431 1.00 43.75 514 LEU A N 1
ATOM 4148 C CA . LEU A 1 514 ? -8.417 9.945 45.011 1.00 43.75 514 LEU A CA 1
ATOM 4149 C C . LEU A 1 514 ? -9.276 11.196 44.743 1.00 43.75 514 LEU A C 1
ATOM 4151 O O . LEU A 1 514 ? -8.779 12.300 44.925 1.00 43.75 514 LEU A O 1
ATOM 4155 N N . ASP A 1 515 ? -10.552 11.040 44.364 1.00 41.47 515 ASP A N 1
ATOM 4156 C CA . ASP A 1 515 ? -11.514 12.153 44.207 1.00 41.47 515 ASP A CA 1
ATOM 4157 C C . ASP A 1 515 ? -12.127 12.612 45.552 1.00 41.47 515 ASP A C 1
ATOM 4159 O O . ASP A 1 515 ? -12.697 13.699 45.638 1.00 41.47 515 ASP A O 1
ATOM 4163 N N . ALA A 1 516 ? -12.027 11.801 46.612 1.00 44.78 516 ALA A N 1
ATOM 4164 C CA . ALA A 1 516 ? -12.519 12.126 47.955 1.00 44.78 516 ALA A CA 1
ATOM 4165 C C . ALA A 1 516 ? -11.497 12.872 48.848 1.00 44.78 516 ALA A C 1
ATOM 4167 O O . ALA A 1 516 ? -11.750 13.028 50.047 1.00 44.78 516 ALA A O 1
ATOM 4168 N N . GLY A 1 517 ? -10.354 13.297 48.287 1.00 38.50 517 GLY A N 1
ATOM 4169 C CA . GLY A 1 517 ? -9.244 13.973 48.978 1.00 38.50 517 GLY A CA 1
ATOM 4170 C C . GLY A 1 517 ? -9.142 15.464 48.693 1.00 38.50 517 GLY A C 1
ATOM 4171 O O . GLY A 1 517 ? -9.163 15.833 47.499 1.00 38.50 517 GLY A O 1
#

Foldseek 3Di:
DVVVLVVLLVVLLVDQDPVVNVVVQVPDPPHDPPDSVVVSVVSNVLSNLLVVQVVVLVVLLVLLVVLVVVVVPDDPPCSVVVQVPDPDHVVSNVLSVLCNVCVLVLVVCVVLRSPAHSVRSSVVVVLLAQDDDPDQQKDFLVNVVSLLVLQVLQADPPPPFPLQQKFWDDPQWTWHHDPFKIKIAGHSHPDTFIFGSVVVNVCSVPPPDGMFGWHDDPQWTWTGDPPDIDTGGTHHDPGPCPPPDDFDDKDWFDSCVLVQLVVQLVQADPDPPDQQSQKWKDDQQWIWHHDDQKIKIFGGHGPDPAMFIDGSSRSVSCSVSSFTIWGDDPFWIWTADNNRIIMIGGRCPVVVQVPPPCPPVVVVVCPPCVPVSVVVVVVSVVVSVVGDDPPVNVQVPFDKFWWWDDLVVLVCLVVLQVQQVQDPPASKWKWKDDAQKIKIWHHHPVGIDIDIDGIHGDDDIFIWIAHSVLVNVLSPDPATWIDGPFFIWGDDPGMIMTGGIPRPPPPCVVVVVVVVD

Radius of gyration: 29.05 Å; Cα contacts (8 Å, |Δi|>4): 839; chains: 1; bounding box: 64×73×89 Å

Secondary structure (DSSP, 8-state):
-HHHHHHHHHHHHT---HHHHHHHHHHSSS---SHHHHHHHHHHHHHHHHHHHHHHHHHHHHHHHHHHHHHHHSPTTTHHHHHTTSSS-HHHHHHHHHHHHTHHHHHTSHHHHTT--HHHHHHHHHHTSPP--SBTTEEEHHHHHHHHHHHGGG--SS-SSTTTTEEEEETTEEEEE-SSEEEEEE-S----EEEEHHHHHHHHHH-S-SEEEEEEETTEEEEE-SS-EEEEE-BPP----TTSPPP---EEPPTTHHHHHHHHHTTS-S-TT-SGGGEEEE-SSEEEEEETTEEEEEE---S-SS-EEEEHHHHHHHHHTTEEEEEE-SSEEEEEETT--EEEEE-GGGTTSTTTTTTTHHHHHTTS-HHHHHHHHHHHHHHHTS-PPPHHHHHHTS--EEEB--TTHHHHHHHHHHHHTTSSS--EEEEEEETTEEEEEEEETTEEEEEEEE-B--SS-EEEEEEHHHHHHHTT--SEEEEETTEEEEE-SSEEEEEE-B---S-THHHHHHHT-

Sequence (517 aa):
MNERFAAMLTLVESNTNQSAFVQFADAMPGSFVGIEKLQAQIVHEHTIGKQEHLSALTHFKTAGELLIQAKEQLQHGEWEGFKKKLPFSPRTAESYMYLARHWAVLTSHPQSVADLSLNGAIEYLRTLRPPKFKRKGNTTRSELHAMLALVNPGLESKVLVEQCDHFVFKNRKLITFNDAVLCQCPTEFDFEGAVKAKTLMRVLESHPEDHFKLDRVGDVLRIEGSTCQVDLNLRKIELPYEDIAEAGDWKPLDPSFCEAVRLAEEYTSPDASIFDDQCVYVHPEHIDAFWDWRAIRIKLQTPIEEPFAIHRYAARHIARHEMTELSITEKYAHFRNAAGLQYSTYDYFESLKPQDMHAKEFERVSERNKELAEEWRAEALRKKELGYVSPLDHLLAQDRVPITLPKQLKKMLPVADVISKTNMGMALLEIKLEQDVCTLRSIGEDGVFMSSVKCTYDGEPIKALTRRDMLEEILKLDGQIELISKGIVVTTEDTQRVFGIFNHWYNFSEFEALDAG

pLDDT: mean 83.59, std 16.75, range [34.12, 98.44]